Protein AF-A0A8S1L6K5-F1 (afdb_monomer)

Organism: NCBI:txid65129

Solvent-accessible surface area (backbone atoms only — not comparable to full-atom values): 29715 Å² total; per-residue (Å²): 142,82,94,73,71,66,70,60,59,52,54,55,54,52,49,50,55,52,51,52,51,52,48,55,52,49,37,71,75,62,35,86,46,75,68,46,37,55,42,51,52,41,51,52,52,45,49,57,72,77,36,96,66,94,44,72,71,54,55,53,51,51,51,53,53,51,55,56,53,67,73,50,56,72,69,55,43,51,52,49,41,55,51,45,53,51,55,53,52,56,57,58,55,56,64,54,58,66,66,66,69,71,74,79,83,80,83,85,84,85,89,90,86,85,88,84,82,88,80,81,87,72,93,71,90,74,80,81,76,79,78,77,81,76,79,74,83,74,79,82,77,75,76,78,83,77,80,85,77,79,84,75,95,84,56,68,66,61,54,49,54,53,48,52,51,52,49,50,51,50,49,53,51,52,49,52,50,51,52,50,51,50,51,48,51,52,49,53,52,50,54,48,51,51,51,52,53,51,50,52,53,52,51,49,53,52,49,50,51,51,51,52,52,54,51,50,51,54,51,53,53,48,53,52,50,53,49,52,52,51,50,51,52,52,49,51,53,51,51,51,49,51,50,52,54,48,50,54,50,52,50,53,49,52,52,52,48,52,52,51,51,52,52,50,52,51,50,52,52,52,50,49,50,52,50,51,53,51,49,52,50,49,52,52,51,50,52,51,47,52,51,51,53,51,49,52,49,51,52,52,50,52,50,48,51,52,52,49,52,52,50,50,52,50,52,47,52,52,49,50,50,52,49,50,49,51,50,50,49,49,48,48,53,49,44,54,46,46,51,51,45,44,57,47,38,62,59,34,51,76,58,44,78,72,66,73,90,87,85,83,83,80,78,81,73,71,71,75,71,61,64,68,59,57,60,59,55,52,57,54,55,53,57,54,52,53,54,51,54,52,52,51,52,54,50,55,51,50,55,51,52,51,50,52,50,52,53,52,52,50,50,52,51,53,54,50,52,50,51,51,52,52,51,50,50,51,51,50,52,53,51,51,53,53,51,51,51,52,53,50,52,50,52,50,51,52,52,50,49,50,52,51,50,49,53,51,49,52,50,50,50,51,49,50,52,51,51,53,53,50,60,58,66,78,61,77,64,72,51,77,63,54,49,60,72,40,40,65,58,53,51,48,51,65,68,67,58,87,71,94,70,91,80,80,90,75,92,85,77,93,125

Secondary structure (DSSP, 8-state):
----SHHHHHHHHHHHHHHHHHHHHHHHHH-SSHHHHHHHHHHHHHHHHH-SS--HHHHHHHHHHHHHHHTS-HHHHHHHHHHHHHHHHHHHHHHHHSSSSSSSSS---S------------------------------------------S--HHHHHHHHHHHHHHHHHHHHHHHHHHHHHHHHHHHHHHHHHHHHHHHHHHHHHHHHHHHHHHHHHHHHHHHHHHHHHHHHHHHHHHHHHHHHHHHHHHHHHHHHHHHHHHHHHHHHHHHHHHHHHHHHHHHHHHHHHHHHHHHHHHHHHHHHHHHHHHHHHHHHHHHHHHHHHHHHHHHHHHHHHHHHHHHHHHHHHSSS------SSSSSSTTSHHHHHHHHHHHHHHHHHHHHHHHHHHHHHHHHHHHHHHHHHHHHHHHHHHHHHHHHHHHHHHHHHHHHHHHHHHHHHHHHHHHHHHHHHHHHHHHHHHHHHHHTT----HHHHHHTHHHHHHHHHH--S------------

pLDDT: mean 76.97, std 18.74, range [32.38, 96.38]

Sequence (511 aa):
MYPRQSKKQDKLKQSHNISDFILNKLIQEFGQKPIDKELITCYVNDYSSKYSSFNESGVRALKVEIQEALKKSQIEKEAIIKTLRGQSNTLQLQNKEDNQKSENNSKQNTKAITSGQEQLNSKTKHNHPEIPRLDSLTSDNKQKSVYQLDDDEQDEWAAIIKYDTVLYQKEQEDKKKREQQLRQKLKDDLDKQLKEKEQIKKQEALKEAQFLQQNEQRKQEFEQFEKQKKEQIKLKQLEEKKLRDEQVQQEKNKRRESLKQSKLQDNEMLQQLKNEISRESQELNKKRQQQKDKFLQILKENEQLRSKAQEEIKLQKEFDSKLQQQQLQKLIEDDERREQQKKERDNKIKQFMSNYSHQVLTKQKENEQNEGKYMLEQLKKQEEYDKQQQQYKKLKEKEKMELVKQQLQLQIQQKQQKRLSEEEEQKLLLLQQQLELMNYSQKEKEKQLYIKNNYKQNQEDIKKQIEESRNKSAHEKMSKMELLQNKSLLKNIAQEQVVKTKFRKVNVSMK

Structure (mmCIF, N/CA/C/O backbone):
data_AF-A0A8S1L6K5-F1
#
_entry.id   AF-A0A8S1L6K5-F1
#
loop_
_atom_site.group_PDB
_atom_site.id
_atom_site.type_symbol
_atom_site.label_atom_id
_atom_site.label_alt_id
_atom_site.label_comp_id
_atom_site.label_asym_id
_atom_site.label_entity_id
_atom_site.label_seq_id
_atom_site.pdbx_PDB_ins_code
_atom_site.Cartn_x
_atom_site.Cartn_y
_atom_site.Cartn_z
_atom_site.occupancy
_atom_site.B_iso_or_equiv
_atom_site.auth_seq_id
_atom_site.auth_comp_id
_atom_site.auth_asym_id
_atom_site.auth_atom_id
_atom_site.pdbx_PDB_model_num
ATOM 1 N N . MET A 1 1 ? 46.316 -16.596 -9.283 1.00 45.03 1 MET A N 1
ATOM 2 C CA . MET A 1 1 ? 46.282 -16.255 -7.845 1.00 45.03 1 MET A CA 1
ATOM 3 C C . MET A 1 1 ? 46.408 -14.748 -7.669 1.00 45.03 1 MET A C 1
ATOM 5 O O . MET A 1 1 ? 47.487 -14.238 -7.899 1.00 45.03 1 MET A O 1
ATOM 9 N N . TYR A 1 2 ? 45.337 -14.055 -7.268 1.00 36.69 2 TYR A N 1
ATOM 10 C CA . TYR A 1 2 ? 45.401 -12.737 -6.611 1.00 36.69 2 TYR A CA 1
ATOM 11 C C . TYR A 1 2 ? 44.128 -12.535 -5.764 1.00 36.69 2 TYR A C 1
ATOM 13 O O . TYR A 1 2 ? 43.100 -12.121 -6.295 1.00 36.69 2 TYR A O 1
ATOM 21 N N . PRO A 1 3 ? 44.156 -12.816 -4.447 1.00 50.06 3 PRO A N 1
ATOM 22 C CA . PRO A 1 3 ? 43.048 -12.536 -3.545 1.00 50.06 3 PRO A CA 1
ATOM 23 C C . PRO A 1 3 ? 43.285 -11.170 -2.887 1.00 50.06 3 PRO A C 1
ATOM 25 O O . PRO A 1 3 ? 43.857 -11.079 -1.802 1.00 50.06 3 PRO A O 1
ATOM 28 N N . ARG A 1 4 ? 42.914 -10.069 -3.554 1.00 47.41 4 ARG A N 1
ATOM 29 C CA . ARG A 1 4 ? 43.012 -8.717 -2.952 1.00 47.41 4 ARG A CA 1
ATOM 30 C C . ARG A 1 4 ? 41.702 -7.928 -2.892 1.00 47.41 4 ARG A C 1
ATOM 32 O O . ARG A 1 4 ? 41.674 -6.907 -2.213 1.00 47.41 4 ARG A O 1
ATOM 39 N N . GLN A 1 5 ? 40.613 -8.395 -3.509 1.00 48.38 5 GLN A N 1
ATOM 40 C CA . GLN A 1 5 ? 39.344 -7.649 -3.528 1.00 48.38 5 GLN A CA 1
ATOM 41 C C . GLN A 1 5 ? 38.341 -8.042 -2.423 1.00 48.38 5 GLN A C 1
ATOM 43 O O . GLN A 1 5 ? 37.517 -7.211 -2.052 1.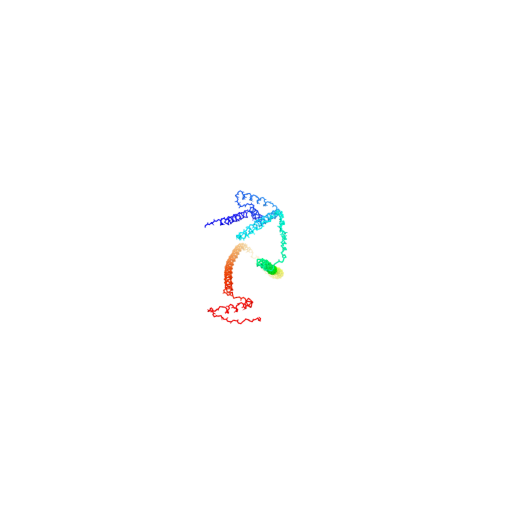00 48.38 5 GLN A O 1
ATOM 48 N N . SER A 1 6 ? 38.452 -9.226 -1.805 1.00 48.12 6 SER A N 1
ATOM 49 C CA . SER A 1 6 ? 37.533 -9.653 -0.730 1.00 48.12 6 SER A CA 1
ATOM 50 C C . SER A 1 6 ? 37.706 -8.870 0.582 1.00 48.12 6 SER A C 1
ATOM 52 O O . SER A 1 6 ? 36.728 -8.523 1.234 1.00 48.12 6 SER A O 1
ATOM 54 N N . LYS A 1 7 ? 38.937 -8.463 0.927 1.00 52.16 7 LYS A N 1
ATOM 55 C CA . LYS A 1 7 ? 39.233 -7.791 2.210 1.00 52.16 7 LYS A CA 1
ATOM 56 C C . LYS A 1 7 ? 38.597 -6.401 2.383 1.00 52.16 7 LYS A C 1
ATOM 58 O O . LYS A 1 7 ? 38.547 -5.908 3.506 1.00 52.16 7 LYS A O 1
ATOM 63 N N . LYS A 1 8 ? 38.154 -5.731 1.308 1.00 55.53 8 LYS A N 1
ATOM 64 C CA . LYS A 1 8 ? 37.507 -4.404 1.403 1.00 55.53 8 LYS A CA 1
ATOM 65 C C . LYS A 1 8 ? 36.013 -4.501 1.718 1.00 55.53 8 LYS A C 1
ATOM 67 O O . LYS A 1 8 ? 35.511 -3.678 2.477 1.00 55.53 8 LYS A O 1
ATOM 72 N N . GLN A 1 9 ? 35.322 -5.511 1.186 1.00 55.03 9 GLN A N 1
ATOM 73 C CA . GLN A 1 9 ? 33.897 -5.714 1.467 1.00 55.03 9 GLN A CA 1
ATOM 74 C C . GLN A 1 9 ? 33.665 -6.201 2.902 1.00 55.03 9 GLN A C 1
ATOM 76 O O . GLN A 1 9 ? 32.708 -5.770 3.542 1.00 55.03 9 GLN A O 1
ATOM 81 N N . ASP A 1 10 ? 34.578 -7.010 3.446 1.00 58.59 10 ASP A N 1
ATOM 82 C CA . ASP A 1 10 ? 34.467 -7.501 4.824 1.00 58.59 10 ASP A CA 1
ATOM 83 C C . ASP A 1 10 ? 34.668 -6.390 5.869 1.00 58.59 10 ASP A C 1
ATOM 85 O O . ASP A 1 10 ? 33.980 -6.375 6.887 1.00 58.59 10 ASP A O 1
ATOM 89 N N . LYS A 1 11 ? 35.527 -5.397 5.596 1.00 61.41 11 LYS A N 1
ATOM 90 C CA . LYS A 1 11 ? 35.727 -4.237 6.488 1.00 61.41 11 LYS A CA 1
ATOM 91 C C . LYS A 1 11 ? 34.505 -3.316 6.563 1.00 61.41 11 LYS A C 1
ATOM 93 O O . LYS A 1 11 ? 34.186 -2.819 7.639 1.00 61.41 11 LYS A O 1
ATOM 98 N N . LEU A 1 12 ? 33.799 -3.114 5.447 1.00 61.22 12 LEU A N 1
ATOM 99 C CA . LEU A 1 12 ? 32.560 -2.324 5.410 1.00 61.22 12 LEU A CA 1
ATOM 100 C C . LEU A 1 12 ? 31.427 -3.017 6.180 1.00 61.22 12 LEU A C 1
ATOM 102 O O . LEU A 1 12 ? 30.711 -2.368 6.938 1.00 61.22 12 LEU A O 1
ATOM 106 N N . LYS A 1 13 ? 31.311 -4.346 6.049 1.00 68.06 13 LYS A N 1
ATOM 107 C CA . LYS A 1 13 ? 30.335 -5.147 6.807 1.00 68.06 13 LYS A CA 1
ATOM 108 C C . LYS A 1 13 ? 30.631 -5.155 8.308 1.00 68.06 13 LYS A C 1
ATOM 110 O O . LYS A 1 13 ? 29.715 -5.030 9.111 1.00 68.06 13 LYS A O 1
ATOM 115 N N . GLN A 1 14 ? 31.905 -5.253 8.692 1.00 67.56 14 GLN A N 1
ATOM 116 C CA . GLN A 1 14 ? 32.317 -5.167 10.097 1.00 67.56 14 GLN A CA 1
ATOM 117 C C . GLN A 1 14 ? 32.033 -3.784 10.701 1.00 67.56 14 GLN A C 1
ATOM 119 O O . GLN A 1 14 ? 31.563 -3.716 11.832 1.00 67.56 14 GLN A O 1
ATOM 124 N N . SER A 1 15 ? 32.247 -2.699 9.947 1.00 68.00 15 SER A N 1
ATOM 125 C CA . SER A 1 15 ? 31.930 -1.335 10.397 1.00 68.00 15 SER A CA 1
ATOM 126 C C . SER A 1 15 ? 30.429 -1.138 10.655 1.00 68.00 15 SER A C 1
ATOM 128 O O . SER A 1 15 ? 30.051 -0.634 11.714 1.00 68.00 15 SER A O 1
ATOM 130 N N . HIS A 1 16 ? 29.565 -1.631 9.756 1.00 74.50 16 HIS A N 1
ATOM 131 C CA . HIS A 1 16 ? 28.112 -1.575 9.955 1.00 74.50 16 HIS A CA 1
ATOM 132 C C . HIS A 1 16 ? 27.655 -2.361 11.188 1.00 74.50 16 HIS A C 1
ATOM 134 O O . HIS A 1 16 ? 26.915 -1.826 12.006 1.00 74.50 16 HIS A O 1
ATOM 140 N N . ASN A 1 17 ? 28.168 -3.579 11.383 1.00 80.06 17 ASN A N 1
ATOM 141 C CA . ASN A 1 17 ? 27.815 -4.395 12.549 1.00 80.06 17 ASN A CA 1
ATOM 142 C C . ASN A 1 17 ? 28.212 -3.728 13.880 1.00 80.06 17 ASN A C 1
ATOM 144 O O . ASN A 1 17 ? 27.498 -3.852 14.874 1.00 80.06 17 ASN A O 1
ATOM 148 N N . ILE A 1 18 ? 29.345 -3.017 13.914 1.00 80.19 18 ILE A N 1
ATOM 149 C CA . ILE A 1 18 ? 29.799 -2.281 15.104 1.00 80.19 18 ILE A CA 1
ATOM 150 C C . ILE A 1 18 ? 28.930 -1.038 15.337 1.00 80.19 18 ILE A C 1
ATOM 152 O O . ILE A 1 18 ? 28.560 -0.764 16.479 1.00 80.19 18 ILE A O 1
ATOM 156 N N . SER A 1 19 ? 28.565 -0.319 14.272 1.00 82.88 19 SER A N 1
ATOM 157 C CA . SER A 1 19 ? 27.645 0.823 14.339 1.00 82.88 19 SER A CA 1
ATOM 158 C C . SER A 1 19 ? 26.282 0.416 14.903 1.00 82.88 19 SER A C 1
ATOM 160 O O . SER A 1 19 ? 25.815 1.027 15.864 1.00 82.88 19 SER A O 1
ATOM 162 N N . ASP A 1 20 ? 25.701 -0.675 14.397 1.00 85.31 20 ASP A N 1
ATOM 163 C CA . ASP A 1 20 ? 24.409 -1.195 14.853 1.00 85.31 20 ASP A CA 1
ATOM 164 C C . ASP A 1 20 ? 24.468 -1.681 16.307 1.00 85.31 20 ASP A C 1
ATOM 166 O O . ASP A 1 20 ? 23.535 -1.471 17.086 1.00 85.31 20 ASP A O 1
ATOM 170 N N . PHE A 1 21 ? 25.579 -2.299 16.716 1.00 87.19 21 PHE A N 1
ATOM 171 C CA . PHE A 1 21 ? 25.784 -2.708 18.105 1.00 87.19 21 PHE A CA 1
ATOM 172 C C . PHE A 1 21 ? 25.840 -1.504 19.058 1.00 87.19 21 PHE A C 1
ATOM 174 O O . PHE A 1 21 ? 25.195 -1.510 20.109 1.00 87.19 21 PHE A O 1
ATOM 181 N N . ILE A 1 22 ? 26.573 -0.449 18.685 1.00 84.31 22 ILE A N 1
ATOM 182 C CA . ILE A 1 22 ? 26.680 0.787 19.473 1.00 84.31 22 ILE A CA 1
ATOM 183 C C . ILE A 1 22 ? 25.332 1.514 19.519 1.00 84.31 22 ILE A C 1
ATOM 185 O O . ILE A 1 22 ? 24.915 1.956 20.591 1.00 84.31 22 ILE A O 1
ATOM 189 N N . LEU A 1 23 ? 24.621 1.582 18.391 1.00 88.62 23 LEU A N 1
ATOM 190 C CA . LEU A 1 23 ? 23.296 2.186 18.291 1.00 88.62 23 LEU A CA 1
ATOM 191 C C . LEU A 1 23 ? 22.299 1.501 19.231 1.00 88.62 23 LEU A C 1
ATOM 193 O O . LEU A 1 23 ? 21.662 2.166 20.046 1.00 88.62 23 LEU A O 1
ATOM 197 N N . ASN A 1 24 ? 22.208 0.172 19.169 1.00 88.75 24 ASN A N 1
ATOM 198 C CA . ASN A 1 24 ? 21.292 -0.596 20.008 1.00 88.75 24 ASN A CA 1
ATOM 199 C C . ASN A 1 24 ? 21.616 -0.443 21.499 1.00 88.75 24 ASN A C 1
ATOM 201 O O . ASN A 1 24 ? 20.706 -0.269 22.310 1.00 88.75 24 ASN A O 1
ATOM 205 N N . LYS A 1 25 ? 22.904 -0.428 21.863 1.00 88.56 25 LYS A N 1
ATOM 206 C CA . LYS A 1 25 ? 23.334 -0.249 23.254 1.00 88.56 25 LYS A CA 1
ATOM 207 C C . LYS A 1 25 ? 23.012 1.152 23.789 1.00 88.56 25 LYS A C 1
ATOM 209 O O . LYS A 1 25 ? 22.535 1.279 24.913 1.00 88.56 25 LYS A O 1
ATOM 214 N N . LEU A 1 26 ? 23.198 2.200 22.983 1.00 86.38 26 LEU A N 1
ATOM 215 C CA . LEU A 1 26 ? 22.863 3.579 23.364 1.00 86.38 26 LEU A CA 1
ATOM 216 C C . LEU A 1 26 ? 21.348 3.826 23.410 1.00 86.38 26 LEU A C 1
ATOM 218 O O . LEU A 1 26 ? 20.873 4.521 24.305 1.00 86.38 26 LEU A O 1
ATOM 222 N N . ILE A 1 27 ? 20.571 3.224 22.504 1.00 89.00 27 ILE A N 1
ATOM 223 C CA . ILE A 1 27 ? 19.101 3.262 22.554 1.00 89.00 27 ILE A CA 1
ATOM 224 C C . ILE A 1 27 ? 18.582 2.542 23.804 1.00 89.00 27 ILE A C 1
ATOM 226 O O . ILE A 1 27 ? 17.629 3.012 24.421 1.00 89.00 27 ILE A O 1
ATOM 230 N N . GLN A 1 28 ? 19.203 1.433 24.206 1.00 88.31 28 GLN A N 1
ATOM 231 C CA . GLN A 1 28 ? 18.820 0.716 25.420 1.00 88.31 28 GLN A CA 1
ATOM 232 C C . GLN A 1 28 ? 19.146 1.513 26.695 1.00 88.31 28 GLN A C 1
ATOM 234 O O . GLN A 1 28 ? 18.348 1.509 27.629 1.00 88.31 28 GLN A O 1
ATOM 239 N N . GLU A 1 29 ? 20.283 2.218 26.732 1.00 83.81 29 GLU A N 1
ATOM 240 C CA . GLU A 1 29 ? 20.685 3.031 27.890 1.00 83.81 29 GLU A CA 1
ATOM 241 C C . GLU A 1 29 ? 19.921 4.366 27.995 1.00 83.81 29 GLU A C 1
ATOM 243 O O . GLU A 1 29 ? 19.624 4.807 29.105 1.00 83.81 29 GLU A O 1
ATOM 248 N N . PHE A 1 30 ? 19.579 5.008 26.870 1.00 82.75 30 PHE A N 1
ATOM 249 C CA . PHE A 1 30 ? 19.074 6.391 26.861 1.00 82.75 30 PHE A CA 1
ATOM 250 C C . PHE A 1 30 ? 17.759 6.618 26.089 1.00 82.75 30 PHE A C 1
ATOM 252 O O . PHE A 1 30 ? 17.169 7.694 26.171 1.00 82.75 30 PHE A O 1
ATOM 259 N N . GLY A 1 31 ? 17.259 5.631 25.344 1.00 76.62 31 GLY A N 1
ATOM 260 C CA . GLY A 1 31 ? 16.122 5.761 24.424 1.00 76.62 31 GLY A CA 1
ATOM 261 C C . GLY A 1 31 ? 14.744 5.571 25.065 1.00 76.62 31 GLY A C 1
ATOM 262 O O . GLY A 1 31 ? 13.943 4.778 24.566 1.00 76.62 31 GLY A O 1
ATOM 263 N N . GLN A 1 32 ? 14.444 6.285 26.154 1.00 79.25 32 GLN A N 1
ATOM 264 C CA . GLN A 1 32 ? 13.146 6.175 26.841 1.00 79.25 32 GLN A CA 1
ATOM 265 C C . GLN A 1 32 ? 11.991 6.815 26.050 1.00 79.25 32 GLN A C 1
ATOM 267 O O . GLN A 1 32 ? 10.873 6.301 26.074 1.00 79.25 32 GLN A O 1
ATOM 272 N N . LYS A 1 33 ? 12.246 7.907 25.313 1.00 81.81 33 LYS A N 1
ATOM 273 C CA . LYS A 1 33 ? 11.248 8.600 24.476 1.00 81.81 33 LYS A CA 1
ATOM 274 C C . LYS A 1 33 ? 11.552 8.415 22.983 1.00 81.81 33 LYS A C 1
ATOM 276 O O . LYS A 1 33 ? 12.718 8.287 22.612 1.00 81.81 33 LYS A O 1
ATOM 281 N N . PRO A 1 34 ? 10.541 8.437 22.093 1.00 80.00 34 PRO A N 1
ATOM 282 C CA . PRO A 1 34 ? 10.748 8.242 20.652 1.00 80.00 34 PRO A CA 1
ATOM 283 C C . PRO A 1 34 ? 11.681 9.293 20.031 1.00 80.00 34 PRO A C 1
ATOM 285 O O . PRO A 1 34 ? 12.530 8.951 19.214 1.00 80.00 34 PRO A O 1
ATOM 288 N N . ILE A 1 35 ? 11.599 10.545 20.488 1.00 80.19 35 ILE A N 1
ATOM 289 C CA . ILE A 1 35 ? 12.466 11.645 20.030 1.00 80.19 35 ILE A CA 1
ATOM 290 C C . ILE A 1 35 ? 13.923 11.419 20.453 1.00 80.19 35 ILE A C 1
ATOM 292 O O . ILE A 1 35 ? 14.843 11.717 19.696 1.00 80.19 35 ILE A O 1
ATOM 296 N N . ASP A 1 36 ? 14.142 10.823 21.626 1.00 84.31 36 ASP A N 1
ATOM 297 C CA . ASP A 1 36 ? 15.481 10.497 22.114 1.00 84.31 36 ASP A CA 1
ATOM 298 C C . ASP A 1 36 ? 16.110 9.376 21.266 1.00 84.31 36 ASP A C 1
ATOM 300 O O . ASP A 1 36 ? 17.293 9.441 20.939 1.00 84.31 36 ASP A O 1
ATOM 304 N N . LYS A 1 37 ? 15.315 8.396 20.807 1.00 86.19 37 LYS A N 1
ATOM 305 C CA . LYS A 1 37 ? 15.779 7.346 19.878 1.00 86.19 37 LYS A CA 1
ATOM 306 C C . LYS A 1 37 ? 16.206 7.919 18.525 1.00 86.19 37 LYS A C 1
ATOM 308 O O . LYS A 1 37 ? 17.245 7.525 17.992 1.00 86.19 37 LYS A O 1
ATOM 313 N N . GLU A 1 38 ? 15.436 8.856 17.975 1.00 86.00 38 GLU A N 1
ATOM 314 C CA . GLU A 1 38 ? 15.784 9.519 16.711 1.00 86.00 38 GLU A CA 1
ATOM 315 C C . GLU A 1 38 ? 17.028 10.403 16.835 1.00 86.00 38 GLU A C 1
ATOM 317 O O . GLU A 1 38 ? 17.867 10.414 15.931 1.00 86.00 38 GLU A O 1
ATOM 322 N N . LEU A 1 39 ? 17.176 11.105 17.960 1.00 86.94 39 LEU A N 1
ATOM 323 C CA . LEU A 1 39 ? 18.354 11.912 18.263 1.00 86.94 39 LEU A CA 1
ATOM 324 C C . LEU A 1 39 ? 19.615 11.040 18.331 1.00 86.94 39 LEU A C 1
ATOM 326 O O . LEU A 1 39 ? 20.593 11.324 17.642 1.00 86.94 39 LEU A O 1
ATOM 330 N N . ILE A 1 40 ? 19.564 9.941 19.092 1.00 87.06 40 ILE A N 1
ATOM 331 C CA . ILE A 1 40 ? 20.668 8.976 19.224 1.00 87.06 40 ILE A CA 1
ATOM 332 C C . ILE A 1 40 ? 21.049 8.403 17.854 1.00 87.06 40 ILE A C 1
ATOM 334 O O . ILE A 1 40 ? 22.228 8.356 17.509 1.00 87.06 40 ILE A O 1
ATOM 338 N N . THR A 1 41 ? 20.059 8.037 17.036 1.00 89.38 41 THR A N 1
ATOM 339 C CA . THR A 1 41 ? 20.292 7.507 15.684 1.00 89.38 41 THR A CA 1
ATOM 340 C C . THR A 1 41 ? 21.009 8.519 14.788 1.00 89.38 41 THR A C 1
ATOM 342 O O . THR A 1 41 ? 21.939 8.157 14.069 1.00 89.38 41 THR A O 1
ATOM 345 N N . CYS A 1 42 ? 20.632 9.800 14.854 1.00 87.88 42 CYS A N 1
ATOM 346 C CA . CYS A 1 42 ? 21.300 10.856 14.091 1.00 87.88 42 CYS A CA 1
ATOM 347 C C . CYS A 1 42 ? 22.761 11.051 14.524 1.00 87.88 42 CYS A C 1
ATOM 349 O O . CYS A 1 42 ? 23.625 11.171 13.661 1.00 87.88 42 CYS A O 1
ATOM 351 N N . TYR A 1 43 ? 23.049 11.030 15.828 1.00 87.50 43 TYR A N 1
ATOM 352 C CA . TYR A 1 43 ? 24.414 11.173 16.346 1.00 87.50 43 TYR A CA 1
ATOM 353 C C . TYR A 1 43 ? 25.316 9.986 15.987 1.00 87.50 43 TYR A C 1
ATOM 355 O O . TYR A 1 43 ? 26.458 10.190 15.581 1.00 87.50 43 TYR A O 1
ATOM 363 N N . VAL A 1 44 ? 24.820 8.746 16.081 1.00 87.50 44 VAL A N 1
ATOM 364 C CA . VAL A 1 44 ? 25.610 7.558 15.704 1.00 87.50 44 VAL A CA 1
ATOM 365 C C . VAL A 1 44 ? 25.898 7.538 14.199 1.00 87.50 44 VAL A C 1
ATOM 367 O O . VAL A 1 44 ? 27.019 7.221 13.798 1.00 87.50 44 VAL A O 1
ATOM 370 N N . ASN A 1 45 ? 24.928 7.925 13.366 1.00 86.38 45 ASN A N 1
ATOM 371 C CA . ASN A 1 45 ? 25.112 7.998 11.914 1.00 86.38 45 ASN A CA 1
ATOM 372 C C . ASN A 1 45 ? 26.073 9.121 11.504 1.00 86.38 45 ASN A C 1
ATOM 374 O O . ASN A 1 45 ? 26.943 8.902 10.662 1.00 86.38 45 ASN A O 1
ATOM 378 N N . ASP A 1 46 ? 25.960 10.298 12.124 1.00 85.94 46 ASP A N 1
ATOM 379 C CA . ASP A 1 46 ? 26.885 11.408 11.898 1.00 85.94 46 ASP A CA 1
ATOM 380 C C . ASP A 1 46 ? 28.315 11.017 12.308 1.00 85.94 46 ASP A C 1
ATOM 382 O O . ASP A 1 46 ? 29.252 11.174 11.523 1.00 85.94 46 ASP A O 1
ATOM 386 N N . TYR A 1 47 ? 28.479 10.375 13.468 1.00 85.31 47 TYR A N 1
ATOM 387 C CA . TYR A 1 47 ? 29.773 9.864 13.923 1.00 85.31 47 TYR A CA 1
ATOM 388 C C . TYR A 1 47 ? 30.351 8.805 12.971 1.00 85.31 47 TYR A C 1
ATOM 390 O O . TYR A 1 47 ? 31.523 8.880 12.604 1.00 85.31 47 TYR A O 1
ATOM 398 N N . SER A 1 48 ? 29.527 7.856 12.510 1.00 84.69 48 SER A N 1
ATOM 399 C CA . SER A 1 48 ? 29.933 6.843 11.526 1.00 84.69 48 SER A CA 1
ATOM 400 C C . SER A 1 48 ? 30.311 7.443 10.169 1.00 84.69 48 SER A C 1
ATOM 402 O O . SER A 1 48 ? 31.071 6.827 9.425 1.00 84.69 48 SER A O 1
ATOM 404 N N . SER A 1 49 ? 29.760 8.608 9.820 1.00 81.81 49 SER A N 1
ATOM 405 C CA . SER A 1 49 ? 30.089 9.311 8.577 1.00 81.81 49 SER A CA 1
ATOM 406 C C . SER A 1 49 ? 31.386 10.119 8.686 1.00 81.81 49 SER A C 1
ATOM 408 O O . SER A 1 49 ? 32.133 10.213 7.713 1.00 81.81 49 SER A O 1
ATOM 410 N N . LYS A 1 50 ? 31.683 10.662 9.876 1.00 80.38 50 LYS A N 1
ATOM 411 C CA . LYS A 1 50 ? 32.880 11.469 10.158 1.00 80.38 50 LYS A CA 1
ATOM 412 C C . LYS A 1 50 ? 34.118 10.620 10.442 1.00 80.38 50 LYS A C 1
ATOM 414 O O . LYS A 1 50 ? 35.226 11.022 10.091 1.00 80.38 50 LYS A O 1
ATOM 419 N N . TYR A 1 51 ? 33.946 9.449 11.053 1.00 78.81 51 TYR A N 1
ATOM 420 C CA . TYR A 1 51 ? 35.047 8.585 11.473 1.00 78.81 51 TYR A CA 1
ATOM 421 C C . TYR A 1 51 ? 34.940 7.196 10.835 1.00 78.81 51 TYR A C 1
ATOM 423 O O . TYR A 1 51 ? 33.920 6.524 10.923 1.00 78.81 51 TYR A O 1
ATOM 431 N N . SER A 1 52 ? 36.035 6.738 10.220 1.00 71.00 52 SER A N 1
ATOM 432 C CA . SER A 1 52 ? 36.108 5.445 9.512 1.00 71.00 52 SER A CA 1
ATOM 433 C C . SER A 1 52 ? 36.037 4.221 10.448 1.00 71.00 52 SER A C 1
ATOM 435 O O . SER A 1 52 ? 35.738 3.111 10.007 1.00 71.00 52 SER A O 1
ATOM 437 N N . SER A 1 53 ? 36.292 4.405 11.750 1.00 76.06 53 SER A N 1
ATOM 438 C CA . SER A 1 53 ? 36.217 3.355 12.772 1.00 76.06 53 SER A CA 1
ATOM 439 C C . SER A 1 53 ? 35.798 3.907 14.136 1.00 76.06 53 SER A C 1
ATOM 441 O O . SER A 1 53 ? 36.195 5.007 14.521 1.00 76.06 53 SER A O 1
ATOM 443 N N . PHE A 1 54 ? 35.049 3.111 14.902 1.00 77.50 54 PHE A N 1
ATOM 444 C CA . PHE A 1 54 ? 34.675 3.437 16.277 1.00 77.50 54 PHE A CA 1
ATOM 445 C C . PHE A 1 54 ? 35.827 3.121 17.238 1.00 77.50 54 PHE A C 1
ATOM 447 O O . PHE A 1 54 ? 36.123 1.958 17.504 1.00 77.50 54 PHE A O 1
ATOM 454 N N . ASN A 1 55 ? 36.463 4.160 17.777 1.00 84.12 55 ASN A N 1
ATOM 455 C CA . ASN A 1 55 ? 37.448 4.027 18.851 1.00 84.12 55 ASN A CA 1
ATOM 456 C C . ASN A 1 55 ? 36.749 4.137 20.212 1.00 84.12 55 ASN A C 1
ATOM 458 O O . ASN A 1 55 ? 35.807 4.912 20.361 1.00 84.12 55 ASN A O 1
ATOM 462 N N . GLU A 1 56 ? 37.235 3.431 21.235 1.00 79.81 56 GLU A N 1
ATOM 463 C CA . GLU A 1 56 ? 36.602 3.413 22.565 1.00 79.81 56 GLU A CA 1
ATOM 464 C C . GLU A 1 56 ? 36.494 4.815 23.195 1.00 79.81 56 GLU A C 1
ATOM 466 O O . GLU A 1 56 ? 35.443 5.190 23.713 1.00 79.81 56 GLU A O 1
ATOM 471 N N . SER A 1 57 ? 37.551 5.628 23.077 1.00 83.38 57 SER A N 1
ATOM 472 C CA . SER A 1 57 ? 37.546 7.044 23.484 1.00 83.38 57 SER A CA 1
ATOM 473 C C . SER A 1 57 ? 36.469 7.854 22.744 1.00 83.38 57 SER A C 1
ATOM 475 O O . SER A 1 57 ? 35.747 8.648 23.343 1.00 83.38 57 SER A O 1
ATOM 477 N N . GLY A 1 58 ? 36.290 7.571 21.452 1.00 81.94 58 GLY A N 1
ATOM 478 C CA . GLY A 1 58 ? 35.281 8.195 20.604 1.00 81.94 58 GLY A CA 1
ATOM 479 C C . GLY A 1 58 ? 33.848 7.850 21.002 1.00 81.94 58 GLY A C 1
ATOM 480 O O . GLY A 1 58 ? 32.993 8.728 21.063 1.00 81.94 58 GLY A O 1
ATOM 481 N N . VAL A 1 59 ? 33.597 6.590 21.362 1.00 83.31 59 VAL A N 1
ATOM 482 C CA . VAL A 1 59 ? 32.291 6.138 21.868 1.00 83.31 59 VAL A CA 1
ATOM 483 C C . VAL A 1 59 ? 31.977 6.763 23.231 1.00 83.31 59 VAL A C 1
ATOM 485 O O . VAL A 1 59 ? 30.827 7.114 23.489 1.00 83.31 59 VAL A O 1
ATOM 488 N N . ARG A 1 60 ? 32.980 6.964 24.101 1.00 85.00 60 ARG A N 1
ATOM 489 C CA . ARG A 1 60 ? 32.785 7.693 25.369 1.00 85.00 60 ARG A CA 1
ATOM 490 C C . ARG A 1 60 ? 32.453 9.167 25.134 1.00 85.00 60 ARG A C 1
ATOM 492 O O . ARG A 1 60 ? 31.539 9.669 25.779 1.00 85.00 60 ARG A O 1
ATOM 499 N N . ALA A 1 61 ? 33.136 9.834 24.204 1.00 85.06 61 ALA A N 1
ATOM 500 C CA . ALA A 1 61 ? 32.819 11.214 23.830 1.00 85.06 61 ALA A CA 1
ATOM 501 C C . ALA A 1 61 ? 31.395 11.331 23.256 1.00 85.06 61 ALA A C 1
ATOM 503 O O . ALA A 1 61 ? 30.619 12.168 23.709 1.00 85.06 61 ALA A O 1
ATOM 504 N N . LEU A 1 62 ? 31.015 10.413 22.360 1.00 86.50 62 LEU A N 1
ATOM 505 C CA . LEU A 1 62 ? 29.667 10.329 21.791 1.00 86.50 62 LEU A CA 1
ATOM 506 C C . LEU A 1 62 ? 28.596 10.132 22.874 1.00 86.50 62 LEU A C 1
ATOM 508 O O . LEU A 1 62 ? 27.528 10.736 22.822 1.00 86.50 62 LEU A O 1
ATOM 512 N N . LYS A 1 63 ? 28.890 9.315 23.892 1.00 87.38 63 LYS A N 1
ATOM 513 C CA . LYS A 1 63 ? 28.000 9.103 25.039 1.00 87.38 63 LYS A CA 1
ATOM 514 C C . LYS A 1 63 ? 27.784 10.389 25.843 1.00 87.38 63 LYS A C 1
ATOM 516 O O . LYS A 1 63 ? 26.649 10.674 26.214 1.00 87.38 63 LYS A O 1
ATOM 521 N N . VAL A 1 64 ? 28.842 11.164 26.091 1.00 87.38 64 VAL A N 1
ATOM 522 C CA . VAL A 1 64 ? 28.756 12.455 26.799 1.00 87.38 64 VAL A CA 1
ATOM 523 C C . VAL A 1 64 ? 27.947 13.469 25.987 1.00 87.38 64 VAL A C 1
ATOM 525 O O . VAL A 1 64 ? 27.058 14.115 26.535 1.00 87.38 64 VAL A O 1
ATOM 528 N N . GLU A 1 65 ? 28.183 13.545 24.677 1.00 86.75 65 GLU A N 1
ATOM 529 C CA . GLU A 1 65 ? 27.485 14.469 23.778 1.00 86.75 65 GLU A CA 1
ATOM 530 C C . GLU A 1 65 ? 25.984 14.150 23.667 1.00 86.75 65 GLU A C 1
ATOM 532 O O . GLU A 1 65 ? 25.139 15.041 23.776 1.00 86.75 65 GLU A O 1
ATOM 537 N N . ILE A 1 66 ? 25.630 12.865 23.561 1.00 88.06 66 ILE A N 1
ATOM 538 C CA . ILE A 1 66 ? 24.235 12.404 23.611 1.00 88.06 66 ILE A CA 1
ATOM 539 C C . ILE A 1 66 ? 23.611 12.737 24.970 1.00 88.06 66 ILE A C 1
ATOM 541 O O . ILE A 1 66 ? 22.480 13.215 25.029 1.00 88.06 66 ILE A O 1
ATOM 545 N N . GLN A 1 67 ? 24.333 12.530 26.072 1.00 87.50 67 GLN A N 1
ATOM 546 C CA . GLN A 1 67 ? 23.821 12.806 27.413 1.00 87.50 67 GLN A CA 1
ATOM 547 C C . GLN A 1 67 ? 23.570 14.304 27.652 1.00 87.50 67 GLN A C 1
ATOM 549 O O . GLN A 1 67 ? 22.589 14.656 28.311 1.00 87.50 67 GLN A O 1
ATOM 554 N N . GLU A 1 68 ? 24.402 15.195 27.109 1.00 88.06 68 GLU A N 1
ATOM 555 C CA . GLU A 1 68 ? 24.142 16.639 27.114 1.00 88.06 68 GLU A CA 1
ATOM 556 C C . GLU A 1 68 ? 22.969 17.016 26.205 1.00 88.06 68 GLU A C 1
ATOM 558 O O . GLU A 1 68 ? 22.095 17.782 26.616 1.00 88.06 68 GLU A O 1
ATOM 563 N N . ALA A 1 69 ? 22.893 16.449 24.998 1.00 84.88 69 ALA A N 1
ATOM 564 C CA . ALA A 1 69 ? 21.806 16.716 24.059 1.00 84.88 69 ALA A CA 1
ATOM 565 C C . ALA A 1 69 ? 20.439 16.229 24.579 1.00 84.88 69 ALA A C 1
ATOM 567 O O . ALA A 1 69 ? 19.407 16.837 24.295 1.00 84.88 69 ALA A O 1
ATOM 568 N N . LEU A 1 70 ? 20.411 15.180 25.405 1.00 86.19 70 LEU A N 1
ATOM 569 C CA . LEU A 1 70 ? 19.186 14.667 26.024 1.00 86.19 70 LEU A CA 1
ATOM 570 C C . LEU A 1 70 ? 18.623 15.568 27.129 1.00 86.19 70 LEU A C 1
ATOM 572 O O . LEU A 1 70 ? 17.417 15.507 27.381 1.00 86.19 70 LEU A O 1
ATOM 576 N N . LYS A 1 71 ? 19.454 16.416 27.750 1.00 86.88 71 LYS A N 1
ATOM 577 C CA . LYS A 1 71 ? 19.030 17.394 28.771 1.00 86.88 71 LYS A CA 1
ATOM 578 C C . LYS A 1 71 ? 18.380 18.650 28.176 1.00 86.88 71 LYS A C 1
ATOM 580 O O . LYS A 1 71 ? 17.781 19.422 28.918 1.00 86.88 71 LYS A O 1
ATOM 585 N N . LYS A 1 72 ? 18.497 18.855 26.861 1.00 87.69 72 LYS A N 1
ATOM 586 C CA . LYS A 1 72 ? 17.967 20.022 26.139 1.00 87.69 72 LYS A CA 1
ATOM 587 C C . LYS A 1 72 ? 16.448 19.969 25.952 1.00 87.69 72 LYS A C 1
ATOM 589 O O . LYS A 1 72 ? 15.827 18.908 26.063 1.00 87.69 72 LYS A O 1
ATOM 594 N N . SER A 1 73 ? 15.848 21.121 25.650 1.00 85.69 73 SER A N 1
ATOM 595 C CA . SER A 1 73 ? 14.409 21.234 25.368 1.00 85.69 73 SER A CA 1
ATOM 596 C C . SER A 1 73 ? 14.022 20.438 24.115 1.00 85.69 73 SER A C 1
ATOM 598 O O . SER A 1 73 ? 14.830 20.242 23.210 1.00 85.69 73 SER A O 1
ATOM 600 N N . GLN A 1 74 ? 12.769 19.988 24.019 1.00 83.00 74 GLN A N 1
ATOM 601 C CA . GLN A 1 74 ? 12.291 19.189 22.883 1.00 83.00 74 GLN A CA 1
ATOM 602 C C . GLN A 1 74 ? 12.425 19.925 21.537 1.00 83.00 74 GLN A C 1
ATOM 604 O O . GLN A 1 74 ? 12.810 19.317 20.543 1.00 83.00 74 GLN A O 1
ATOM 609 N N . ILE A 1 75 ? 12.222 21.246 21.535 1.00 80.25 75 ILE A N 1
ATOM 610 C CA . ILE A 1 75 ? 12.400 22.108 20.354 1.00 80.25 75 ILE A CA 1
ATOM 611 C C . ILE A 1 75 ? 13.874 22.133 19.913 1.00 80.25 75 ILE A C 1
ATOM 613 O O . ILE A 1 75 ? 14.185 22.088 18.724 1.00 80.25 75 ILE A O 1
ATOM 617 N N . GLU A 1 76 ? 14.802 22.149 20.871 1.00 82.69 76 GLU A N 1
ATOM 618 C CA . GLU A 1 76 ? 16.240 22.124 20.593 1.00 82.69 76 GLU A CA 1
ATOM 619 C C . GLU A 1 76 ? 16.684 20.750 20.074 1.00 82.69 76 GLU A C 1
ATOM 621 O O . GLU A 1 76 ? 17.498 20.678 19.155 1.00 82.69 76 GLU A O 1
ATOM 626 N N . LYS A 1 77 ? 16.108 19.658 20.596 1.00 86.19 77 LYS A N 1
ATOM 627 C CA . LYS A 1 77 ? 16.354 18.295 20.094 1.00 86.19 77 LYS A CA 1
ATOM 628 C C . LYS A 1 77 ? 15.939 18.153 18.630 1.00 86.19 77 LYS A C 1
ATOM 630 O O . LYS A 1 77 ? 16.702 17.620 17.829 1.00 86.19 77 LYS A O 1
ATOM 635 N N . GLU A 1 78 ? 14.773 18.676 18.256 1.00 84.62 78 GLU A N 1
ATOM 636 C CA . GLU A 1 78 ? 14.293 18.660 16.869 1.00 84.62 78 GLU A CA 1
ATOM 637 C C . GLU A 1 78 ? 15.172 19.511 15.935 1.00 84.62 78 GLU A C 1
ATOM 639 O O . GLU A 1 78 ? 15.487 19.087 14.817 1.00 84.62 78 GLU A O 1
ATOM 644 N N . ALA A 1 79 ? 15.646 20.674 16.397 1.00 84.31 79 ALA A N 1
ATOM 645 C CA . ALA A 1 79 ? 16.582 21.511 15.644 1.00 84.31 79 ALA A CA 1
ATOM 646 C C . ALA A 1 79 ? 17.936 20.812 15.409 1.00 84.31 79 ALA A C 1
ATOM 648 O O . ALA A 1 79 ? 18.491 20.868 14.305 1.00 84.31 79 ALA A O 1
ATOM 649 N N . ILE A 1 80 ? 18.445 20.098 16.417 1.00 85.19 80 ILE A N 1
ATOM 650 C CA . ILE A 1 80 ? 19.674 19.299 16.314 1.00 85.19 80 ILE A CA 1
ATOM 651 C C . ILE A 1 80 ? 19.485 18.145 15.319 1.00 85.19 80 ILE A C 1
ATOM 653 O O . ILE A 1 80 ? 20.304 17.989 14.412 1.00 85.19 80 ILE A O 1
ATOM 657 N N . ILE A 1 81 ? 18.377 17.395 15.404 1.00 86.81 81 ILE A N 1
ATOM 658 C CA . ILE A 1 81 ? 18.044 16.312 14.457 1.00 86.81 81 ILE A CA 1
ATOM 659 C C . ILE A 1 81 ? 18.019 16.833 13.016 1.00 86.81 81 ILE A C 1
ATOM 661 O O . ILE A 1 81 ? 18.594 16.217 12.114 1.00 86.81 81 ILE A O 1
ATOM 665 N N . LYS A 1 82 ? 17.389 17.991 12.788 1.00 86.69 82 LYS A N 1
ATOM 666 C CA . LYS A 1 82 ? 17.306 18.609 11.459 1.00 86.69 82 LYS A CA 1
ATOM 667 C C . LYS A 1 82 ? 18.686 18.997 10.916 1.00 86.69 82 LYS A C 1
ATOM 669 O O . LYS A 1 82 ? 18.949 18.805 9.730 1.00 86.69 82 LYS A O 1
ATOM 674 N N . THR A 1 83 ? 19.573 19.482 11.781 1.00 85.94 83 THR A N 1
ATOM 675 C CA . THR A 1 83 ? 20.941 19.881 11.416 1.00 85.94 83 THR A CA 1
ATOM 676 C C . THR A 1 83 ? 21.813 18.667 11.077 1.00 85.94 83 THR A C 1
ATOM 678 O O . THR A 1 83 ? 22.455 18.649 10.027 1.00 85.94 83 THR A O 1
ATOM 681 N N . LEU A 1 84 ? 21.775 17.615 11.903 1.00 83.88 84 LEU A N 1
ATOM 682 C CA . LEU A 1 84 ? 22.552 16.383 11.699 1.00 83.88 84 LEU A CA 1
ATOM 683 C C . LEU A 1 84 ? 22.106 15.607 10.447 1.00 83.88 84 LEU A C 1
ATOM 685 O O . LEU A 1 84 ? 22.943 15.124 9.679 1.00 83.88 84 LEU A O 1
ATOM 689 N N . ARG A 1 85 ? 20.793 15.551 10.169 1.00 83.00 85 ARG A N 1
ATOM 690 C CA . ARG A 1 85 ? 20.274 14.982 8.909 1.00 83.00 85 ARG A CA 1
ATOM 691 C C . ARG A 1 85 ? 20.698 15.798 7.689 1.00 83.00 85 ARG A C 1
ATOM 693 O O . ARG A 1 85 ? 20.980 15.219 6.642 1.00 83.00 85 ARG A O 1
ATOM 700 N N . GLY A 1 86 ? 20.758 17.124 7.823 1.00 76.00 86 GLY A N 1
ATOM 701 C CA . GLY A 1 86 ? 21.261 18.015 6.781 1.00 76.00 86 GLY A CA 1
ATOM 702 C C . GLY A 1 86 ? 22.707 17.692 6.405 1.00 76.00 86 GLY A C 1
ATOM 703 O O . GLY A 1 86 ? 22.981 17.458 5.234 1.00 76.00 86 GLY A O 1
ATOM 704 N N . GLN A 1 87 ? 23.599 17.589 7.396 1.00 72.00 87 GLN A N 1
ATOM 705 C CA . GLN A 1 87 ? 25.028 17.307 7.189 1.00 72.00 87 GLN A CA 1
ATOM 706 C C . GLN A 1 87 ? 25.291 15.917 6.583 1.00 72.00 87 GLN A C 1
ATOM 708 O O . GLN A 1 87 ? 26.127 15.781 5.687 1.00 72.00 87 GLN A O 1
ATOM 713 N N . SER A 1 88 ? 24.530 14.900 7.005 1.00 61.75 88 SER A N 1
ATOM 714 C CA . SER A 1 88 ? 24.649 13.531 6.475 1.00 61.75 88 SER A CA 1
ATOM 715 C C . SER A 1 88 ? 24.285 13.436 4.984 1.00 61.75 88 SER A C 1
ATOM 717 O O . SER A 1 88 ? 24.905 12.679 4.236 1.00 61.75 88 SER A O 1
ATOM 719 N N . ASN A 1 89 ? 23.316 14.235 4.521 1.00 61.28 89 ASN A N 1
ATOM 720 C CA . ASN A 1 89 ? 22.906 14.257 3.113 1.00 61.28 89 ASN A CA 1
ATOM 721 C C . ASN A 1 89 ? 23.920 14.983 2.212 1.00 61.28 89 ASN A C 1
ATOM 723 O O . ASN A 1 89 ? 24.119 14.570 1.068 1.00 61.28 89 ASN A O 1
ATOM 727 N N . THR A 1 90 ? 24.605 16.018 2.710 1.00 60.84 90 THR A N 1
ATOM 728 C CA . THR A 1 90 ? 25.622 16.753 1.936 1.00 60.84 90 THR A CA 1
ATOM 729 C C . THR A 1 90 ? 26.877 15.910 1.678 1.00 60.84 90 THR A C 1
ATOM 731 O O . THR A 1 90 ? 27.424 15.946 0.577 1.00 60.84 90 THR A O 1
ATOM 734 N N . LEU A 1 91 ? 27.294 15.080 2.643 1.00 56.03 91 LEU A N 1
ATOM 735 C CA . LEU A 1 91 ? 28.457 14.187 2.504 1.00 56.03 91 LEU A CA 1
ATOM 736 C C . LEU A 1 91 ? 28.190 12.970 1.593 1.00 56.03 91 LEU A C 1
ATOM 738 O O . LEU A 1 91 ? 29.114 12.449 0.963 1.00 56.03 91 LEU A O 1
ATOM 742 N N . GLN A 1 92 ? 26.934 12.523 1.455 1.00 54.12 92 GLN A N 1
ATOM 743 C CA . GLN A 1 92 ? 26.566 11.474 0.490 1.00 54.12 92 GLN A CA 1
ATOM 744 C C . GLN A 1 92 ? 26.511 11.973 -0.964 1.00 54.12 92 GLN A C 1
ATOM 746 O O . GLN A 1 92 ? 26.708 11.178 -1.886 1.00 54.12 92 GLN A O 1
ATOM 751 N N . LEU A 1 93 ? 26.276 13.271 -1.182 1.00 52.31 93 LEU A N 1
ATOM 752 C CA . LEU A 1 93 ? 26.293 13.882 -2.515 1.00 52.31 93 LEU A CA 1
ATOM 753 C C . LEU A 1 93 ? 27.725 14.070 -3.043 1.00 52.31 93 LEU A C 1
ATOM 755 O O . LEU A 1 93 ? 27.973 13.757 -4.204 1.00 52.31 93 LEU A O 1
ATOM 759 N N . GLN A 1 94 ? 28.690 14.437 -2.192 1.00 51.88 94 GLN A N 1
ATOM 760 C CA . GLN A 1 94 ? 30.100 14.556 -2.604 1.00 51.88 94 GLN A CA 1
ATOM 761 C C . GLN A 1 94 ? 30.758 13.200 -2.923 1.00 51.88 94 GLN A C 1
ATOM 763 O O . GLN A 1 94 ? 31.478 13.079 -3.910 1.00 51.88 94 GLN A O 1
ATOM 768 N N . ASN A 1 95 ? 30.429 12.131 -2.190 1.00 48.72 95 ASN A N 1
ATOM 769 C CA . ASN A 1 95 ? 30.972 10.790 -2.466 1.00 48.72 95 ASN A CA 1
ATOM 770 C C . ASN A 1 95 ? 30.406 10.120 -3.741 1.00 48.72 95 ASN A C 1
ATOM 772 O O . ASN A 1 95 ? 30.931 9.096 -4.191 1.00 48.72 95 ASN A O 1
ATOM 776 N N . LYS A 1 96 ? 29.339 10.672 -4.339 1.00 47.47 96 LYS A N 1
ATOM 777 C CA . LYS A 1 96 ? 28.803 10.217 -5.635 1.00 47.47 96 LYS A CA 1
ATOM 778 C C . LYS A 1 96 ? 29.443 10.918 -6.835 1.00 47.47 96 LYS A C 1
ATOM 780 O O . LYS A 1 96 ? 29.484 10.314 -7.905 1.00 47.47 96 LYS A O 1
ATOM 785 N N . GLU A 1 97 ? 29.980 12.124 -6.668 1.00 45.97 97 GLU A N 1
ATOM 786 C CA . GLU A 1 97 ? 30.656 12.845 -7.755 1.00 45.97 97 GLU A CA 1
ATOM 787 C C . GLU A 1 97 ? 32.087 12.338 -8.005 1.00 45.97 97 GLU A C 1
ATOM 789 O O . GLU A 1 97 ? 32.523 12.290 -9.158 1.00 45.97 97 GLU A O 1
ATOM 794 N N . ASP A 1 98 ? 32.778 11.830 -6.978 1.00 44.72 98 ASP A N 1
ATOM 795 C CA . ASP A 1 98 ? 34.140 11.289 -7.134 1.00 44.72 98 ASP A CA 1
ATOM 796 C C . ASP A 1 98 ? 34.188 9.855 -7.699 1.00 44.72 98 ASP A C 1
ATOM 798 O O . ASP A 1 98 ? 35.176 9.466 -8.323 1.00 44.72 98 ASP A O 1
ATOM 802 N N . ASN A 1 99 ? 33.100 9.080 -7.601 1.00 41.94 99 ASN A N 1
ATOM 803 C CA . ASN A 1 99 ? 33.019 7.742 -8.208 1.00 41.94 99 ASN A CA 1
ATOM 804 C C . ASN A 1 99 ? 32.531 7.739 -9.670 1.00 41.94 99 ASN A C 1
ATOM 806 O O . ASN A 1 99 ? 32.656 6.719 -10.342 1.00 41.94 99 ASN A O 1
ATOM 810 N N . GLN A 1 100 ? 32.029 8.860 -10.204 1.00 44.50 100 GLN A N 1
ATOM 811 C CA . GLN A 1 100 ? 31.633 8.965 -11.620 1.00 44.50 100 GLN A CA 1
ATOM 812 C C . GLN A 1 100 ? 32.730 9.522 -12.542 1.00 44.50 100 GLN A C 1
ATOM 814 O O . GLN A 1 100 ? 32.600 9.445 -13.764 1.00 44.50 100 GLN A O 1
ATOM 819 N N . LYS A 1 101 ? 33.854 10.009 -11.997 1.00 42.84 101 LYS A N 1
ATOM 820 C CA . LYS A 1 101 ? 35.020 10.443 -12.793 1.00 42.84 101 LYS A CA 1
ATOM 821 C C . LYS A 1 101 ? 36.071 9.348 -13.032 1.00 42.84 101 LYS A C 1
ATOM 823 O O . LYS A 1 101 ? 37.002 9.572 -13.800 1.00 42.84 101 LYS A O 1
ATOM 828 N N . SER A 1 102 ? 35.911 8.151 -12.454 1.00 42.72 102 SER A N 1
ATOM 829 C CA . SER A 1 102 ? 36.894 7.055 -12.561 1.00 42.72 102 SER A CA 1
ATOM 830 C C . SER A 1 102 ? 36.567 5.964 -13.599 1.00 42.72 102 SER A C 1
ATOM 832 O O . SER A 1 102 ? 37.413 5.101 -13.827 1.00 42.72 102 SER A O 1
ATOM 834 N N . GLU A 1 103 ? 35.402 5.976 -14.261 1.00 41.38 103 GLU A N 1
ATOM 835 C CA . GLU A 1 103 ? 35.034 4.923 -15.238 1.00 41.38 103 GLU A CA 1
ATOM 836 C C . GLU A 1 103 ? 35.085 5.353 -16.717 1.00 41.38 103 GLU A C 1
ATOM 838 O O . GLU A 1 103 ? 34.974 4.506 -17.601 1.00 41.38 103 GLU A O 1
ATOM 843 N N . ASN A 1 104 ? 35.364 6.627 -17.023 1.00 41.19 104 ASN A N 1
ATOM 844 C CA . ASN A 1 104 ? 35.421 7.115 -18.413 1.00 41.19 104 ASN A CA 1
ATOM 845 C C . ASN A 1 104 ? 36.829 7.212 -19.034 1.00 41.19 104 ASN A C 1
ATOM 847 O O . ASN A 1 104 ? 36.944 7.610 -20.188 1.00 41.19 104 ASN A O 1
ATOM 851 N N . ASN A 1 105 ? 37.890 6.774 -18.343 1.00 40.50 105 ASN A N 1
ATOM 852 C CA . ASN A 1 105 ? 39.273 6.818 -18.858 1.00 40.50 105 ASN A CA 1
ATOM 853 C C . ASN A 1 105 ? 39.894 5.438 -19.160 1.00 40.50 105 ASN A C 1
ATOM 855 O O . ASN A 1 105 ? 41.109 5.275 -19.103 1.00 40.50 105 ASN A O 1
ATOM 859 N N . SER A 1 106 ? 39.092 4.426 -19.517 1.00 40.91 106 SER A N 1
ATOM 860 C CA . SER A 1 106 ? 39.612 3.085 -19.862 1.00 40.91 106 SER A CA 1
ATOM 861 C C . SER A 1 106 ? 39.171 2.562 -21.236 1.00 40.91 106 SER A C 1
ATOM 863 O O . SER A 1 106 ? 38.969 1.366 -21.423 1.00 40.91 106 SER A O 1
ATOM 865 N N . LYS A 1 107 ? 39.029 3.448 -22.233 1.00 42.53 107 LYS A N 1
ATOM 866 C CA . LYS A 1 107 ? 38.898 3.060 -23.654 1.00 42.53 107 LYS A CA 1
ATOM 867 C C . LYS A 1 107 ? 39.619 4.032 -24.596 1.00 42.53 107 LYS A C 1
ATOM 869 O O . LYS A 1 107 ? 39.040 4.542 -25.545 1.00 42.53 107 LYS A O 1
ATOM 874 N N . GLN A 1 108 ? 40.905 4.259 -24.353 1.00 43.62 108 GLN A N 1
ATOM 875 C CA . GLN A 1 108 ? 41.839 4.735 -25.376 1.00 43.62 108 GLN A CA 1
ATOM 876 C C . GLN A 1 108 ? 43.108 3.891 -25.297 1.00 43.62 108 GLN A C 1
ATOM 878 O O . GLN A 1 108 ? 44.080 4.262 -24.656 1.00 43.62 108 GLN A O 1
ATOM 883 N N . ASN A 1 109 ? 43.054 2.699 -25.888 1.00 41.09 109 ASN A N 1
ATOM 884 C CA . ASN A 1 109 ? 44.224 2.045 -26.465 1.00 41.09 109 ASN A CA 1
ATOM 885 C C . ASN A 1 109 ? 43.776 0.788 -27.204 1.00 41.09 109 ASN A C 1
ATOM 887 O O . ASN A 1 109 ? 43.516 -0.248 -26.602 1.00 41.09 109 ASN A O 1
ATOM 891 N N . THR A 1 110 ? 43.629 0.906 -28.519 1.00 40.06 110 THR A N 1
ATOM 892 C CA . THR A 1 110 ? 43.943 -0.133 -29.510 1.00 40.06 110 THR A CA 1
ATOM 893 C C . THR A 1 110 ? 43.725 0.468 -30.897 1.00 40.06 110 THR A C 1
ATOM 895 O O . THR A 1 110 ? 42.667 1.030 -31.164 1.00 40.06 110 THR A O 1
ATOM 898 N N . LYS A 1 111 ? 44.719 0.274 -31.773 1.00 38.69 111 LYS A N 1
ATOM 899 C CA . LYS A 1 111 ? 44.812 0.666 -33.195 1.00 38.69 111 LYS A CA 1
ATOM 900 C C . LYS A 1 111 ? 45.435 2.035 -33.491 1.00 38.69 111 LYS A C 1
ATOM 902 O O . LYS A 1 111 ? 44.744 2.988 -33.817 1.00 38.69 111 LYS A O 1
ATOM 907 N N . ALA A 1 112 ? 46.764 2.050 -33.531 1.00 36.22 112 ALA A N 1
ATOM 908 C CA . ALA A 1 112 ? 47.499 2.724 -34.601 1.00 36.22 112 ALA A CA 1
ATOM 909 C C . ALA A 1 112 ? 48.884 2.073 -34.745 1.00 36.22 112 ALA A C 1
ATOM 911 O O . ALA A 1 112 ? 49.822 2.428 -34.041 1.00 36.22 112 ALA A O 1
ATOM 912 N N . ILE A 1 113 ? 48.988 1.085 -35.638 1.00 36.81 113 ILE A N 1
ATOM 913 C CA . ILE A 1 113 ? 50.253 0.616 -36.210 1.00 36.81 113 ILE A CA 1
ATOM 914 C C . ILE A 1 113 ? 50.040 0.479 -37.724 1.00 36.81 113 ILE A C 1
ATOM 916 O O . ILE A 1 113 ? 49.040 -0.086 -38.164 1.00 36.81 113 ILE A O 1
ATOM 920 N N . THR A 1 114 ? 51.038 0.995 -38.448 1.00 32.53 114 THR A N 1
ATOM 921 C CA . THR A 1 114 ? 51.420 0.870 -39.869 1.00 32.53 114 THR A CA 1
ATOM 922 C C . THR A 1 114 ? 50.889 1.850 -40.933 1.00 32.53 114 THR A C 1
ATOM 924 O O . THR A 1 114 ? 49.778 1.716 -41.431 1.00 32.53 114 THR A O 1
ATOM 927 N N . SER A 1 115 ? 51.840 2.728 -41.326 1.00 36.56 115 SER A N 1
ATOM 928 C CA . SER A 1 115 ? 52.216 3.230 -42.673 1.00 36.56 115 SER A CA 1
ATOM 929 C C . SER A 1 115 ? 51.246 4.146 -43.430 1.00 36.56 115 SER A C 1
ATOM 931 O O . SER A 1 115 ? 50.102 3.781 -43.637 1.00 36.56 115 SER A O 1
ATOM 933 N N . GLY A 1 116 ? 51.633 5.308 -43.963 1.00 32.38 116 GLY A N 1
ATOM 934 C CA . GLY A 1 116 ? 52.935 5.959 -44.126 1.00 32.38 116 GLY A CA 1
ATOM 935 C C . GLY A 1 116 ? 52.778 7.184 -45.050 1.00 32.38 116 GLY A C 1
ATOM 936 O O . GLY A 1 116 ? 51.746 7.326 -45.697 1.00 32.38 116 GLY A O 1
ATOM 937 N N . GLN A 1 117 ? 53.830 8.008 -45.106 1.00 35.59 117 GLN A N 1
ATOM 938 C CA . GLN A 1 117 ? 54.067 9.172 -45.985 1.00 35.59 117 GLN A CA 1
ATOM 939 C C . GLN A 1 117 ? 53.519 10.542 -45.548 1.00 35.59 117 GLN A C 1
ATOM 941 O O . GLN A 1 117 ? 52.503 11.047 -46.011 1.00 35.59 117 GLN A O 1
ATOM 946 N N . GLU A 1 118 ? 54.287 11.153 -44.641 1.00 39.91 118 GLU A N 1
ATOM 947 C CA . GLU A 1 118 ? 55.065 12.377 -44.901 1.00 39.91 118 GLU A CA 1
ATOM 948 C C . GLU A 1 118 ? 54.548 13.334 -45.989 1.00 39.91 118 GLU A C 1
ATOM 950 O O . GLU A 1 118 ? 54.779 13.108 -47.171 1.00 39.91 118 GLU A O 1
ATOM 955 N N . GLN A 1 119 ? 54.031 14.496 -45.574 1.00 39.94 119 GLN A N 1
ATOM 956 C CA . GLN A 1 119 ? 54.372 15.768 -46.222 1.00 39.94 119 GLN A CA 1
ATOM 957 C C . GLN A 1 119 ? 54.562 16.860 -45.165 1.00 39.94 119 GLN A C 1
ATOM 959 O O . GLN A 1 119 ? 53.623 17.427 -44.606 1.00 39.94 119 GLN A O 1
ATOM 964 N N . LEU A 1 120 ? 55.838 17.124 -44.895 1.00 37.62 120 LEU A N 1
ATOM 965 C CA . LEU A 1 120 ? 56.345 18.327 -44.258 1.00 37.62 120 LEU A CA 1
ATOM 966 C C . LEU A 1 120 ? 56.016 19.534 -45.141 1.00 37.62 120 LEU A C 1
ATOM 968 O O . LEU A 1 120 ? 56.463 19.629 -46.281 1.00 37.62 120 LEU A O 1
ATOM 972 N N . ASN A 1 121 ? 55.274 20.487 -44.584 1.00 37.56 121 ASN A N 1
ATOM 973 C CA . ASN A 1 121 ? 55.101 21.814 -45.161 1.00 37.56 121 ASN A CA 1
ATOM 974 C C . ASN A 1 121 ? 56.320 22.675 -44.785 1.00 37.56 121 ASN A C 1
ATOM 976 O O . ASN A 1 121 ? 56.272 23.511 -43.881 1.00 37.56 121 ASN A O 1
ATOM 980 N N . SER A 1 122 ? 57.448 22.441 -45.455 1.00 39.78 122 SER A N 1
ATOM 981 C CA . SER A 1 122 ? 58.602 23.338 -45.434 1.00 39.78 122 SER A CA 1
ATOM 982 C C . SER A 1 122 ? 58.407 24.440 -46.474 1.00 39.78 122 SER A C 1
ATOM 984 O O . SER A 1 122 ? 58.484 24.208 -47.678 1.00 39.78 122 SER A O 1
ATOM 986 N N . LYS A 1 123 ? 58.184 25.666 -45.992 1.00 43.34 123 LYS A N 1
ATOM 987 C CA . LYS A 1 123 ? 58.361 26.902 -46.761 1.00 43.34 123 LYS A CA 1
ATOM 988 C C . LYS A 1 123 ? 59.851 27.086 -47.061 1.00 43.34 123 LYS A C 1
ATOM 990 O O . LYS A 1 123 ? 60.559 27.767 -46.324 1.00 43.34 123 LYS A O 1
ATOM 995 N N . THR A 1 124 ? 60.322 26.478 -48.139 1.00 37.56 124 THR A N 1
ATOM 996 C CA . THR A 1 124 ? 61.651 26.717 -48.705 1.00 37.56 124 THR A CA 1
ATOM 997 C C . THR A 1 124 ? 61.538 27.605 -49.934 1.00 37.56 124 THR A C 1
ATOM 999 O O . THR A 1 124 ? 60.926 27.254 -50.939 1.00 37.56 124 THR A O 1
ATOM 1002 N N . LYS A 1 125 ? 62.151 28.784 -49.807 1.00 43.84 125 LYS A N 1
ATOM 1003 C CA . LYS A 1 125 ? 62.557 29.674 -50.890 1.00 43.84 125 LYS A CA 1
ATOM 1004 C C . LYS A 1 125 ? 63.362 28.874 -51.928 1.00 43.84 125 LYS A C 1
ATOM 1006 O O . LYS A 1 125 ? 64.413 28.344 -51.591 1.00 43.84 125 LYS A O 1
ATOM 1011 N N . HIS A 1 126 ? 62.899 28.850 -53.171 1.00 37.56 126 HIS A N 1
ATOM 1012 C CA . HIS A 1 126 ? 63.715 28.606 -54.362 1.00 37.56 126 HIS A CA 1
ATOM 1013 C C . HIS A 1 126 ? 63.385 29.768 -55.307 1.00 37.56 126 HIS A C 1
ATOM 1015 O O . HIS A 1 126 ? 62.248 29.901 -55.741 1.00 37.56 126 HIS A O 1
ATOM 1021 N N . ASN A 1 127 ? 64.233 30.795 -55.412 1.00 38.12 127 ASN A N 1
ATOM 1022 C CA . ASN A 1 127 ? 65.423 30.809 -56.266 1.00 38.12 127 ASN A CA 1
ATOM 1023 C C . ASN A 1 127 ? 65.147 30.110 -57.596 1.00 38.12 127 ASN A C 1
ATOM 1025 O O . ASN A 1 127 ? 65.372 28.911 -57.735 1.00 38.12 127 ASN A O 1
ATOM 1029 N N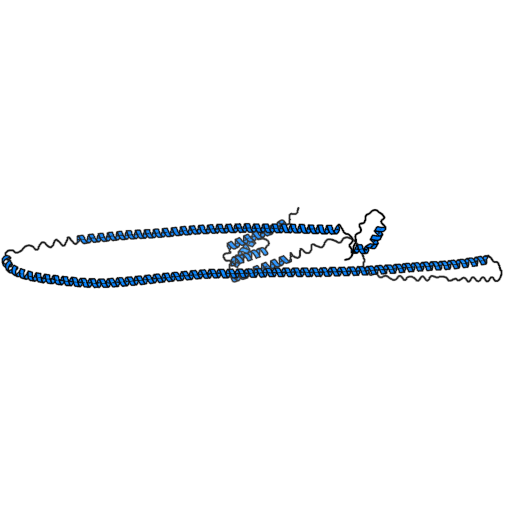 . HIS A 1 128 ? 64.645 30.905 -58.543 1.00 38.72 128 HIS A N 1
ATOM 1030 C CA . HIS A 1 128 ? 64.869 30.724 -59.970 1.00 38.72 128 HIS A CA 1
ATOM 1031 C C . HIS A 1 128 ? 66.347 30.381 -60.214 1.00 38.72 128 HIS A C 1
ATOM 1033 O O . HIS A 1 128 ? 67.202 31.215 -59.916 1.00 38.72 128 HIS A O 1
ATOM 1039 N N . PRO A 1 129 ? 66.685 29.224 -60.798 1.00 44.94 129 PRO A N 1
ATOM 1040 C CA . PRO A 1 129 ? 67.766 29.189 -61.751 1.00 44.94 129 PRO A CA 1
ATOM 1041 C C . PRO A 1 129 ? 67.165 29.638 -63.083 1.00 44.94 129 PRO A C 1
ATOM 1043 O O . PRO A 1 129 ? 66.301 28.974 -63.661 1.00 44.94 129 PRO A O 1
ATOM 1046 N N . GLU A 1 130 ? 67.570 30.821 -63.531 1.00 39.53 130 GLU A N 1
ATOM 1047 C CA . GLU A 1 130 ? 67.446 31.209 -64.928 1.00 39.53 130 GLU A CA 1
ATOM 1048 C C . GLU A 1 130 ? 67.969 30.052 -65.781 1.00 39.53 130 GLU A C 1
ATOM 1050 O O . GLU A 1 130 ? 69.120 29.638 -65.651 1.00 39.53 130 GLU A O 1
ATOM 1055 N N . ILE A 1 131 ? 67.101 29.486 -66.617 1.00 42.81 131 ILE A N 1
ATOM 1056 C CA . ILE A 1 131 ? 67.537 28.620 -67.704 1.00 42.81 131 ILE A CA 1
ATOM 1057 C C . ILE A 1 131 ? 68.340 29.541 -68.625 1.00 42.81 131 ILE A C 1
ATOM 1059 O O . ILE A 1 131 ? 67.752 30.481 -69.172 1.00 42.81 131 ILE A O 1
ATOM 1063 N N . PRO A 1 132 ? 69.656 29.326 -68.792 1.00 40.47 132 PRO A N 1
ATOM 1064 C CA . PRO A 1 132 ? 70.435 30.112 -69.724 1.00 40.47 132 PRO A CA 1
ATOM 1065 C C . PRO A 1 132 ? 69.838 29.862 -71.102 1.00 40.47 132 PRO A C 1
ATOM 1067 O O . PRO A 1 132 ? 69.760 28.717 -71.557 1.00 40.47 132 PRO A O 1
ATOM 1070 N N . ARG A 1 133 ? 69.383 30.934 -71.756 1.00 41.72 133 ARG A N 1
ATOM 1071 C CA . ARG A 1 133 ? 69.194 30.939 -73.202 1.00 41.72 133 ARG A CA 1
ATOM 1072 C C . ARG A 1 133 ? 70.527 30.521 -73.807 1.00 41.72 133 ARG A C 1
ATOM 1074 O O . ARG A 1 133 ? 71.467 31.306 -73.859 1.00 41.72 133 ARG A O 1
ATOM 1081 N N . LEU A 1 134 ? 70.616 29.256 -74.204 1.00 39.19 134 LEU A N 1
ATOM 1082 C CA . LEU A 1 134 ? 71.638 28.799 -75.121 1.00 39.19 134 LEU A CA 1
ATOM 1083 C C . LEU A 1 134 ? 71.272 29.428 -76.469 1.00 39.19 134 LEU A C 1
ATOM 1085 O O . LEU A 1 134 ? 70.521 28.852 -77.256 1.00 39.19 134 LEU A O 1
ATOM 1089 N N . ASP A 1 135 ? 71.753 30.650 -76.691 1.00 35.91 135 ASP A N 1
ATOM 1090 C CA . ASP A 1 135 ? 71.930 31.197 -78.029 1.00 35.91 135 ASP A CA 1
ATOM 1091 C C . ASP A 1 135 ? 72.932 30.276 -78.726 1.00 35.91 135 ASP A C 1
ATOM 1093 O O . ASP A 1 135 ? 74.153 30.392 -78.603 1.00 35.91 135 ASP A O 1
ATOM 1097 N N . SER A 1 136 ? 72.382 29.249 -79.370 1.00 37.66 136 SER A N 1
ATOM 1098 C CA . SER A 1 136 ? 73.123 28.345 -80.224 1.00 37.66 136 SER A CA 1
ATOM 1099 C C . SER A 1 136 ? 73.574 29.161 -81.428 1.00 37.66 136 SER A C 1
ATOM 1101 O O . SER A 1 136 ? 72.801 29.456 -82.336 1.00 37.66 136 SER A O 1
ATOM 1103 N N . LEU A 1 137 ? 74.839 29.567 -81.362 1.00 43.16 137 LEU A N 1
ATOM 1104 C CA . LEU A 1 137 ? 75.673 30.031 -82.457 1.00 43.16 137 LEU A CA 1
ATOM 1105 C C . LEU A 1 137 ? 75.658 28.988 -83.584 1.00 43.16 137 LEU A C 1
ATOM 1107 O O . LEU A 1 137 ? 76.580 28.186 -83.723 1.00 43.16 137 LEU A O 1
ATOM 1111 N N . THR A 1 138 ? 74.617 28.990 -84.410 1.00 38.16 138 THR A N 1
ATOM 1112 C CA . THR A 1 138 ? 74.680 28.378 -85.734 1.00 38.16 138 THR A CA 1
ATOM 1113 C C . THR A 1 138 ? 75.232 29.422 -86.686 1.00 38.16 138 THR A C 1
ATOM 1115 O O . THR A 1 138 ? 74.524 30.278 -87.208 1.00 38.16 138 THR A O 1
ATOM 1118 N N . SER A 1 139 ? 76.551 29.353 -86.823 1.00 39.88 139 SER A N 1
ATOM 1119 C CA . SER A 1 139 ? 77.344 29.863 -87.933 1.00 39.88 139 SER A CA 1
ATOM 1120 C C . SER A 1 139 ? 76.661 29.553 -89.272 1.00 39.88 139 SER A C 1
ATOM 1122 O O . SER A 1 139 ? 76.836 28.471 -89.829 1.00 39.88 139 SER A O 1
ATOM 1124 N N . ASP A 1 140 ? 75.896 30.505 -89.810 1.00 43.41 140 ASP A N 1
ATOM 1125 C CA . ASP A 1 140 ? 75.511 30.525 -91.224 1.00 43.41 140 ASP A CA 1
ATOM 1126 C C . ASP A 1 140 ? 76.706 31.029 -92.048 1.00 43.41 140 ASP A C 1
ATOM 1128 O O . ASP A 1 140 ? 76.669 32.063 -92.716 1.00 43.41 140 ASP A O 1
ATOM 1132 N N . ASN A 1 141 ? 77.802 30.268 -92.015 1.00 40.84 141 ASN A N 1
ATOM 1133 C CA . ASN A 1 141 ? 78.845 30.354 -93.027 1.00 40.84 141 ASN A CA 1
ATOM 1134 C C . ASN A 1 141 ? 78.308 29.676 -94.297 1.00 40.84 141 ASN A C 1
ATOM 1136 O O . ASN A 1 141 ? 78.666 28.549 -94.637 1.00 40.84 141 ASN A O 1
ATOM 1140 N N . LYS A 1 142 ? 77.413 30.366 -95.014 1.00 43.75 142 LYS A N 1
ATOM 1141 C CA . LYS A 1 142 ? 77.135 30.051 -96.418 1.00 43.75 142 LYS A CA 1
ATOM 1142 C C . LYS A 1 142 ? 78.397 30.373 -97.213 1.00 43.75 142 LYS A C 1
ATOM 1144 O O . LYS A 1 142 ? 78.577 31.493 -97.689 1.00 43.75 142 LYS A O 1
ATOM 1149 N N . GLN A 1 143 ? 79.277 29.383 -97.342 1.00 38.66 143 GLN A N 1
ATOM 1150 C CA . GLN A 1 143 ? 80.308 29.386 -98.368 1.00 38.66 143 GLN A CA 1
ATOM 1151 C C . GLN A 1 143 ? 79.611 29.551 -99.721 1.00 38.66 143 GLN A C 1
ATOM 1153 O O . GLN A 1 143 ? 78.859 28.689 -100.171 1.00 38.66 143 GLN A O 1
ATOM 1158 N N . LYS A 1 144 ? 79.824 30.709 -100.345 1.00 37.69 144 LYS A N 1
ATOM 1159 C CA . LYS A 1 144 ? 79.508 30.937 -101.749 1.00 37.69 144 LYS A CA 1
ATOM 1160 C C . LYS A 1 144 ? 80.464 30.069 -102.568 1.00 37.69 144 LYS A C 1
ATOM 1162 O O . LYS A 1 144 ? 81.589 30.481 -102.825 1.00 37.69 144 LYS A O 1
ATOM 1167 N N . SER A 1 145 ? 80.041 28.872 -102.960 1.00 47.28 145 SER A N 1
ATOM 1168 C CA . SER A 1 145 ? 80.680 28.147 -104.056 1.00 47.28 145 SER A CA 1
ATOM 1169 C C . SER A 1 145 ? 80.257 28.817 -105.365 1.00 47.28 145 SER A C 1
ATOM 1171 O O . SER A 1 145 ? 79.213 28.496 -105.929 1.00 47.28 145 SER A O 1
ATOM 1173 N N . VAL A 1 146 ? 81.032 29.803 -105.812 1.00 41.44 146 VAL A N 1
ATOM 1174 C CA . VAL A 1 146 ? 80.952 30.327 -107.180 1.00 41.44 146 VAL A CA 1
ATOM 1175 C C . VAL A 1 146 ? 82.142 29.743 -107.931 1.00 41.44 146 VAL A C 1
ATOM 1177 O O . VAL A 1 146 ? 83.200 30.356 -108.002 1.00 41.44 146 VAL A O 1
ATOM 1180 N N . TYR A 1 147 ? 81.976 28.522 -108.435 1.00 46.28 147 TYR A N 1
ATOM 1181 C CA . TYR A 1 147 ? 82.695 28.082 -109.625 1.00 46.28 147 TYR A CA 1
ATOM 1182 C C . TYR A 1 147 ? 81.780 28.415 -110.803 1.00 46.28 147 TYR A C 1
ATOM 1184 O O . TYR A 1 147 ? 80.795 27.719 -111.042 1.00 46.28 147 TYR A O 1
ATOM 1192 N N . GLN A 1 148 ? 82.059 29.529 -111.479 1.00 42.94 148 GLN A N 1
ATOM 1193 C CA . GLN A 1 148 ? 81.669 29.692 -112.876 1.00 42.94 148 GLN A CA 1
ATOM 1194 C C . GLN A 1 148 ? 82.697 28.905 -113.687 1.00 42.94 148 GLN A C 1
ATOM 1196 O O . GLN A 1 148 ? 83.837 29.339 -113.831 1.00 42.94 148 GLN A O 1
ATOM 1201 N N . LEU A 1 149 ? 82.312 27.706 -114.114 1.00 42.50 149 LEU A N 1
ATOM 1202 C CA . LEU A 1 149 ? 82.919 27.044 -115.260 1.00 42.50 149 LEU A CA 1
ATOM 1203 C C . LEU A 1 149 ? 81.916 27.238 -116.392 1.00 42.50 149 LEU A C 1
ATOM 1205 O O . LEU A 1 149 ? 80.893 26.553 -116.441 1.00 42.50 149 LEU A O 1
ATOM 1209 N N . ASP A 1 150 ? 82.173 28.265 -117.194 1.00 42.16 150 ASP A N 1
ATOM 1210 C CA . ASP A 1 150 ? 81.604 28.374 -118.527 1.00 42.16 150 ASP A CA 1
ATOM 1211 C C . ASP A 1 150 ? 82.317 27.343 -119.413 1.00 42.16 150 ASP A C 1
ATOM 1213 O O . ASP A 1 150 ? 83.540 27.224 -119.354 1.00 42.16 150 ASP A O 1
ATOM 1217 N N . ASP A 1 151 ? 81.502 26.606 -120.165 1.00 46.78 151 ASP A N 1
ATOM 1218 C CA . ASP A 1 151 ? 81.816 25.747 -121.307 1.00 46.78 151 ASP A CA 1
ATOM 1219 C C . ASP A 1 151 ? 82.974 24.746 -121.159 1.00 46.78 151 ASP A C 1
ATOM 1221 O O . ASP A 1 151 ? 84.130 25.051 -121.419 1.00 46.78 151 ASP A O 1
ATOM 1225 N N . 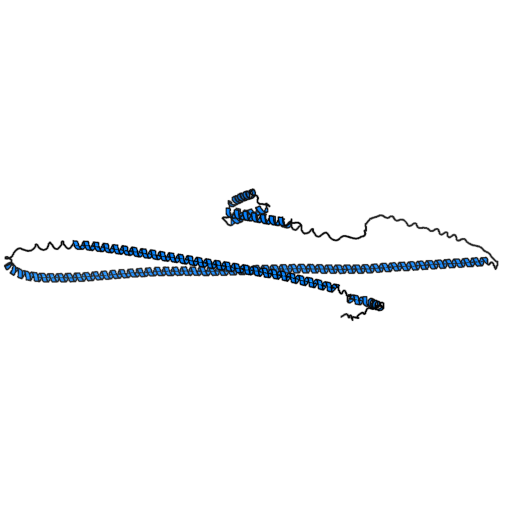ASP A 1 152 ? 82.614 23.500 -120.831 1.00 43.97 152 ASP A N 1
ATOM 1226 C CA . ASP A 1 152 ? 82.971 22.350 -121.671 1.00 43.97 152 ASP A CA 1
ATOM 1227 C C . ASP A 1 152 ? 82.046 21.163 -121.342 1.00 43.97 152 ASP A C 1
ATOM 1229 O O . ASP A 1 152 ? 81.897 20.717 -120.199 1.00 43.97 152 ASP A O 1
ATOM 1233 N N . GLU A 1 153 ? 81.344 20.680 -122.364 1.00 54.31 153 GLU A N 1
ATOM 1234 C CA . GLU A 1 153 ? 80.490 19.502 -122.298 1.00 54.31 153 GLU A CA 1
ATOM 1235 C C . GLU A 1 153 ? 81.357 18.252 -122.031 1.00 54.31 153 GLU A C 1
ATOM 1237 O O . GLU A 1 153 ? 82.264 17.962 -122.804 1.00 54.31 153 GLU A O 1
ATOM 1242 N N . GLN A 1 154 ? 81.014 17.491 -120.975 1.00 57.94 154 GLN A N 1
ATOM 1243 C CA . GLN A 1 154 ? 81.578 16.190 -120.528 1.00 57.94 154 GLN A CA 1
ATOM 1244 C C . GLN A 1 154 ? 82.605 16.182 -119.370 1.00 57.94 154 GLN A C 1
ATOM 1246 O O . GLN A 1 154 ? 83.590 15.450 -119.430 1.00 57.94 154 GLN A O 1
ATOM 1251 N N . ASP A 1 155 ? 82.334 16.862 -118.245 1.00 64.56 155 ASP A N 1
ATOM 1252 C CA . ASP A 1 155 ? 83.009 16.540 -116.970 1.00 64.56 155 ASP A CA 1
ATOM 1253 C C . ASP A 1 155 ? 82.124 15.658 -116.061 1.00 64.56 155 ASP A C 1
ATOM 1255 O O . ASP A 1 155 ? 81.191 16.118 -115.391 1.00 64.56 155 ASP A O 1
ATOM 1259 N N . GLU A 1 156 ? 82.400 14.351 -116.060 1.00 64.56 156 GLU A N 1
ATOM 1260 C CA . GLU A 1 156 ? 81.669 13.333 -115.289 1.00 64.56 156 GLU A CA 1
ATOM 1261 C C . GLU A 1 156 ? 81.739 13.581 -113.770 1.00 64.56 156 GLU A C 1
ATOM 1263 O O . GLU A 1 156 ? 80.802 13.254 -113.035 1.00 64.56 156 GLU A O 1
ATOM 1268 N N . TRP A 1 157 ? 82.791 14.248 -113.283 1.00 65.81 157 TRP A N 1
ATOM 1269 C CA . TRP A 1 157 ? 82.941 14.585 -111.865 1.00 65.81 157 TRP A CA 1
ATOM 1270 C C . TRP A 1 157 ? 81.960 15.667 -111.408 1.00 65.81 157 TRP A C 1
ATOM 1272 O O . TRP A 1 157 ? 81.419 15.589 -110.301 1.00 65.81 157 TRP A O 1
ATOM 1282 N N . ALA A 1 158 ? 81.643 16.637 -112.270 1.00 70.44 158 ALA A N 1
ATOM 1283 C CA . ALA A 1 158 ? 80.631 17.649 -111.980 1.00 70.44 158 ALA A CA 1
ATOM 1284 C C . ALA A 1 158 ? 79.218 17.039 -111.903 1.00 70.44 158 ALA A C 1
ATOM 1286 O O . ALA A 1 158 ? 78.387 17.487 -111.105 1.00 70.44 158 ALA A O 1
ATOM 1287 N N . ALA A 1 159 ? 78.943 15.991 -112.689 1.00 72.31 159 ALA A N 1
ATOM 1288 C CA . ALA A 1 159 ? 77.694 15.235 -112.611 1.00 72.31 159 ALA A CA 1
ATOM 1289 C C . ALA A 1 159 ? 77.581 14.440 -111.298 1.00 72.31 159 ALA A C 1
ATOM 1291 O O . ALA A 1 159 ? 76.513 14.447 -110.683 1.00 72.31 159 ALA A O 1
ATOM 1292 N N . ILE A 1 160 ? 78.677 13.834 -110.823 1.00 74.00 160 ILE A N 1
ATOM 1293 C CA . ILE A 1 160 ? 78.729 13.134 -109.528 1.00 74.00 160 ILE A CA 1
ATOM 1294 C C . ILE A 1 160 ? 78.490 14.115 -108.372 1.00 74.00 160 ILE A C 1
ATOM 1296 O O . ILE A 1 160 ? 77.642 13.859 -107.523 1.00 74.00 160 ILE A O 1
ATOM 1300 N N . ILE A 1 161 ? 79.132 15.288 -108.374 1.00 77.56 161 ILE A N 1
ATOM 1301 C CA . ILE A 1 161 ? 78.923 16.305 -107.328 1.00 77.56 161 ILE A CA 1
ATOM 1302 C C . ILE A 1 161 ? 77.477 16.835 -107.339 1.00 77.56 161 ILE A C 1
ATOM 1304 O O . ILE A 1 161 ? 76.866 17.025 -106.283 1.00 77.56 161 ILE A O 1
ATOM 1308 N N . LYS A 1 162 ? 76.879 17.052 -108.520 1.00 78.19 162 LYS A N 1
ATOM 1309 C CA . LYS A 1 162 ? 75.451 17.405 -108.639 1.00 78.19 162 LYS A CA 1
ATOM 1310 C C . LYS A 1 162 ? 74.542 16.285 -108.121 1.00 78.19 162 LYS A C 1
ATOM 1312 O O . LYS A 1 162 ? 73.555 16.570 -107.449 1.00 78.19 162 LYS A O 1
ATOM 1317 N N . TYR A 1 163 ? 74.874 15.024 -108.386 1.00 81.38 163 TYR A N 1
ATOM 1318 C CA . TYR A 1 163 ? 74.124 13.881 -107.867 1.00 81.38 163 TYR A CA 1
ATOM 1319 C C . TYR A 1 163 ? 74.223 13.780 -106.338 1.00 81.38 163 TYR A C 1
ATOM 1321 O O . TYR A 1 163 ? 73.191 13.688 -105.675 1.00 81.38 163 TYR A O 1
ATOM 1329 N N . ASP A 1 164 ? 75.423 13.900 -105.768 1.00 81.88 164 ASP A N 1
ATOM 1330 C CA . ASP A 1 164 ? 75.655 13.842 -104.320 1.00 81.88 164 ASP A CA 1
ATOM 1331 C C . ASP A 1 164 ? 74.991 15.008 -103.582 1.00 81.88 164 ASP A C 1
ATOM 1333 O O . ASP A 1 164 ? 74.401 14.822 -102.517 1.00 81.88 164 ASP A O 1
ATOM 1337 N N . THR A 1 165 ? 75.009 16.215 -104.156 1.00 81.50 165 THR A N 1
ATOM 1338 C CA . THR A 1 165 ? 74.304 17.373 -103.581 1.00 81.50 165 THR A CA 1
ATOM 1339 C C . THR A 1 165 ? 72.787 17.197 -103.613 1.00 81.50 165 THR A C 1
ATOM 1341 O O . THR A 1 165 ? 72.123 17.516 -102.625 1.00 81.50 165 THR A O 1
ATOM 1344 N N . VAL A 1 166 ? 72.225 16.637 -104.690 1.00 82.94 166 VAL A N 1
ATOM 1345 C CA . VAL A 1 166 ? 70.799 16.272 -104.759 1.00 82.94 166 VAL A CA 1
ATOM 1346 C C . VAL A 1 166 ? 70.463 15.169 -103.750 1.00 82.94 166 VAL A C 1
ATOM 1348 O O . VAL A 1 166 ? 69.427 15.235 -103.087 1.00 82.94 166 VAL A O 1
ATOM 1351 N N . LEU A 1 167 ? 71.338 14.178 -103.581 1.00 85.00 167 LEU A N 1
ATOM 1352 C CA . LEU A 1 167 ? 71.143 13.076 -102.641 1.00 85.00 167 LEU A CA 1
ATOM 1353 C C . LEU A 1 167 ? 71.212 13.560 -101.186 1.00 85.00 167 LEU A C 1
ATOM 1355 O O . LEU A 1 167 ? 70.357 13.192 -100.383 1.00 85.00 167 LEU A O 1
ATOM 1359 N N . TYR A 1 168 ? 72.135 14.470 -100.871 1.00 84.38 168 TYR A N 1
ATOM 1360 C CA . TYR A 1 168 ? 72.225 15.140 -99.573 1.00 84.38 168 TYR A CA 1
ATOM 1361 C C . TYR A 1 168 ? 71.005 16.025 -99.283 1.00 84.38 168 TYR A C 1
ATOM 1363 O O . TYR A 1 168 ? 70.465 15.996 -98.177 1.00 84.38 168 TYR A O 1
ATOM 1371 N N . GLN A 1 169 ? 70.524 16.791 -100.270 1.00 84.62 169 GLN A N 1
ATOM 1372 C CA . GLN A 1 169 ? 69.287 17.569 -100.127 1.00 84.62 169 GLN A CA 1
ATOM 1373 C C . GLN A 1 169 ? 68.089 16.653 -99.854 1.00 84.62 169 GLN A C 1
ATOM 1375 O O . GLN A 1 169 ? 67.306 16.924 -98.943 1.00 84.62 169 GLN A O 1
ATOM 1380 N N . LYS A 1 170 ? 67.992 15.527 -100.567 1.00 86.50 170 LYS A N 1
ATOM 1381 C CA . LYS A 1 170 ? 66.961 14.510 -100.338 1.00 86.50 170 LYS A CA 1
ATOM 1382 C C . LYS A 1 170 ? 67.074 13.876 -98.947 1.00 86.50 170 LYS A C 1
ATOM 1384 O O . LYS A 1 170 ? 66.063 13.720 -98.266 1.00 86.50 170 LYS A O 1
ATOM 1389 N N . GLU A 1 171 ? 68.283 13.569 -98.482 1.00 86.12 171 GLU A N 1
ATOM 1390 C CA . GLU A 1 171 ? 68.516 13.041 -97.134 1.00 86.12 171 GLU A CA 1
ATOM 1391 C C . GLU A 1 171 ? 68.137 14.059 -96.044 1.00 86.12 171 GLU A C 1
ATOM 1393 O O . GLU A 1 171 ? 67.520 13.689 -95.041 1.00 86.12 171 GLU A O 1
ATOM 1398 N N . GLN A 1 172 ? 68.431 15.347 -96.249 1.00 85.06 172 GLN A N 1
ATOM 1399 C CA . GLN A 1 172 ? 68.022 16.429 -95.348 1.00 85.06 172 GLN A CA 1
ATOM 1400 C C . GLN A 1 172 ? 66.501 16.605 -95.309 1.00 85.06 172 GLN A C 1
ATOM 1402 O O . GLN A 1 172 ? 65.921 16.762 -94.230 1.00 85.06 172 GLN A O 1
ATOM 1407 N N . GLU A 1 173 ? 65.825 16.529 -96.457 1.00 86.94 173 GLU A N 1
ATOM 1408 C CA . GLU A 1 173 ? 64.363 16.537 -96.512 1.00 86.94 173 GLU A CA 1
ATOM 1409 C C . GLU A 1 173 ? 63.758 15.329 -95.791 1.00 86.94 173 GLU A C 1
ATOM 1411 O O . GLU A 1 173 ? 62.817 15.485 -95.009 1.00 86.94 173 GLU A O 1
ATOM 1416 N N . ASP A 1 174 ? 64.313 14.133 -95.984 1.00 83.50 174 ASP A N 1
ATOM 1417 C CA . ASP A 1 174 ? 63.838 12.917 -95.325 1.00 83.50 174 ASP A CA 1
ATOM 1418 C C . ASP A 1 174 ? 64.149 12.911 -93.820 1.00 83.50 174 ASP A C 1
ATOM 1420 O O . ASP A 1 174 ? 63.354 12.411 -93.017 1.00 83.50 174 ASP A O 1
ATOM 1424 N N . LYS A 1 175 ? 65.257 13.523 -93.389 1.00 84.81 175 LYS A N 1
ATOM 1425 C CA . LYS A 1 175 ? 65.542 13.781 -91.972 1.00 84.81 175 LYS A CA 1
ATOM 1426 C C . LYS A 1 175 ? 64.520 14.749 -91.377 1.00 84.81 175 LYS A C 1
ATOM 1428 O O . LYS A 1 175 ? 63.943 14.447 -90.334 1.00 84.81 175 LYS A O 1
ATOM 1433 N N . LYS A 1 176 ? 64.211 15.850 -92.068 1.00 87.31 176 LYS A N 1
ATOM 1434 C CA . LYS A 1 176 ? 63.186 16.817 -91.646 1.00 87.31 176 LYS A CA 1
ATOM 1435 C C . LYS A 1 176 ? 61.797 16.179 -91.567 1.00 87.31 176 LYS A C 1
ATOM 1437 O O . LYS A 1 176 ? 61.079 16.415 -90.597 1.00 87.31 176 LYS A O 1
ATOM 1442 N N . LYS A 1 177 ? 61.427 15.321 -92.527 1.00 86.50 177 LYS A N 1
ATOM 1443 C CA . LYS A 1 177 ? 60.178 14.538 -92.484 1.00 86.50 177 LYS A CA 1
ATOM 1444 C C . LYS A 1 177 ? 60.148 13.585 -91.287 1.00 86.50 177 LYS A C 1
ATOM 1446 O O . LYS A 1 177 ? 59.141 13.542 -90.584 1.00 86.50 177 LYS A O 1
ATOM 1451 N N . ARG A 1 178 ? 61.240 12.863 -91.005 1.00 86.38 178 ARG A N 1
ATOM 1452 C CA . ARG A 1 178 ? 61.342 11.988 -89.819 1.00 86.38 178 ARG A CA 1
ATOM 1453 C C . ARG A 1 178 ? 61.234 12.771 -88.510 1.00 86.38 178 ARG A C 1
ATOM 1455 O O . ARG A 1 178 ? 60.514 12.344 -87.611 1.00 86.38 178 ARG A O 1
ATOM 1462 N N . GLU A 1 179 ? 61.883 13.928 -88.406 1.00 87.25 179 GLU A N 1
ATOM 1463 C CA . GLU A 1 179 ? 61.767 14.806 -87.236 1.00 87.25 179 GLU A CA 1
ATOM 1464 C C . GLU A 1 179 ? 60.341 15.345 -87.059 1.00 87.25 179 GLU A C 1
ATOM 1466 O O . GLU A 1 179 ? 59.829 15.368 -85.941 1.00 87.25 179 GLU A O 1
ATOM 1471 N N . GLN A 1 180 ? 59.665 15.728 -88.147 1.00 88.88 180 GLN A N 1
ATOM 1472 C CA . GLN A 1 180 ? 58.259 16.139 -88.108 1.00 88.88 180 GLN A CA 1
ATOM 1473 C C . GLN A 1 180 ? 57.343 14.996 -87.654 1.00 88.88 180 GLN A C 1
ATOM 1475 O O . GLN A 1 180 ? 56.504 15.208 -86.781 1.00 88.88 180 GLN A O 1
ATOM 1480 N N . GLN A 1 181 ? 57.541 13.779 -88.170 1.00 88.75 181 GLN A N 1
ATOM 1481 C CA . GLN A 1 181 ? 56.792 12.593 -87.742 1.00 88.75 181 GLN A CA 1
ATOM 1482 C C . GLN A 1 181 ? 57.034 12.260 -86.265 1.00 88.75 181 GLN A C 1
ATOM 1484 O O . GLN A 1 181 ? 56.090 11.927 -85.551 1.00 88.75 181 GLN A O 1
ATOM 1489 N N . LEU A 1 182 ? 58.275 12.372 -85.782 1.00 88.06 182 LEU A N 1
ATOM 1490 C CA . LEU A 1 182 ? 58.602 12.150 -84.373 1.00 88.06 182 LEU A CA 1
ATOM 1491 C C . LEU A 1 182 ? 57.936 13.199 -83.475 1.00 88.06 182 LEU A C 1
ATOM 1493 O O . LEU A 1 182 ? 57.342 12.846 -82.460 1.00 88.06 182 LEU A O 1
ATOM 1497 N N . ARG A 1 183 ? 57.980 14.479 -83.869 1.00 90.12 183 ARG A N 1
ATOM 1498 C CA . ARG A 1 183 ? 57.289 15.564 -83.154 1.00 90.12 183 ARG A CA 1
ATOM 1499 C C . ARG A 1 183 ? 55.778 15.358 -83.132 1.00 90.12 183 ARG A C 1
ATOM 1501 O O . ARG A 1 183 ? 55.158 15.611 -82.105 1.00 90.12 183 ARG A O 1
ATOM 1508 N N . GLN A 1 184 ? 55.194 14.891 -84.234 1.00 91.56 184 GLN A N 1
ATOM 1509 C CA . GLN A 1 184 ? 53.765 14.601 -84.308 1.00 91.56 184 GLN A CA 1
ATOM 1510 C C . GLN A 1 184 ? 53.382 13.439 -83.385 1.00 91.56 184 GLN A C 1
ATOM 1512 O O . GLN A 1 184 ? 52.472 13.601 -82.582 1.00 91.56 184 GLN A O 1
ATOM 1517 N N . LYS A 1 185 ? 54.135 12.330 -83.396 1.00 90.50 185 LYS A N 1
ATOM 1518 C CA . LYS A 1 185 ? 53.928 11.213 -82.457 1.00 90.50 185 LYS A CA 1
ATOM 1519 C C . LYS A 1 185 ? 54.062 11.646 -80.997 1.00 90.50 185 LYS A C 1
ATOM 1521 O O . LYS A 1 185 ? 53.225 11.289 -80.181 1.00 90.50 185 LYS A O 1
ATOM 1526 N N . LEU A 1 186 ? 55.077 12.454 -80.678 1.00 90.00 186 LEU A N 1
ATOM 1527 C CA . LEU A 1 186 ? 55.271 12.975 -79.325 1.00 90.00 186 LEU A CA 1
ATOM 1528 C C . LEU A 1 186 ? 54.101 13.868 -78.892 1.00 90.00 186 LEU A C 1
ATOM 1530 O O . LEU A 1 186 ? 53.657 13.785 -77.751 1.00 90.00 186 LEU A O 1
ATOM 1534 N N . LYS A 1 187 ? 53.583 14.705 -79.799 1.00 93.56 187 LYS A N 1
ATOM 1535 C CA . LYS A 1 187 ? 52.391 15.518 -79.542 1.00 93.56 187 LYS A CA 1
ATOM 1536 C C . LYS A 1 187 ? 51.161 14.640 -79.301 1.00 93.56 187 LYS A C 1
ATOM 1538 O O . LYS A 1 187 ? 50.459 14.867 -78.324 1.00 93.56 187 LYS A O 1
ATOM 1543 N N . ASP A 1 188 ? 50.936 13.633 -80.141 1.00 92.56 188 ASP A N 1
ATOM 1544 C CA . ASP A 1 188 ? 49.797 12.720 -80.015 1.00 92.56 188 ASP A CA 1
ATOM 1545 C C . ASP A 1 188 ? 49.854 11.917 -78.699 1.00 92.56 188 ASP A C 1
ATOM 1547 O O . ASP A 1 188 ? 48.831 11.755 -78.030 1.00 92.56 188 ASP A O 1
ATOM 1551 N N . ASP A 1 189 ? 51.043 11.474 -78.277 1.00 91.94 189 ASP A N 1
ATOM 1552 C CA . ASP A 1 189 ? 51.252 10.790 -76.995 1.00 91.94 189 ASP A CA 1
ATOM 1553 C C . ASP A 1 189 ? 51.028 11.724 -75.795 1.00 91.94 189 ASP A C 1
ATOM 1555 O O . ASP A 1 189 ? 50.379 11.330 -74.822 1.00 91.94 189 ASP A O 1
ATOM 1559 N N . LEU A 1 190 ? 51.503 12.974 -75.857 1.00 90.50 190 LEU A N 1
ATOM 1560 C CA . LEU A 1 190 ? 51.248 13.977 -74.816 1.00 90.50 190 LEU A CA 1
ATOM 1561 C C . LEU A 1 190 ? 49.756 14.334 -74.727 1.00 90.50 190 LEU A C 1
ATOM 1563 O O . LEU A 1 190 ? 49.201 14.387 -73.628 1.00 90.50 190 LEU A O 1
ATOM 1567 N N . ASP A 1 191 ? 49.080 14.508 -75.864 1.00 92.50 191 ASP A N 1
ATOM 1568 C CA . ASP A 1 191 ? 47.636 14.758 -75.919 1.00 92.50 191 ASP A CA 1
ATOM 1569 C C . ASP A 1 191 ? 46.843 13.558 -75.372 1.00 92.50 191 ASP A C 1
ATOM 1571 O O . ASP A 1 191 ? 45.833 13.731 -74.680 1.00 92.50 191 ASP A O 1
ATOM 1575 N N . LYS A 1 192 ? 47.311 12.328 -75.621 1.00 93.81 192 LYS A N 1
ATOM 1576 C CA . LYS A 1 192 ? 46.737 11.110 -75.036 1.00 93.81 192 LYS A CA 1
ATOM 1577 C C . LYS A 1 192 ? 46.912 11.077 -73.516 1.00 93.81 192 LYS A C 1
ATOM 1579 O O . LYS A 1 192 ? 45.934 10.818 -72.816 1.00 93.81 192 LYS A O 1
ATOM 1584 N N . GLN A 1 193 ? 48.099 11.401 -73.001 1.00 90.81 193 GLN A N 1
ATOM 1585 C CA . GLN A 1 193 ? 48.355 11.479 -71.556 1.00 90.81 193 GLN A CA 1
ATOM 1586 C C . GLN A 1 193 ? 47.502 12.556 -70.873 1.00 90.81 193 GLN A C 1
ATOM 1588 O O . GLN A 1 193 ? 46.974 12.329 -69.783 1.00 90.81 193 GLN A O 1
ATOM 1593 N N . LEU A 1 194 ? 47.312 13.715 -71.513 1.00 92.62 194 LEU A N 1
ATOM 1594 C CA . LEU A 1 194 ? 46.431 14.766 -70.999 1.00 92.62 194 LEU A CA 1
ATOM 1595 C C . LEU A 1 194 ? 44.975 14.296 -70.924 1.00 92.62 194 LEU A C 1
ATOM 1597 O O . LEU A 1 194 ? 44.330 14.487 -69.891 1.00 92.62 194 LEU A O 1
ATOM 1601 N N . LYS A 1 195 ? 44.473 13.629 -71.973 1.00 93.00 195 LYS A N 1
ATOM 1602 C CA . LYS A 1 195 ? 43.115 13.059 -71.987 1.00 93.00 195 LYS A CA 1
ATOM 1603 C C . LYS A 1 195 ? 42.931 11.984 -70.919 1.00 93.00 195 LYS A C 1
ATOM 1605 O O . LYS A 1 195 ? 41.910 11.986 -70.236 1.00 93.00 195 LYS A O 1
ATOM 1610 N N . GLU A 1 196 ? 43.902 11.092 -70.748 1.00 91.25 196 GLU A N 1
ATOM 1611 C CA . GLU A 1 196 ? 43.861 10.046 -69.721 1.00 91.25 196 GLU A CA 1
ATOM 1612 C C . GLU A 1 196 ? 43.860 10.650 -68.310 1.00 91.25 196 GLU A C 1
ATOM 1614 O O . GLU A 1 196 ? 43.012 10.304 -67.487 1.00 91.25 196 GLU A O 1
ATOM 1619 N N . LYS A 1 197 ? 44.718 11.644 -68.053 1.00 93.44 197 LYS A N 1
ATOM 1620 C CA . LYS A 1 197 ? 44.740 12.377 -66.780 1.00 93.44 197 LYS A CA 1
ATOM 1621 C C . LYS A 1 197 ? 43.415 13.090 -66.502 1.00 93.44 197 LYS A C 1
ATOM 1623 O O . LYS A 1 197 ? 42.937 13.084 -65.368 1.00 93.44 197 LYS A O 1
ATOM 1628 N N . GLU A 1 198 ? 42.800 13.695 -67.517 1.00 93.38 198 GLU A N 1
ATOM 1629 C CA . GLU A 1 198 ? 41.494 14.343 -67.377 1.00 93.38 198 GLU A CA 1
ATOM 1630 C C . GLU A 1 198 ? 40.378 13.325 -67.093 1.00 93.38 198 GLU A C 1
ATOM 1632 O O . GLU A 1 198 ? 39.510 13.577 -66.254 1.00 93.38 198 GLU A O 1
ATOM 1637 N N . GLN A 1 199 ? 40.409 12.156 -67.740 1.00 93.44 199 GLN A N 1
ATOM 1638 C CA . GLN A 1 199 ? 39.467 11.068 -67.473 1.00 93.44 199 GLN A CA 1
ATOM 1639 C C . GLN A 1 199 ? 39.608 10.526 -66.050 1.00 93.44 199 GLN A C 1
ATOM 1641 O O . GLN A 1 199 ? 38.594 10.373 -65.369 1.00 93.44 199 GLN A O 1
ATOM 1646 N N . ILE A 1 200 ? 40.835 10.297 -65.576 1.00 92.44 200 ILE A N 1
ATOM 1647 C CA . ILE A 1 200 ? 41.098 9.864 -64.197 1.00 92.44 200 ILE A CA 1
ATOM 1648 C C . ILE A 1 200 ? 40.559 10.903 -63.213 1.00 92.44 200 ILE A C 1
ATOM 1650 O O . ILE A 1 200 ? 39.775 10.554 -62.335 1.00 92.44 200 ILE A O 1
ATOM 1654 N N . LYS A 1 201 ? 40.858 12.191 -63.426 1.00 94.00 201 LYS A N 1
ATOM 1655 C CA . LYS A 1 201 ? 40.347 13.277 -62.578 1.00 94.00 201 LYS A CA 1
ATOM 1656 C C . LYS A 1 201 ? 38.813 13.319 -62.540 1.00 94.00 201 LYS A C 1
ATOM 1658 O O . LYS A 1 201 ? 38.228 13.533 -61.482 1.00 94.00 201 LYS A O 1
ATOM 1663 N N . LYS A 1 202 ? 38.141 13.097 -63.677 1.00 93.69 202 LYS A N 1
ATOM 1664 C CA . LYS A 1 202 ? 36.668 13.012 -63.738 1.00 93.69 202 LYS A CA 1
ATOM 1665 C C . LYS A 1 202 ? 36.133 11.797 -62.977 1.00 93.69 202 LYS A C 1
ATOM 1667 O O . LYS A 1 202 ? 35.131 11.916 -62.278 1.00 93.69 202 LYS A O 1
ATOM 1672 N N . GLN A 1 203 ? 36.790 10.643 -63.087 1.00 92.88 203 GLN A N 1
ATOM 1673 C CA . GLN A 1 203 ? 36.403 9.441 -62.345 1.00 92.88 203 GLN A CA 1
ATOM 1674 C C . GLN A 1 203 ? 36.613 9.600 -60.836 1.00 92.88 203 GLN A C 1
ATOM 1676 O O . GLN A 1 203 ? 35.758 9.177 -60.062 1.00 92.88 203 GLN A O 1
ATOM 1681 N N . GLU A 1 204 ? 37.713 10.218 -60.410 1.00 91.69 204 GLU A N 1
ATOM 1682 C CA . GLU A 1 204 ? 37.981 10.532 -59.004 1.00 91.69 204 GLU A CA 1
ATOM 1683 C C . GLU A 1 204 ? 36.935 11.494 -58.441 1.00 91.69 204 GLU A C 1
ATOM 1685 O O . GLU A 1 204 ? 36.349 11.193 -57.406 1.00 91.69 204 GLU A O 1
ATOM 1690 N N . ALA A 1 205 ? 36.605 12.569 -59.166 1.00 94.25 205 ALA A N 1
ATOM 1691 C CA . ALA A 1 205 ? 35.560 13.507 -58.758 1.00 94.25 205 ALA A CA 1
ATOM 1692 C C . ALA A 1 205 ? 34.183 12.828 -58.614 1.00 94.25 205 ALA A C 1
ATOM 1694 O O . ALA A 1 205 ? 33.441 13.112 -57.675 1.00 94.25 205 ALA A O 1
ATOM 1695 N N . LEU A 1 206 ? 33.841 11.893 -59.511 1.00 93.88 206 LEU A N 1
ATOM 1696 C CA . LEU A 1 206 ? 32.607 11.107 -59.401 1.00 93.88 206 LEU A CA 1
ATOM 1697 C C . LEU A 1 206 ? 32.623 10.167 -58.189 1.00 93.88 206 LEU A C 1
ATOM 1699 O O . LEU A 1 206 ? 31.619 10.068 -57.484 1.00 93.88 206 LEU A O 1
ATOM 1703 N N . LYS A 1 207 ? 33.747 9.489 -57.926 1.00 92.25 207 LYS A N 1
ATOM 1704 C CA . LYS A 1 207 ? 33.905 8.620 -56.748 1.00 92.25 207 LYS A CA 1
ATOM 1705 C C . LYS A 1 207 ? 33.830 9.419 -55.449 1.00 92.25 207 LYS A C 1
ATOM 1707 O O . LYS A 1 207 ? 33.178 8.978 -54.507 1.00 92.25 207 LYS A O 1
ATOM 1712 N N . GLU A 1 208 ? 34.451 10.593 -55.406 1.00 92.31 208 GLU A N 1
ATOM 1713 C CA . GLU A 1 208 ? 34.391 11.501 -54.261 1.00 92.31 208 GLU A CA 1
ATOM 1714 C C . GLU A 1 208 ? 32.955 11.982 -54.018 1.00 92.31 208 GLU A C 1
ATOM 1716 O O . GLU A 1 208 ? 32.460 11.883 -52.897 1.00 92.31 208 GLU A O 1
ATOM 1721 N N . ALA A 1 209 ? 32.235 12.391 -55.067 1.00 94.00 209 ALA A N 1
ATOM 1722 C CA . ALA A 1 209 ? 30.828 12.774 -54.958 1.00 94.00 209 ALA A CA 1
ATOM 1723 C C . ALA A 1 209 ? 29.945 11.624 -54.435 1.00 94.00 209 ALA A C 1
ATOM 1725 O O . ALA A 1 209 ? 29.117 11.834 -53.547 1.00 94.00 209 ALA A O 1
ATOM 1726 N N . GLN A 1 210 ? 30.149 10.396 -54.926 1.00 93.38 210 GLN A N 1
ATOM 1727 C CA . GLN A 1 210 ? 29.438 9.211 -54.429 1.00 93.38 210 GLN A CA 1
ATOM 1728 C C . GLN A 1 210 ? 29.763 8.916 -52.961 1.00 93.38 210 GLN A C 1
ATOM 1730 O O . GLN A 1 210 ? 28.865 8.601 -52.178 1.00 93.38 210 GLN A O 1
ATOM 1735 N N . PHE A 1 211 ? 31.032 9.037 -52.569 1.00 93.62 211 PHE A N 1
ATOM 1736 C CA . PHE A 1 211 ? 31.457 8.847 -51.187 1.00 93.62 211 PHE A CA 1
ATOM 1737 C C . PHE A 1 211 ? 30.812 9.877 -50.253 1.00 93.62 211 PHE A C 1
ATOM 1739 O O . PHE A 1 211 ? 30.296 9.509 -49.195 1.00 93.62 211 PHE A O 1
ATOM 1746 N N . LEU A 1 212 ? 30.789 11.151 -50.656 1.00 93.94 212 LEU A N 1
ATOM 1747 C CA . LEU A 1 212 ? 30.139 12.223 -49.902 1.00 93.94 212 LEU A CA 1
ATOM 1748 C C . LEU A 1 212 ? 28.637 11.964 -49.746 1.00 93.94 212 LEU A C 1
ATOM 1750 O O . LEU A 1 212 ? 28.129 12.041 -48.629 1.00 93.94 212 LEU A O 1
ATOM 1754 N N . GLN A 1 213 ? 27.954 11.559 -50.820 1.00 94.81 213 GLN A N 1
ATOM 1755 C CA . GLN A 1 213 ? 26.529 11.227 -50.783 1.00 94.81 213 GLN A CA 1
ATOM 1756 C C . GLN A 1 213 ? 26.230 10.051 -49.838 1.00 94.81 213 GLN A C 1
ATOM 1758 O O . GLN A 1 213 ? 25.314 10.128 -49.021 1.00 94.81 213 GLN A O 1
ATOM 1763 N N . GLN A 1 214 ? 27.014 8.970 -49.897 1.00 93.25 214 GLN A N 1
ATOM 1764 C CA . GLN A 1 214 ? 26.856 7.834 -48.979 1.00 93.25 214 GLN A CA 1
ATOM 1765 C C . GLN A 1 214 ? 27.144 8.222 -47.525 1.00 93.25 214 GLN A C 1
ATOM 1767 O O . GLN A 1 214 ? 26.524 7.703 -46.594 1.00 93.25 214 GLN A O 1
ATOM 1772 N N . ASN A 1 215 ? 28.105 9.117 -47.299 1.00 93.12 215 ASN A N 1
ATOM 1773 C CA . ASN A 1 215 ? 28.404 9.608 -45.962 1.00 93.12 215 ASN A CA 1
ATOM 1774 C C . ASN A 1 215 ? 27.264 10.476 -45.411 1.00 93.12 215 ASN A C 1
ATOM 1776 O O . ASN A 1 215 ? 26.900 10.342 -44.244 1.00 93.12 215 ASN A O 1
ATOM 1780 N N . GLU A 1 216 ? 26.661 11.312 -46.254 1.00 94.44 216 GLU A N 1
ATOM 1781 C CA . GLU A 1 216 ? 25.490 12.107 -45.896 1.00 94.44 216 GLU A CA 1
ATOM 1782 C C . GLU A 1 216 ? 24.280 11.221 -45.571 1.00 94.44 216 GLU A C 1
ATOM 1784 O O . GLU A 1 216 ? 23.644 11.421 -44.537 1.00 94.44 216 GLU A O 1
ATOM 1789 N N . GLN A 1 217 ? 24.018 10.182 -46.370 1.00 94.06 217 GLN A N 1
ATOM 1790 C CA . GLN A 1 217 ? 22.964 9.201 -46.088 1.00 94.06 217 GLN A CA 1
ATOM 1791 C C . GLN A 1 217 ? 23.176 8.504 -44.740 1.00 94.06 217 GLN A C 1
ATOM 1793 O O . GLN A 1 217 ? 22.272 8.492 -43.908 1.00 94.06 217 GLN A O 1
ATOM 1798 N N . ARG A 1 218 ? 24.392 8.011 -44.463 1.00 91.12 218 ARG A N 1
ATOM 1799 C CA . ARG A 1 218 ? 24.718 7.403 -43.159 1.00 91.12 218 ARG A CA 1
ATOM 1800 C C . ARG A 1 218 ? 24.522 8.373 -41.997 1.00 91.12 218 ARG A C 1
ATOM 1802 O O . ARG A 1 218 ? 24.068 7.971 -40.927 1.00 91.12 218 ARG A O 1
ATOM 1809 N N . LYS A 1 219 ? 24.850 9.653 -42.192 1.00 93.88 219 LYS A N 1
ATOM 1810 C CA . LYS A 1 219 ? 24.619 10.691 -41.182 1.00 93.88 219 LYS A CA 1
ATOM 1811 C C . LYS A 1 219 ? 23.122 10.892 -40.926 1.00 93.88 219 LYS A C 1
ATOM 1813 O O . LYS A 1 219 ? 22.715 10.928 -39.768 1.00 93.88 219 LYS A O 1
ATOM 1818 N N . GLN A 1 220 ? 22.306 10.961 -41.978 1.00 95.25 220 GLN A N 1
ATOM 1819 C CA . GLN A 1 220 ? 20.850 11.086 -41.856 1.00 95.25 220 GLN A CA 1
ATOM 1820 C C . GLN A 1 220 ? 20.225 9.870 -41.156 1.00 95.25 220 GLN A C 1
ATOM 1822 O O . GLN A 1 220 ? 19.402 10.037 -40.257 1.00 95.25 220 GLN A O 1
ATOM 1827 N N . GLU A 1 221 ? 20.644 8.651 -41.502 1.00 93.50 221 GLU A N 1
ATOM 1828 C CA . GLU A 1 221 ? 20.197 7.420 -40.833 1.00 93.50 221 GLU A CA 1
ATOM 1829 C C . GLU A 1 221 ? 20.552 7.423 -39.341 1.00 93.50 221 GLU A C 1
ATOM 1831 O O . GLU A 1 221 ? 19.723 7.078 -38.494 1.00 93.50 221 GLU A O 1
ATOM 1836 N N . PHE A 1 222 ? 21.762 7.870 -38.996 1.00 94.00 222 PHE A N 1
ATOM 1837 C CA . PHE A 1 222 ? 22.194 7.987 -37.607 1.00 94.00 222 PHE A CA 1
ATOM 1838 C C . PHE A 1 222 ? 21.361 9.014 -36.824 1.00 94.00 222 PHE A C 1
ATOM 1840 O O . PHE A 1 222 ? 20.940 8.743 -35.698 1.00 94.00 222 PHE A O 1
ATOM 1847 N N . GLU A 1 223 ? 21.069 10.174 -37.419 1.00 94.62 223 GLU A N 1
ATOM 1848 C CA . GLU A 1 223 ? 20.202 11.192 -36.814 1.00 94.62 223 GLU A CA 1
ATOM 1849 C C . GLU A 1 223 ? 18.770 10.675 -36.600 1.00 94.62 223 GLU A C 1
ATOM 1851 O O . GLU A 1 223 ? 18.180 10.906 -35.539 1.00 94.62 223 GLU A O 1
ATOM 1856 N N . GLN A 1 224 ? 18.221 9.923 -37.561 1.00 94.12 224 GLN A N 1
ATOM 1857 C CA . GLN A 1 224 ? 16.913 9.277 -37.422 1.00 94.12 224 GLN A CA 1
ATOM 1858 C C . GLN A 1 224 ? 16.909 8.236 -36.298 1.00 94.12 224 GLN A C 1
ATOM 1860 O O . GLN A 1 224 ? 15.983 8.221 -35.484 1.00 94.12 224 GLN A O 1
ATOM 1865 N N . PHE A 1 225 ? 17.951 7.410 -36.203 1.00 93.44 225 PHE A N 1
ATOM 1866 C CA . PHE A 1 225 ? 18.083 6.415 -35.141 1.00 93.44 225 PHE A CA 1
ATOM 1867 C C . PHE A 1 225 ? 18.172 7.065 -33.752 1.00 93.44 225 PHE A C 1
ATOM 1869 O O . PHE A 1 225 ? 17.472 6.660 -32.821 1.00 93.44 225 PHE A O 1
ATOM 1876 N N . GLU A 1 226 ? 18.970 8.124 -33.605 1.00 92.19 226 GLU A N 1
ATOM 1877 C CA . GLU A 1 226 ? 19.049 8.900 -32.362 1.00 92.19 226 GLU A CA 1
ATOM 1878 C C . GLU A 1 226 ? 17.702 9.541 -32.001 1.00 92.19 226 GLU A C 1
ATOM 1880 O O . GLU A 1 226 ? 17.307 9.553 -30.829 1.00 92.19 226 GLU A O 1
ATOM 1885 N N . LYS A 1 227 ? 16.951 10.032 -32.993 1.00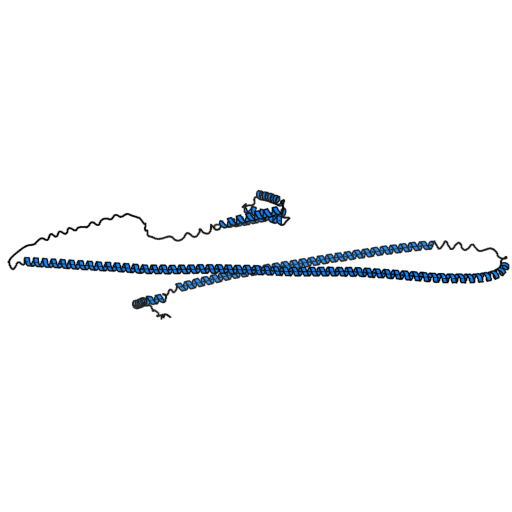 95.75 227 LYS A N 1
ATOM 1886 C CA . LYS A 1 227 ? 15.606 10.578 -32.779 1.00 95.75 227 LYS A CA 1
ATOM 1887 C C . LYS A 1 227 ? 14.629 9.503 -32.290 1.00 95.75 227 LYS A C 1
ATOM 1889 O O . LYS A 1 227 ? 13.978 9.713 -31.267 1.00 95.75 227 LYS A O 1
ATOM 1894 N N . GLN A 1 228 ? 14.594 8.338 -32.937 1.00 94.00 228 GLN A N 1
ATOM 1895 C CA . GLN A 1 228 ? 13.762 7.203 -32.518 1.00 94.00 228 GLN A CA 1
ATOM 1896 C C . GLN A 1 228 ? 14.118 6.727 -31.107 1.00 94.00 228 GLN A C 1
ATOM 1898 O O . GLN A 1 228 ? 13.237 6.490 -30.282 1.00 94.00 228 GLN A O 1
ATOM 1903 N N . LYS A 1 229 ? 15.410 6.646 -30.781 1.00 94.88 229 LYS A N 1
ATOM 1904 C CA . LYS A 1 229 ? 15.878 6.278 -29.440 1.00 94.88 229 LYS A CA 1
ATOM 1905 C C . LYS A 1 229 ? 15.408 7.277 -28.381 1.00 94.88 229 LYS A C 1
ATOM 1907 O O . LYS A 1 229 ? 14.945 6.870 -27.316 1.00 94.88 229 LYS A O 1
ATOM 1912 N N . LYS A 1 230 ? 15.474 8.581 -28.668 1.00 93.12 230 LYS A N 1
ATOM 1913 C CA . LYS A 1 230 ? 14.946 9.629 -27.777 1.00 93.12 230 LYS A CA 1
ATOM 1914 C C . LYS A 1 230 ? 13.432 9.514 -27.599 1.00 93.12 230 LYS A C 1
ATOM 1916 O O . LYS A 1 230 ? 12.951 9.664 -26.479 1.00 93.12 230 LYS A O 1
ATOM 1921 N N . GLU A 1 231 ? 12.687 9.229 -28.663 1.00 94.81 231 GLU A N 1
ATOM 1922 C CA . GLU A 1 231 ? 11.236 9.010 -28.599 1.00 94.81 231 GLU A CA 1
ATOM 1923 C C . GLU A 1 231 ? 10.880 7.772 -27.766 1.00 94.81 231 GLU A C 1
ATOM 1925 O O . GLU A 1 231 ? 10.022 7.860 -26.891 1.00 94.81 231 GLU A O 1
ATOM 1930 N N . GLN A 1 232 ? 11.601 6.6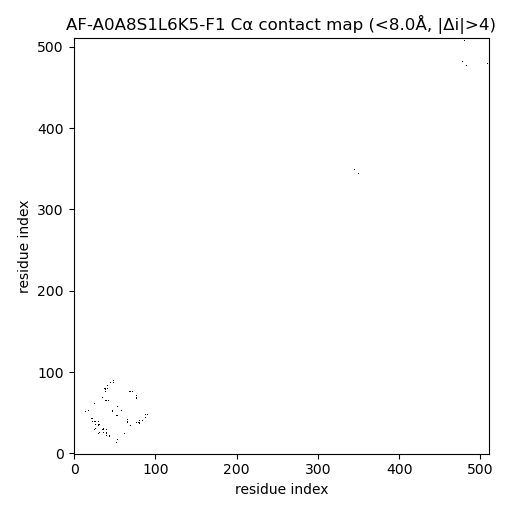59 -27.930 1.00 91.75 232 GLN A N 1
ATOM 1931 C CA . GLN A 1 232 ? 11.420 5.460 -27.105 1.00 91.75 232 GLN A CA 1
ATOM 1932 C C . GLN A 1 232 ? 11.707 5.722 -25.623 1.00 91.75 232 GLN A C 1
ATOM 1934 O O . GLN A 1 232 ? 10.970 5.250 -24.760 1.00 91.75 232 GLN A O 1
ATOM 1939 N N . ILE A 1 233 ? 12.759 6.483 -25.306 1.00 92.25 233 ILE A N 1
ATOM 1940 C CA . ILE A 1 233 ? 13.063 6.867 -23.919 1.00 92.25 233 ILE A CA 1
ATOM 1941 C C . ILE A 1 233 ? 11.931 7.724 -23.344 1.00 92.25 233 ILE A C 1
ATOM 1943 O O . ILE A 1 233 ? 11.486 7.463 -22.228 1.00 92.25 233 ILE A O 1
ATOM 1947 N N . LYS A 1 234 ? 11.424 8.706 -24.101 1.00 94.38 234 LYS A N 1
ATOM 1948 C CA . LYS A 1 234 ? 10.281 9.533 -23.679 1.00 94.38 234 LYS A CA 1
ATOM 1949 C C . LYS A 1 234 ? 9.024 8.697 -23.449 1.00 94.38 234 LYS A C 1
ATOM 1951 O O . LYS A 1 234 ? 8.329 8.915 -22.462 1.00 94.38 234 LYS A O 1
ATOM 1956 N N . LEU A 1 235 ? 8.749 7.735 -24.326 1.00 94.50 235 LEU A N 1
ATOM 1957 C CA . LEU A 1 235 ? 7.594 6.850 -24.207 1.00 94.50 235 LEU A CA 1
ATOM 1958 C C . LEU A 1 235 ? 7.701 5.973 -22.953 1.00 94.50 235 LEU A C 1
ATOM 1960 O O . LEU A 1 235 ? 6.760 5.932 -22.169 1.00 94.50 235 LEU A O 1
ATOM 1964 N N . LYS A 1 236 ? 8.881 5.399 -22.681 1.00 94.06 236 LYS A N 1
ATOM 1965 C CA . LYS A 1 236 ? 9.149 4.661 -21.433 1.00 94.06 236 LYS A CA 1
ATOM 1966 C C . LYS A 1 236 ? 8.970 5.526 -20.186 1.00 94.06 236 LYS A C 1
ATOM 1968 O O . LYS A 1 236 ? 8.361 5.084 -19.219 1.00 94.06 236 LYS A O 1
ATOM 1973 N N . GLN A 1 237 ? 9.466 6.765 -20.205 1.00 90.12 237 GLN A N 1
ATOM 1974 C CA . GLN A 1 237 ? 9.278 7.705 -19.094 1.00 90.12 237 GLN A CA 1
ATOM 1975 C C . GLN A 1 237 ? 7.796 8.038 -18.869 1.00 90.12 237 GLN A C 1
ATOM 1977 O O . GLN A 1 237 ? 7.356 8.174 -17.728 1.00 90.12 237 GLN A O 1
ATOM 1982 N N . LEU A 1 238 ? 7.016 8.159 -19.945 1.00 94.44 238 LEU A N 1
ATOM 1983 C CA . LEU A 1 238 ? 5.585 8.439 -19.875 1.00 94.44 238 LEU A CA 1
ATOM 1984 C C . LEU A 1 238 ? 4.787 7.235 -19.351 1.00 94.44 238 LEU A C 1
ATOM 1986 O O . LEU A 1 238 ? 3.902 7.414 -18.515 1.00 94.44 238 LEU A O 1
ATOM 1990 N N . GLU A 1 239 ? 5.126 6.021 -19.782 1.00 94.06 239 GLU A N 1
ATOM 1991 C CA . GLU A 1 239 ? 4.555 4.778 -19.249 1.00 94.06 239 GLU A CA 1
ATOM 1992 C C . GLU A 1 239 ? 4.879 4.595 -17.764 1.00 94.06 239 GLU A C 1
ATOM 1994 O O . GLU A 1 239 ? 3.986 4.305 -16.969 1.00 94.06 239 GLU A O 1
ATOM 1999 N N . GLU A 1 240 ? 6.129 4.837 -17.361 1.00 93.69 240 GLU A N 1
ATOM 2000 C CA . GLU A 1 240 ? 6.533 4.771 -15.957 1.00 93.69 240 GLU A CA 1
ATOM 2001 C C . GLU A 1 240 ? 5.780 5.803 -15.109 1.00 93.69 240 GLU A C 1
ATOM 2003 O O . GLU A 1 240 ? 5.288 5.477 -14.027 1.00 93.69 240 GLU A O 1
ATOM 2008 N N . LYS A 1 241 ? 5.628 7.037 -15.609 1.00 96.38 241 LYS A N 1
ATOM 2009 C CA . LYS A 1 241 ? 4.821 8.066 -14.943 1.00 96.38 241 LYS A CA 1
ATOM 2010 C C . LYS A 1 241 ? 3.369 7.614 -14.786 1.00 96.38 241 LYS A C 1
ATOM 2012 O O . LYS A 1 241 ? 2.827 7.720 -13.691 1.00 96.38 241 LYS A O 1
ATOM 2017 N N . LYS A 1 242 ? 2.762 7.066 -15.842 1.00 93.12 242 LYS A N 1
ATOM 2018 C CA . LYS A 1 242 ? 1.384 6.559 -15.809 1.00 93.12 242 LYS A CA 1
ATOM 2019 C C . LYS A 1 242 ? 1.215 5.442 -14.774 1.00 93.12 242 LYS A C 1
ATOM 2021 O O . LYS A 1 242 ? 0.249 5.470 -14.020 1.00 93.12 242 LYS A O 1
ATOM 2026 N N . LEU A 1 243 ? 2.163 4.506 -14.698 1.00 93.38 243 LEU A N 1
ATOM 2027 C CA . LEU A 1 243 ? 2.153 3.432 -13.701 1.00 93.38 243 LEU A CA 1
ATOM 2028 C C . LEU A 1 243 ? 2.291 3.970 -12.273 1.00 93.38 243 LEU A C 1
ATOM 2030 O O . LEU A 1 243 ? 1.573 3.522 -11.382 1.00 93.38 243 LEU A O 1
ATOM 2034 N N . ARG A 1 244 ? 3.176 4.948 -12.043 1.00 88.12 244 ARG A N 1
ATOM 2035 C CA . ARG A 1 244 ? 3.300 5.607 -10.733 1.00 88.12 244 ARG A CA 1
ATOM 2036 C C . ARG A 1 244 ? 2.008 6.330 -10.347 1.00 88.12 244 ARG A C 1
ATOM 2038 O O . ARG A 1 244 ? 1.552 6.183 -9.216 1.00 88.12 244 ARG A O 1
ATOM 2045 N N . ASP A 1 245 ? 1.400 7.065 -11.275 1.00 92.19 245 ASP A N 1
ATOM 2046 C CA . ASP A 1 245 ? 0.138 7.774 -11.040 1.00 92.19 245 ASP A CA 1
ATOM 2047 C C . ASP A 1 245 ? -1.009 6.790 -10.735 1.00 92.19 245 ASP A C 1
ATOM 2049 O O . ASP A 1 245 ? -1.802 7.018 -9.818 1.00 92.19 245 ASP A O 1
ATOM 2053 N N . GLU A 1 246 ? -1.062 5.656 -11.440 1.00 95.31 246 GLU A N 1
ATOM 2054 C CA . GLU A 1 246 ? -2.022 4.580 -11.179 1.00 95.31 246 GLU A CA 1
ATOM 2055 C C . GLU A 1 246 ? -1.822 3.961 -9.788 1.00 95.31 246 GLU A C 1
ATOM 2057 O O . GLU A 1 246 ? -2.791 3.806 -9.043 1.00 95.31 246 GLU A O 1
ATOM 2062 N N . GLN A 1 247 ? -0.578 3.676 -9.393 1.00 91.25 247 GLN A N 1
ATOM 2063 C CA . GLN A 1 247 ? -0.254 3.161 -8.058 1.00 91.25 247 GLN A CA 1
ATOM 2064 C C . GLN A 1 247 ? -0.686 4.131 -6.953 1.00 91.25 247 GLN A C 1
ATOM 2066 O O . GLN A 1 247 ? -1.352 3.721 -6.001 1.00 91.25 247 GLN A O 1
ATOM 2071 N N . VAL A 1 248 ? -0.382 5.424 -7.103 1.00 94.44 248 VAL A N 1
ATOM 2072 C CA . VAL A 1 248 ? -0.796 6.462 -6.146 1.00 94.44 248 VAL A CA 1
ATOM 2073 C C . VAL A 1 248 ? -2.321 6.540 -6.052 1.00 94.44 248 VAL A C 1
ATOM 2075 O O . VAL A 1 248 ? -2.873 6.704 -4.961 1.00 94.44 248 VAL A O 1
ATOM 2078 N N . GLN A 1 249 ? -3.030 6.409 -7.174 1.00 94.56 249 GLN A N 1
ATOM 2079 C CA . GLN A 1 249 ? -4.489 6.432 -7.183 1.00 94.56 249 GLN A CA 1
ATOM 2080 C C . GLN A 1 249 ? -5.092 5.188 -6.516 1.00 94.56 249 GLN A C 1
ATOM 2082 O O . GLN A 1 249 ? -6.029 5.312 -5.723 1.00 94.56 249 GLN A O 1
ATOM 2087 N N . GLN A 1 250 ? -4.539 4.002 -6.779 1.00 92.94 250 GLN A N 1
ATOM 2088 C CA . GLN A 1 250 ? -4.940 2.763 -6.110 1.00 92.94 250 GLN A CA 1
ATOM 2089 C C . GLN A 1 250 ? -4.704 2.847 -4.595 1.00 92.94 250 GLN A C 1
ATOM 2091 O O . GLN A 1 250 ? -5.583 2.476 -3.818 1.00 92.94 250 GLN A O 1
ATOM 2096 N N . GLU A 1 251 ? -3.567 3.390 -4.156 1.00 92.75 251 GLU A N 1
ATOM 2097 C CA . GLU A 1 251 ? -3.263 3.584 -2.735 1.00 92.75 251 GLU A CA 1
ATOM 2098 C C . GLU A 1 251 ? -4.223 4.584 -2.074 1.00 92.75 251 GLU A C 1
ATOM 2100 O O . GLU A 1 251 ? -4.765 4.314 -0.999 1.00 92.75 251 GLU A O 1
ATOM 2105 N N . LYS A 1 252 ? -4.523 5.709 -2.739 1.00 94.12 252 LYS A N 1
ATOM 2106 C CA . LYS A 1 252 ? -5.537 6.669 -2.269 1.00 94.12 252 LYS A CA 1
ATOM 2107 C C . LYS A 1 252 ? -6.910 6.021 -2.117 1.00 94.12 252 LYS A C 1
ATOM 2109 O O . LYS A 1 252 ? -7.597 6.295 -1.132 1.00 94.12 252 LYS A O 1
ATOM 2114 N N . ASN A 1 253 ? -7.313 5.174 -3.062 1.00 92.62 253 ASN A N 1
ATOM 2115 C CA . ASN A 1 253 ? -8.588 4.464 -2.998 1.00 92.62 253 ASN A CA 1
ATOM 2116 C C . ASN A 1 253 ? -8.611 3.458 -1.843 1.00 92.62 253 ASN A C 1
ATOM 2118 O O . ASN A 1 253 ? -9.519 3.529 -1.018 1.00 92.62 253 ASN A O 1
ATOM 2122 N N . LYS A 1 254 ? -7.569 2.630 -1.694 1.00 93.56 254 LYS A N 1
ATOM 2123 C CA . LYS A 1 254 ? -7.426 1.707 -0.554 1.00 93.56 254 LYS A CA 1
ATOM 2124 C C . LYS A 1 254 ? -7.471 2.437 0.785 1.00 93.56 254 LYS A C 1
ATOM 2126 O O . LYS A 1 254 ? -8.165 2.012 1.703 1.00 93.56 254 LYS A O 1
ATOM 2131 N N . ARG A 1 255 ? -6.791 3.582 0.899 1.00 94.38 255 ARG A N 1
ATOM 2132 C CA . ARG A 1 255 ? -6.816 4.409 2.114 1.00 94.38 255 ARG A CA 1
ATOM 2133 C C . ARG A 1 255 ? -8.210 4.973 2.397 1.00 94.38 255 ARG A C 1
ATOM 2135 O O . ARG A 1 255 ? -8.624 5.016 3.551 1.00 94.38 255 ARG A O 1
ATOM 2142 N N . ARG A 1 256 ? -8.948 5.398 1.365 1.00 94.56 256 ARG A N 1
ATOM 2143 C CA . ARG A 1 256 ? -10.343 5.856 1.504 1.00 94.56 256 ARG A CA 1
ATOM 2144 C C . ARG A 1 256 ? -11.275 4.725 1.933 1.00 94.56 256 ARG A C 1
ATOM 2146 O O . ARG A 1 256 ? -12.149 4.967 2.758 1.00 94.56 256 ARG A O 1
ATOM 2153 N N . GLU A 1 257 ? -11.105 3.525 1.392 1.00 94.56 257 GLU A N 1
ATOM 2154 C CA . GLU A 1 257 ? -11.884 2.342 1.773 1.00 94.56 257 GLU A CA 1
ATOM 2155 C C . GLU A 1 257 ? -11.591 1.914 3.208 1.00 94.56 257 GLU A C 1
ATOM 2157 O O . GLU A 1 257 ? -12.525 1.764 3.989 1.00 94.56 257 GLU A O 1
ATOM 2162 N N . SER A 1 258 ? -10.316 1.834 3.591 1.00 92.31 258 SER A N 1
ATOM 2163 C CA . SER A 1 258 ? -9.904 1.563 4.972 1.00 92.31 258 SER A CA 1
ATOM 2164 C C . SER A 1 258 ? -10.478 2.596 5.947 1.00 92.31 258 SER A C 1
ATOM 2166 O O . SER A 1 258 ? -11.044 2.226 6.973 1.00 92.31 258 SER A O 1
ATOM 2168 N N . LEU A 1 259 ? -10.444 3.889 5.599 1.00 94.56 259 LEU A N 1
ATOM 2169 C CA . LEU A 1 259 ? -11.056 4.938 6.419 1.00 94.56 259 LEU A CA 1
ATOM 2170 C C . LEU A 1 259 ? -12.581 4.778 6.522 1.00 94.56 259 LEU A C 1
ATOM 2172 O O . LEU A 1 259 ? -13.150 5.019 7.582 1.00 94.56 259 LEU A O 1
ATOM 2176 N N . LYS A 1 260 ? -13.260 4.392 5.434 1.00 95.88 260 LYS A N 1
ATOM 2177 C CA . LYS A 1 260 ? -14.704 4.113 5.456 1.00 95.88 260 LYS A CA 1
ATOM 2178 C C . LYS A 1 260 ? -15.029 2.913 6.344 1.00 95.88 260 LYS A C 1
ATOM 2180 O O . LYS A 1 260 ? -15.972 3.005 7.119 1.00 95.88 260 LYS A O 1
ATOM 2185 N N . GLN A 1 261 ? -14.257 1.831 6.248 1.00 92.31 261 GLN A N 1
ATOM 2186 C CA . GLN A 1 261 ? -14.431 0.635 7.075 1.00 92.31 261 GLN A CA 1
ATOM 2187 C C . GLN A 1 261 ? -14.197 0.940 8.556 1.00 92.31 261 GLN A C 1
ATOM 2189 O O . GLN A 1 261 ? -15.041 0.598 9.373 1.00 92.31 261 GLN A O 1
ATOM 2194 N N . SER A 1 262 ? -13.125 1.665 8.890 1.00 92.19 262 SER A N 1
ATOM 2195 C CA . SER A 1 262 ? -12.858 2.117 10.262 1.00 92.19 262 SER A CA 1
ATOM 2196 C C . SER A 1 262 ? -13.999 2.981 10.801 1.00 92.19 262 SER A C 1
ATOM 2198 O O . SER A 1 262 ? -14.506 2.702 11.876 1.00 92.19 262 SER A O 1
ATOM 2200 N N . LYS A 1 263 ? -14.497 3.955 10.027 1.00 95.00 263 LYS A N 1
ATOM 2201 C CA . LYS A 1 263 ? -15.664 4.757 10.438 1.00 95.00 263 LYS A CA 1
ATOM 2202 C C . LYS A 1 263 ? -16.927 3.922 10.638 1.00 95.00 263 LYS A C 1
ATOM 2204 O O . LYS A 1 263 ? -17.754 4.264 11.475 1.00 95.00 263 LYS A O 1
ATOM 2209 N N . LEU A 1 264 ? -17.118 2.879 9.833 1.00 94.75 264 LEU A N 1
ATOM 2210 C CA . LEU A 1 264 ? -18.271 1.992 9.951 1.00 94.75 264 LEU A CA 1
ATOM 2211 C C . LEU A 1 264 ? -18.178 1.161 11.236 1.00 94.75 264 LEU A C 1
ATOM 2213 O O . LEU A 1 264 ? -19.149 1.121 11.981 1.00 94.75 264 LEU A O 1
ATOM 2217 N N . GLN A 1 265 ? -16.997 0.621 11.547 1.00 92.50 265 GLN A N 1
ATOM 2218 C CA . GLN A 1 265 ? -16.718 -0.062 12.815 1.00 92.50 265 GLN A CA 1
ATOM 2219 C C . GLN A 1 265 ? -16.889 0.872 14.023 1.00 92.50 265 GLN A C 1
ATOM 2221 O O . GLN A 1 265 ? -17.520 0.495 15.008 1.00 92.50 265 GLN A O 1
ATOM 2226 N N . ASP A 1 266 ? -16.395 2.110 13.936 1.00 90.94 266 ASP A N 1
ATOM 2227 C CA . ASP A 1 266 ? -16.568 3.116 14.989 1.00 90.94 266 ASP A CA 1
ATOM 2228 C C . ASP A 1 266 ? -18.054 3.439 15.206 1.00 90.94 266 ASP A C 1
ATOM 2230 O O . ASP A 1 266 ? -18.523 3.515 16.341 1.00 90.94 266 ASP A O 1
ATOM 2234 N N . ASN A 1 267 ? -18.825 3.588 14.125 1.00 93.81 267 ASN A N 1
ATOM 2235 C CA . ASN A 1 267 ? -20.266 3.819 14.204 1.00 93.81 267 ASN A CA 1
ATOM 2236 C C . ASN A 1 267 ? -21.014 2.620 14.802 1.00 93.81 267 ASN A C 1
ATOM 2238 O O . ASN A 1 267 ? -21.914 2.823 15.616 1.00 93.81 267 ASN A O 1
ATOM 2242 N N . GLU A 1 268 ? -20.648 1.389 14.437 1.00 94.19 268 GLU A N 1
ATOM 2243 C CA . GLU A 1 268 ? -21.213 0.171 15.030 1.00 94.19 268 GLU A CA 1
ATOM 2244 C C . GLU A 1 268 ? -20.919 0.100 16.533 1.00 94.19 268 GLU A C 1
ATOM 2246 O O . GLU A 1 268 ? -21.827 -0.158 17.324 1.00 94.19 268 GLU A O 1
ATOM 2251 N N . MET A 1 269 ? -19.690 0.417 16.948 1.00 92.12 269 MET A N 1
ATOM 2252 C CA . MET A 1 269 ? -19.306 0.482 18.359 1.00 92.12 269 MET A CA 1
ATOM 2253 C C . MET A 1 269 ? -20.089 1.566 19.109 1.00 92.12 269 MET A C 1
ATOM 2255 O O . MET A 1 269 ? -20.625 1.311 20.188 1.00 92.12 269 MET A O 1
ATOM 2259 N N . LEU A 1 270 ? -20.217 2.767 18.536 1.00 92.69 270 LEU A N 1
ATOM 2260 C CA . LEU A 1 270 ? -21.018 3.847 19.119 1.00 92.69 270 LEU A CA 1
ATOM 2261 C C . LEU A 1 270 ? -22.494 3.457 19.238 1.00 92.69 270 LEU A C 1
ATOM 2263 O O . LEU A 1 270 ? -23.148 3.800 20.224 1.00 92.69 270 LEU A O 1
ATOM 2267 N N . GLN A 1 271 ? -23.029 2.729 18.258 1.00 95.25 271 GLN A N 1
ATOM 2268 C CA . GLN A 1 271 ? -24.399 2.238 18.294 1.00 95.25 271 GLN A CA 1
ATOM 2269 C C . GLN A 1 271 ? -24.586 1.167 19.373 1.00 95.25 271 GLN A C 1
ATOM 2271 O O . GLN A 1 271 ? -25.575 1.220 20.104 1.00 95.25 271 GLN A O 1
ATOM 2276 N N . GLN A 1 272 ? -23.632 0.246 19.533 1.00 92.88 272 GLN A N 1
ATOM 2277 C CA . GLN A 1 272 ? -23.624 -0.718 20.636 1.00 92.88 272 GLN A CA 1
ATOM 2278 C C . GLN A 1 272 ? -23.576 -0.006 21.990 1.00 92.88 272 GLN A C 1
ATOM 2280 O O . GLN A 1 272 ? -24.418 -0.277 22.840 1.00 92.88 272 GLN A O 1
ATOM 2285 N N . LEU A 1 273 ? -22.687 0.976 22.158 1.00 92.06 273 LEU A N 1
ATOM 2286 C CA . LEU A 1 273 ? -22.575 1.758 23.390 1.00 92.06 273 LEU A CA 1
ATOM 2287 C C . LEU A 1 273 ? -23.870 2.526 23.697 1.00 92.06 273 LEU A C 1
ATOM 2289 O O . LEU A 1 273 ? -24.336 2.551 24.833 1.00 92.06 273 LEU A O 1
ATOM 2293 N N . LYS A 1 274 ? -24.501 3.120 22.678 1.00 94.25 274 LYS A N 1
ATOM 2294 C CA . LYS A 1 274 ? -25.798 3.794 22.821 1.00 94.25 274 LYS A CA 1
ATOM 2295 C C . LYS A 1 274 ? -26.902 2.818 23.233 1.00 94.25 274 LYS A C 1
ATOM 2297 O O . LYS A 1 274 ? -27.743 3.170 24.061 1.00 94.25 274 LYS A O 1
ATOM 2302 N N . ASN A 1 275 ? -26.901 1.608 22.678 1.00 94.88 275 ASN A N 1
ATOM 2303 C CA . ASN A 1 275 ? -27.841 0.556 23.057 1.00 94.88 275 ASN A CA 1
ATOM 2304 C C . ASN A 1 275 ? -27.598 0.083 24.499 1.00 94.88 275 ASN A C 1
ATOM 2306 O O . ASN A 1 275 ? -28.567 -0.079 25.239 1.00 94.88 275 ASN A O 1
ATOM 2310 N N . GLU A 1 276 ? -26.338 -0.068 24.916 1.00 93.06 276 GLU A N 1
ATOM 2311 C CA . GLU A 1 276 ? -25.939 -0.406 26.290 1.00 93.06 276 GLU A CA 1
ATOM 2312 C C . GLU A 1 276 ? -26.446 0.657 27.277 1.00 93.06 276 GLU A C 1
ATOM 2314 O O . GLU A 1 276 ? -27.174 0.335 28.212 1.00 93.06 276 GLU A O 1
ATOM 2319 N N . ILE A 1 277 ? -26.182 1.941 27.000 1.00 92.94 277 ILE A N 1
ATOM 2320 C CA . ILE A 1 277 ? -26.654 3.076 27.812 1.00 92.94 277 ILE A CA 1
ATOM 2321 C C . ILE A 1 277 ? -28.187 3.115 27.869 1.00 92.94 277 ILE A C 1
ATOM 2323 O O . ILE A 1 277 ? -28.777 3.331 28.929 1.00 92.94 277 ILE A O 1
ATOM 2327 N N . SER A 1 278 ? -28.864 2.898 26.737 1.00 95.44 278 SER A N 1
ATOM 2328 C CA . SER A 1 278 ? -30.328 2.849 26.697 1.00 95.44 278 SER A CA 1
ATOM 2329 C C . SER A 1 278 ? -30.875 1.691 27.533 1.00 95.44 278 SER A C 1
ATOM 2331 O O . SER A 1 278 ? -31.892 1.853 28.209 1.00 95.44 278 SER A O 1
ATOM 2333 N N . ARG A 1 279 ? -30.220 0.528 27.503 1.00 94.88 279 ARG A N 1
ATOM 2334 C CA . ARG A 1 279 ? -30.608 -0.649 28.283 1.00 94.88 279 ARG A CA 1
ATOM 2335 C C . ARG A 1 279 ? -30.383 -0.420 29.774 1.00 94.88 279 ARG A C 1
ATOM 2337 O O . ARG A 1 279 ? -31.293 -0.665 30.560 1.00 94.88 279 ARG A O 1
ATOM 2344 N N . GLU A 1 280 ? -29.232 0.123 30.153 1.00 93.62 280 GLU A N 1
ATOM 2345 C CA . GLU A 1 280 ? -28.930 0.499 31.534 1.00 93.62 280 GLU A CA 1
ATOM 2346 C C . GLU A 1 280 ? -29.943 1.528 32.064 1.00 93.62 280 GLU A C 1
ATOM 2348 O O . GLU A 1 280 ? -30.487 1.372 33.159 1.00 93.62 280 GLU A O 1
ATOM 2353 N N . SER A 1 281 ? -30.292 2.533 31.253 1.00 94.69 281 SER A N 1
ATOM 2354 C CA . SER A 1 281 ? -31.326 3.519 31.584 1.00 94.69 281 SER A CA 1
ATOM 2355 C C . SER A 1 281 ? -32.701 2.875 31.797 1.00 94.69 281 SER A C 1
ATOM 2357 O O . SER A 1 281 ? -33.396 3.188 32.769 1.00 94.69 281 SER A O 1
ATOM 2359 N N . GLN A 1 282 ? -33.098 1.934 30.934 1.00 94.50 282 GLN A N 1
ATOM 2360 C CA . GLN A 1 282 ? -34.343 1.179 31.095 1.00 94.50 282 GLN A CA 1
ATOM 2361 C C . GLN A 1 282 ? -34.336 0.317 32.361 1.00 94.50 282 GLN A C 1
ATOM 2363 O O . GLN A 1 282 ? -35.330 0.296 33.089 1.00 94.50 282 GLN A O 1
ATOM 2368 N N . GLU A 1 283 ? -33.231 -0.363 32.664 1.00 94.69 283 GLU A N 1
ATOM 2369 C CA . GLU A 1 283 ? -33.094 -1.170 33.878 1.00 94.69 283 GLU A CA 1
ATOM 2370 C C . GLU A 1 283 ? -33.147 -0.310 35.145 1.00 94.69 283 GLU A C 1
ATOM 2372 O O . GLU A 1 283 ? -33.813 -0.677 36.117 1.00 94.69 283 GLU A O 1
ATOM 2377 N N . LEU A 1 284 ? -32.516 0.865 35.129 1.00 94.31 284 LEU A N 1
ATOM 2378 C CA . LEU A 1 284 ? -32.567 1.822 36.229 1.00 94.31 284 LEU A CA 1
ATOM 2379 C C . LEU A 1 284 ? -33.987 2.367 36.427 1.00 94.31 284 LEU A C 1
ATOM 2381 O O . LEU A 1 284 ? -34.482 2.400 37.556 1.00 94.31 284 LEU A O 1
ATOM 2385 N N . ASN A 1 285 ? -34.686 2.709 35.343 1.00 93.75 285 ASN A N 1
ATOM 2386 C CA . ASN A 1 285 ? -36.091 3.114 35.400 1.00 93.75 285 ASN A CA 1
ATOM 2387 C C . ASN A 1 285 ? -36.993 1.989 35.919 1.00 93.75 285 ASN A C 1
ATOM 2389 O O . ASN A 1 285 ? -37.853 2.239 36.762 1.00 93.75 285 ASN A O 1
ATOM 2393 N N . LYS A 1 286 ? -36.763 0.741 35.497 1.00 94.75 286 LYS A N 1
ATOM 2394 C CA . LYS A 1 286 ? -37.495 -0.429 35.999 1.00 94.75 286 LYS A CA 1
ATOM 2395 C C . LYS A 1 286 ? -37.256 -0.639 37.494 1.00 94.75 286 LYS A C 1
ATOM 2397 O O . LYS A 1 286 ? -38.215 -0.858 38.228 1.00 94.75 286 LYS A O 1
ATOM 2402 N N . LYS A 1 287 ? -36.014 -0.505 37.975 1.00 94.81 287 LYS A N 1
ATOM 2403 C CA . LYS A 1 287 ? -35.693 -0.545 39.415 1.00 94.81 287 LYS A CA 1
ATOM 2404 C C . LYS A 1 287 ? -36.397 0.577 40.177 1.00 94.81 287 LYS A C 1
ATOM 2406 O O . LYS A 1 287 ? -36.968 0.326 41.235 1.00 94.81 287 LYS A O 1
ATOM 2411 N N . ARG A 1 288 ? -36.410 1.796 39.631 1.00 94.50 288 ARG A N 1
ATOM 2412 C CA . ARG A 1 288 ? -37.112 2.942 40.225 1.00 94.50 288 ARG A CA 1
ATOM 2413 C C . ARG A 1 288 ? -38.621 2.707 40.298 1.00 94.50 288 ARG A C 1
ATOM 2415 O O . ARG A 1 288 ? -39.231 3.024 41.314 1.00 94.50 288 ARG A O 1
ATOM 2422 N N . GLN A 1 289 ? -39.210 2.123 39.256 1.00 93.81 289 GLN A N 1
ATOM 2423 C CA . GLN A 1 289 ? -40.625 1.760 39.235 1.00 93.81 289 GLN A CA 1
ATOM 2424 C C . GLN A 1 289 ? -40.932 0.680 40.277 1.00 93.81 289 GLN A C 1
ATOM 2426 O O . GLN A 1 289 ? -41.807 0.876 41.107 1.00 93.81 289 GLN A O 1
ATOM 2431 N N . GLN A 1 290 ? -40.130 -0.386 40.341 1.00 93.75 290 GLN A N 1
ATOM 2432 C CA . GLN A 1 290 ? -40.272 -1.430 41.361 1.00 93.75 290 GLN A CA 1
ATOM 2433 C C . GLN A 1 290 ? -40.146 -0.885 42.791 1.00 93.75 290 GLN A C 1
ATOM 2435 O O . GLN A 1 290 ? -40.844 -1.346 43.689 1.00 93.75 290 GLN A O 1
ATOM 2440 N N . GLN A 1 291 ? -39.261 0.088 43.028 1.00 92.38 291 GLN A N 1
ATOM 2441 C CA . GLN A 1 291 ? -39.158 0.762 44.325 1.00 92.38 291 GLN A CA 1
ATOM 2442 C C . GLN A 1 291 ? -40.418 1.572 44.648 1.00 92.38 291 GLN A C 1
ATOM 2444 O O . GLN A 1 291 ? -40.900 1.498 45.777 1.00 92.38 291 GLN A O 1
ATOM 2449 N N . LYS A 1 292 ? -40.972 2.303 43.671 1.00 94.25 292 LYS A N 1
ATOM 2450 C CA . LYS A 1 292 ? -42.250 3.014 43.833 1.00 94.25 292 LYS A CA 1
ATOM 2451 C C . LYS A 1 292 ? -43.396 2.051 44.133 1.00 94.25 292 LYS A C 1
ATOM 2453 O O . LYS A 1 292 ? -44.154 2.305 45.062 1.00 94.25 292 LYS A O 1
ATOM 2458 N N . ASP A 1 293 ? -43.487 0.945 43.401 1.00 93.50 293 ASP A N 1
ATOM 2459 C CA . ASP A 1 293 ? -44.543 -0.053 43.580 1.00 93.50 293 ASP A CA 1
ATOM 2460 C C . ASP A 1 293 ? -44.445 -0.711 44.966 1.00 93.50 293 ASP A C 1
ATOM 2462 O O . ASP A 1 293 ? -45.446 -0.823 45.671 1.00 93.50 293 ASP A O 1
ATOM 2466 N N . LYS A 1 294 ? -43.228 -1.053 45.417 1.00 93.12 294 LYS A N 1
ATOM 2467 C CA . LYS A 1 294 ? -42.986 -1.542 46.786 1.00 93.12 294 LYS A CA 1
ATOM 2468 C C . LYS A 1 294 ? -43.379 -0.517 47.845 1.00 93.12 294 LYS A C 1
ATOM 2470 O O . LYS A 1 294 ? -43.981 -0.875 48.850 1.00 93.12 294 LYS A O 1
ATOM 2475 N N . PHE A 1 295 ? -43.046 0.754 47.635 1.00 91.56 295 PHE A N 1
ATOM 2476 C CA . PHE A 1 295 ? -43.409 1.817 48.567 1.00 91.56 295 PHE A CA 1
ATOM 2477 C C . PHE A 1 295 ? -44.931 2.008 48.651 1.00 91.56 295 PHE A C 1
ATOM 2479 O O . PHE A 1 295 ? -45.477 2.104 49.748 1.00 91.56 295 PHE A O 1
ATOM 2486 N N . LEU A 1 296 ? -45.627 1.985 47.511 1.00 94.25 296 LEU A N 1
ATOM 2487 C CA . LEU A 1 296 ? -47.091 2.001 47.458 1.00 94.25 296 LEU A CA 1
ATOM 2488 C C . LEU A 1 296 ? -47.702 0.784 48.159 1.00 94.25 296 LEU A C 1
ATOM 2490 O O . LEU A 1 296 ? -48.685 0.929 48.883 1.00 94.25 296 LEU A O 1
ATOM 2494 N N . GLN A 1 297 ? -47.111 -0.399 47.989 1.00 93.94 297 GLN A N 1
ATOM 2495 C CA . GLN A 1 297 ? -47.552 -1.610 48.675 1.00 93.94 297 GLN A CA 1
ATOM 2496 C C . GLN A 1 297 ? -47.427 -1.473 50.198 1.00 93.94 297 GLN A C 1
ATOM 2498 O O . GLN A 1 297 ? -48.386 -1.770 50.904 1.00 93.94 297 GLN A O 1
ATOM 2503 N N . ILE A 1 298 ? -46.301 -0.951 50.695 1.00 92.12 298 ILE A N 1
ATOM 2504 C CA . ILE A 1 298 ? -46.087 -0.691 52.128 1.00 92.12 298 ILE A CA 1
ATOM 2505 C C . ILE A 1 298 ? -47.077 0.355 52.657 1.00 92.12 298 ILE A C 1
ATOM 2507 O O . ILE A 1 298 ? -47.606 0.203 53.756 1.00 92.12 298 ILE A O 1
ATOM 2511 N N . LEU A 1 299 ? -47.356 1.418 51.896 1.00 91.44 299 LEU A N 1
ATOM 2512 C CA . LEU A 1 299 ? -48.365 2.412 52.278 1.00 91.44 299 LEU A CA 1
ATOM 2513 C C . LEU A 1 299 ? -49.755 1.783 52.404 1.00 91.44 299 LEU A C 1
ATOM 2515 O O . LEU A 1 299 ? -50.433 2.016 53.401 1.00 91.44 299 LEU A O 1
ATOM 2519 N N . LYS A 1 300 ? -50.144 0.950 51.435 1.00 94.25 300 LYS A N 1
ATOM 2520 C CA . LYS A 1 300 ? -51.426 0.239 51.449 1.00 94.25 300 LYS A CA 1
ATOM 2521 C C . LYS A 1 300 ? -51.516 -0.754 52.610 1.00 94.25 300 LYS A C 1
ATOM 2523 O O . LYS A 1 300 ? -52.556 -0.847 53.251 1.00 94.25 300 LYS A O 1
ATOM 2528 N N . GLU A 1 301 ? -50.436 -1.473 52.904 1.00 91.19 301 GLU A N 1
ATOM 2529 C CA . GLU A 1 301 ? -50.364 -2.386 54.049 1.00 91.19 301 GLU A CA 1
ATOM 2530 C C . GLU A 1 301 ? -50.483 -1.623 55.376 1.00 91.19 301 GLU A C 1
ATOM 2532 O O . GLU A 1 301 ? -51.283 -1.994 56.231 1.00 91.19 301 GLU A O 1
ATOM 2537 N N . ASN A 1 302 ? -49.780 -0.497 55.524 1.00 90.69 302 ASN A N 1
ATOM 2538 C CA . ASN A 1 302 ? -49.901 0.370 56.698 1.00 90.69 302 ASN A CA 1
ATOM 2539 C C . ASN A 1 302 ? -51.312 0.950 56.862 1.00 90.69 302 ASN A C 1
ATOM 2541 O O . ASN A 1 302 ? -51.812 1.047 57.982 1.00 90.69 302 ASN A O 1
ATOM 2545 N N . GLU A 1 303 ? -51.965 1.341 55.769 1.00 91.94 303 GLU A N 1
ATOM 2546 C CA . GLU A 1 303 ? -53.352 1.807 55.789 1.00 91.94 303 GLU A CA 1
ATOM 2547 C C . GLU A 1 303 ? -54.310 0.689 56.225 1.00 91.94 303 GLU A C 1
ATOM 2549 O O . GLU A 1 303 ? -55.147 0.901 57.102 1.00 91.94 303 GLU A O 1
ATOM 2554 N N . GLN A 1 304 ? -54.132 -0.529 55.704 1.00 92.12 304 GLN A N 1
ATOM 2555 C CA . GLN A 1 304 ? -54.900 -1.700 56.131 1.00 92.12 304 GLN A CA 1
ATOM 2556 C C . GLN A 1 304 ? -54.674 -2.035 57.606 1.00 92.12 304 GLN A C 1
ATOM 2558 O O . GLN A 1 304 ? -55.635 -2.335 58.309 1.00 92.12 304 GLN A O 1
ATOM 2563 N N . LEU A 1 305 ? -53.435 -1.957 58.098 1.00 90.75 305 LEU A N 1
ATOM 2564 C CA . LEU A 1 305 ? -53.125 -2.159 59.514 1.00 90.75 305 LEU A CA 1
ATOM 2565 C C . LEU A 1 305 ? -53.789 -1.097 60.391 1.00 90.75 305 LEU A C 1
ATOM 2567 O O . LEU A 1 305 ? -54.343 -1.434 61.433 1.00 90.75 305 LEU A O 1
ATOM 2571 N N . ARG A 1 306 ? -53.804 0.170 59.958 1.00 90.31 306 ARG A N 1
ATOM 2572 C CA . ARG A 1 306 ? -54.543 1.230 60.660 1.00 90.31 306 ARG A CA 1
ATOM 2573 C C . ARG A 1 306 ? -56.044 0.959 60.682 1.00 90.31 306 ARG A C 1
ATOM 2575 O O . ARG A 1 306 ? -56.659 1.130 61.729 1.00 90.31 306 ARG A O 1
ATOM 2582 N N . SER A 1 307 ? -56.616 0.521 59.561 1.00 91.94 307 SER A N 1
ATOM 2583 C CA . SER A 1 307 ? -58.035 0.161 59.474 1.00 91.94 307 SER A CA 1
ATOM 2584 C C . SER A 1 307 ? -58.368 -1.000 60.411 1.00 91.94 307 SER A C 1
ATOM 2586 O O . SER A 1 307 ? -59.291 -0.889 61.212 1.00 91.94 307 SER A O 1
ATOM 2588 N N . LYS A 1 308 ? -57.570 -2.076 60.382 1.00 92.50 308 LYS A N 1
ATOM 2589 C CA . LYS A 1 308 ? -57.737 -3.233 61.272 1.00 92.50 308 LYS A CA 1
ATOM 2590 C C . LYS A 1 308 ? -57.600 -2.850 62.740 1.00 92.50 308 LYS A C 1
ATOM 2592 O O . LYS A 1 308 ? -58.441 -3.235 63.536 1.00 92.50 308 LYS A O 1
ATOM 2597 N N . ALA A 1 309 ? -56.606 -2.038 63.095 1.00 91.12 309 ALA A N 1
ATOM 2598 C CA . ALA A 1 309 ? -56.447 -1.558 64.466 1.00 91.12 309 ALA A CA 1
ATOM 2599 C C . ALA A 1 309 ? -57.657 -0.723 64.924 1.00 91.12 309 ALA A C 1
ATOM 2601 O O . ALA A 1 309 ? -58.100 -0.842 66.062 1.00 91.12 309 ALA A O 1
ATOM 2602 N N . GLN A 1 310 ? -58.234 0.105 64.045 1.00 90.31 310 GLN A N 1
ATOM 2603 C CA . GLN A 1 310 ? -59.471 0.828 64.356 1.00 90.31 310 GLN A CA 1
ATOM 2604 C C . GLN A 1 310 ? -60.671 -0.110 64.532 1.00 90.31 310 GLN A C 1
ATOM 2606 O O . GLN A 1 310 ? -61.495 0.131 65.415 1.00 90.31 310 GLN A O 1
ATOM 2611 N N . GLU A 1 311 ? -60.786 -1.158 63.717 1.00 91.44 311 GLU A N 1
ATOM 2612 C CA . GLU A 1 311 ? -61.818 -2.191 63.862 1.00 91.44 311 GLU A CA 1
ATOM 2613 C C . GLU A 1 311 ? -61.652 -2.985 65.160 1.00 91.44 311 GLU A C 1
ATOM 2615 O O . GLU A 1 311 ? -62.629 -3.160 65.882 1.00 91.44 311 GLU A O 1
ATOM 2620 N N . GLU A 1 312 ? -60.431 -3.384 65.518 1.00 89.00 312 GLU A N 1
ATOM 2621 C CA . GLU A 1 312 ? -60.129 -4.052 66.788 1.00 89.00 312 GLU A CA 1
ATOM 2622 C C . GLU A 1 312 ? -60.473 -3.165 67.986 1.00 89.00 312 GLU A C 1
ATOM 2624 O O . GLU A 1 312 ? -61.120 -3.629 68.919 1.00 89.00 312 GLU A O 1
ATOM 2629 N N . ILE A 1 313 ? -60.146 -1.867 67.945 1.00 90.19 313 ILE A N 1
ATOM 2630 C CA . ILE A 1 313 ? -60.546 -0.919 68.997 1.00 90.19 313 ILE A CA 1
ATOM 2631 C C . ILE A 1 313 ? -62.074 -0.827 69.104 1.00 90.19 313 ILE A C 1
ATOM 2633 O O . ILE A 1 313 ? -62.606 -0.737 70.212 1.00 90.19 313 ILE A O 1
ATOM 2637 N N . LYS A 1 314 ? -62.802 -0.830 67.979 1.00 90.88 314 LYS A N 1
ATOM 2638 C CA . LYS A 1 314 ? -64.274 -0.833 67.993 1.00 90.88 314 LYS A CA 1
ATOM 2639 C C . LYS A 1 314 ? -64.816 -2.126 68.600 1.00 90.88 314 LYS A C 1
ATOM 2641 O O . LYS A 1 314 ? -65.643 -2.051 69.503 1.00 90.88 314 LYS A O 1
ATOM 2646 N N . LEU A 1 315 ? -64.306 -3.279 68.173 1.00 91.31 315 LEU A N 1
ATOM 2647 C CA . LEU A 1 315 ? -64.677 -4.589 68.712 1.00 91.31 315 LEU A CA 1
ATOM 2648 C C . LEU A 1 315 ? -64.379 -4.694 70.210 1.00 91.31 315 LEU A C 1
ATOM 2650 O O . LEU A 1 315 ? -65.207 -5.198 70.960 1.00 91.31 315 LEU A O 1
ATOM 2654 N N . GLN A 1 316 ? -63.238 -4.174 70.663 1.00 85.19 316 GLN A N 1
ATOM 2655 C CA . GLN A 1 316 ? -62.880 -4.147 72.077 1.00 85.19 316 GLN A CA 1
ATOM 2656 C C . GLN A 1 316 ? -63.845 -3.271 72.877 1.00 85.19 316 GLN A C 1
ATOM 2658 O O . GLN A 1 316 ? -64.334 -3.706 73.911 1.00 85.19 316 GLN A O 1
ATOM 2663 N N . LYS A 1 317 ? -64.207 -2.085 72.371 1.00 88.12 317 LYS A N 1
ATOM 2664 C CA . LYS A 1 317 ? -65.233 -1.237 73.000 1.00 88.12 317 LYS A CA 1
ATOM 2665 C C . LYS A 1 317 ? -66.596 -1.923 73.065 1.00 88.12 317 LYS A C 1
ATOM 2667 O O . LYS A 1 317 ? -67.291 -1.793 74.068 1.00 88.12 317 LYS A O 1
ATOM 2672 N N . GLU A 1 318 ? -66.989 -2.644 72.018 1.00 89.25 318 GLU A N 1
ATOM 2673 C CA . GLU A 1 318 ? -68.229 -3.427 72.018 1.00 89.25 318 GLU A CA 1
ATOM 2674 C C . GLU A 1 318 ? -68.174 -4.582 73.022 1.00 89.25 318 GLU A C 1
ATOM 2676 O O . GLU A 1 318 ? -69.154 -4.835 73.723 1.00 89.25 318 GLU A O 1
ATOM 2681 N N . PHE A 1 319 ? -67.036 -5.272 73.118 1.00 87.44 319 PHE A N 1
ATOM 2682 C CA . PHE A 1 319 ? -66.827 -6.348 74.080 1.00 87.44 319 PHE A CA 1
ATOM 2683 C C . PHE A 1 319 ? -66.828 -5.826 75.518 1.00 87.44 319 PHE A C 1
ATOM 2685 O O . PHE A 1 319 ? -67.541 -6.374 76.353 1.00 87.44 319 PHE A O 1
ATOM 2692 N N . ASP A 1 320 ? -66.120 -4.731 75.790 1.00 87.31 320 ASP A N 1
ATOM 2693 C CA . ASP A 1 320 ? -66.115 -4.053 77.086 1.00 87.31 320 ASP A CA 1
ATOM 2694 C C . ASP A 1 320 ? -67.519 -3.562 77.451 1.00 87.31 320 ASP A C 1
ATOM 2696 O O . ASP A 1 320 ? -67.953 -3.732 78.587 1.00 87.31 320 ASP A O 1
ATOM 2700 N N . SER A 1 321 ? -68.274 -3.021 76.490 1.00 87.12 321 SER A N 1
ATOM 2701 C CA . SER A 1 321 ? -69.664 -2.609 76.706 1.00 87.12 321 SER A CA 1
ATOM 2702 C C . SER A 1 321 ? -70.567 -3.799 77.042 1.00 87.12 321 SER A C 1
ATOM 2704 O O . SER A 1 321 ? -71.333 -3.733 78.003 1.00 87.12 321 SER A O 1
ATOM 2706 N N . LYS A 1 322 ? -70.442 -4.921 76.320 1.00 88.75 322 LYS A N 1
ATOM 2707 C CA . LYS A 1 322 ? -71.156 -6.168 76.643 1.00 88.75 322 LYS A CA 1
ATOM 2708 C C . LYS A 1 322 ? -70.752 -6.715 78.009 1.00 88.75 322 LYS A C 1
ATOM 2710 O O . LYS A 1 322 ? -71.612 -7.161 78.762 1.00 88.75 322 LYS A O 1
ATOM 2715 N N . LEU A 1 323 ? -69.467 -6.665 78.349 1.00 88.44 323 LEU A N 1
ATOM 2716 C CA . LEU A 1 323 ? -68.958 -7.108 79.641 1.00 88.44 323 LEU A CA 1
ATOM 2717 C C . LEU A 1 323 ? -69.500 -6.231 80.774 1.00 88.44 323 LEU A C 1
ATOM 2719 O O . LEU A 1 323 ? -69.947 -6.763 81.783 1.00 88.44 323 LEU A O 1
ATOM 2723 N N . GLN A 1 324 ? -69.528 -4.909 80.595 1.00 81.88 324 GLN A N 1
ATOM 2724 C CA . GLN A 1 324 ? -70.144 -3.974 81.537 1.00 81.88 324 GLN A CA 1
ATOM 2725 C C . GLN A 1 324 ? -71.643 -4.237 81.693 1.00 81.88 324 GLN A C 1
ATOM 2727 O O . GLN A 1 324 ? -72.137 -4.248 82.816 1.00 81.88 324 GLN A O 1
ATOM 2732 N N . GLN A 1 325 ? -72.365 -4.509 80.602 1.00 85.19 325 GLN A N 1
ATOM 2733 C CA . GLN A 1 325 ? -73.778 -4.897 80.664 1.00 85.19 325 GLN A CA 1
ATOM 2734 C C . GLN A 1 325 ? -73.975 -6.204 81.438 1.00 85.19 325 GLN A C 1
ATOM 2736 O O . GLN A 1 325 ? -74.852 -6.271 82.290 1.00 85.19 325 GLN A O 1
ATOM 2741 N N . GLN A 1 326 ? -73.138 -7.219 81.206 1.00 83.38 326 GLN A N 1
ATOM 2742 C CA . GLN A 1 326 ? -73.187 -8.479 81.955 1.00 83.38 326 GLN A CA 1
ATOM 2743 C C . GLN A 1 326 ? -72.814 -8.302 83.428 1.00 83.38 326 GLN A C 1
ATOM 2745 O O . GLN A 1 326 ? -73.405 -8.945 84.289 1.00 83.38 326 GLN A O 1
ATOM 2750 N N . GLN A 1 327 ? -71.839 -7.446 83.740 1.00 83.25 327 GLN A N 1
ATOM 2751 C CA . GLN A 1 327 ? -71.482 -7.105 85.117 1.00 83.25 327 GLN A CA 1
ATOM 2752 C C . GLN A 1 327 ? -72.619 -6.367 85.812 1.00 83.25 327 GLN A C 1
ATOM 2754 O O . GLN A 1 327 ? -72.925 -6.690 86.951 1.00 83.25 327 GLN A O 1
ATOM 2759 N N . LEU A 1 328 ? -73.265 -5.423 85.128 1.00 83.31 328 LEU A N 1
ATOM 2760 C CA . LEU A 1 328 ? -74.435 -4.721 85.639 1.00 83.31 328 LEU A CA 1
ATOM 2761 C C . LEU A 1 328 ? -75.596 -5.692 85.859 1.00 83.31 328 LEU A C 1
ATOM 2763 O O . LEU A 1 328 ? -76.211 -5.663 86.915 1.00 83.31 328 LEU A O 1
ATOM 2767 N N . GLN A 1 329 ? -75.849 -6.592 84.908 1.00 84.00 329 GLN A N 1
ATOM 2768 C CA . GLN A 1 329 ? -76.860 -7.635 85.043 1.00 84.00 329 GLN A CA 1
ATOM 2769 C C . GLN A 1 329 ? -76.553 -8.553 86.228 1.00 84.00 329 GLN A C 1
ATOM 2771 O O . GLN A 1 329 ? -77.426 -8.779 87.053 1.00 84.00 329 GLN A O 1
ATOM 2776 N N . LYS A 1 330 ? -75.303 -9.000 86.383 1.00 81.81 330 LYS A N 1
ATOM 2777 C CA . LYS A 1 330 ? -74.869 -9.743 87.571 1.00 81.81 330 LYS A CA 1
ATOM 2778 C C . LYS A 1 330 ? -74.992 -8.936 88.854 1.00 81.81 330 LYS A C 1
ATOM 2780 O O . LYS A 1 330 ? -75.253 -9.527 89.885 1.00 81.81 330 LYS A O 1
ATOM 2785 N N . LEU A 1 331 ? -74.771 -7.623 88.822 1.00 81.00 331 LEU A N 1
ATOM 2786 C CA . LEU A 1 331 ? -74.921 -6.760 89.991 1.00 81.00 331 LEU A CA 1
ATOM 2787 C C . LEU A 1 331 ? -76.394 -6.642 90.386 1.00 81.00 331 LEU A C 1
ATOM 2789 O O . LEU A 1 331 ? -76.691 -6.680 91.571 1.00 81.00 331 LEU A O 1
ATOM 2793 N N . ILE A 1 332 ? -77.291 -6.556 89.401 1.00 81.06 332 ILE A N 1
ATOM 2794 C CA . ILE A 1 332 ? -78.743 -6.605 89.592 1.00 81.06 332 ILE A CA 1
ATOM 2795 C C . ILE A 1 332 ? -79.146 -7.974 90.142 1.00 81.06 332 ILE A C 1
ATOM 2797 O O . ILE A 1 332 ? -79.820 -8.028 91.158 1.00 81.06 332 ILE A O 1
ATOM 2801 N N . GLU A 1 333 ? -78.674 -9.074 89.551 1.00 81.62 333 GLU A N 1
ATOM 2802 C CA . GLU A 1 333 ? -78.910 -10.434 90.057 1.00 81.62 333 GLU A CA 1
ATOM 2803 C C . GLU A 1 333 ? -78.333 -10.621 91.465 1.00 81.62 333 GLU A C 1
ATOM 2805 O O . GLU A 1 333 ? -78.947 -11.266 92.306 1.00 81.62 333 GLU A O 1
ATOM 2810 N N . ASP A 1 334 ? -77.166 -10.048 91.759 1.00 77.94 334 ASP A N 1
ATOM 2811 C CA . ASP A 1 334 ? -76.559 -10.060 93.085 1.00 77.94 334 ASP A CA 1
ATOM 2812 C C . ASP A 1 334 ? -77.295 -9.137 94.054 1.00 77.94 334 ASP A C 1
ATOM 2814 O O . ASP A 1 334 ? -77.270 -9.427 95.243 1.00 77.94 334 ASP A O 1
ATOM 2818 N N . ASP A 1 335 ? -77.938 -8.063 93.598 1.00 77.44 335 ASP A N 1
ATOM 2819 C CA . ASP A 1 335 ? -78.801 -7.197 94.404 1.00 77.44 335 ASP A CA 1
ATOM 2820 C C . ASP A 1 335 ? -80.132 -7.866 94.708 1.00 77.44 335 ASP A C 1
ATOM 2822 O O . ASP A 1 335 ? -80.527 -7.909 95.868 1.00 77.44 335 ASP A O 1
ATOM 2826 N N . GLU A 1 336 ? -80.754 -8.502 93.721 1.00 78.00 336 GLU A N 1
ATOM 2827 C CA . GLU A 1 336 ? -81.909 -9.374 93.907 1.00 78.00 336 GLU A CA 1
ATOM 2828 C C . GLU A 1 336 ? -81.552 -10.535 94.833 1.00 78.00 336 GLU A C 1
ATOM 2830 O O . GLU A 1 336 ? -82.275 -10.824 95.785 1.00 78.00 336 GLU A O 1
ATOM 2835 N N . ARG A 1 337 ? -80.386 -11.162 94.638 1.00 73.88 337 ARG A N 1
ATOM 2836 C CA . ARG A 1 337 ? -79.872 -12.201 95.530 1.00 73.88 337 ARG A CA 1
ATOM 2837 C C . ARG A 1 337 ? -79.491 -11.623 96.883 1.00 73.88 337 ARG A C 1
ATOM 2839 O O . ARG A 1 337 ? -79.644 -12.328 97.861 1.00 73.88 337 ARG A O 1
ATOM 2846 N N . ARG A 1 338 ? -79.006 -10.385 97.005 1.00 74.44 338 ARG A N 1
ATOM 2847 C CA . ARG A 1 338 ? -78.740 -9.716 98.292 1.00 74.44 338 ARG A CA 1
ATOM 2848 C C . ARG A 1 338 ? -80.037 -9.384 98.995 1.00 74.44 338 ARG A C 1
ATOM 2850 O O . ARG A 1 338 ? -80.058 -9.445 100.211 1.00 74.44 338 ARG A O 1
ATOM 2857 N N . GLU A 1 339 ? -81.099 -9.063 98.278 1.00 74.75 339 GLU A N 1
ATOM 2858 C CA . GLU A 1 339 ? -82.420 -8.803 98.828 1.00 74.75 339 GLU A CA 1
ATOM 2859 C C . GLU A 1 339 ? -83.092 -10.111 99.262 1.00 74.75 339 GLU A C 1
ATOM 2861 O O . GLU A 1 339 ? -83.613 -10.202 100.375 1.00 74.75 339 GLU A O 1
ATO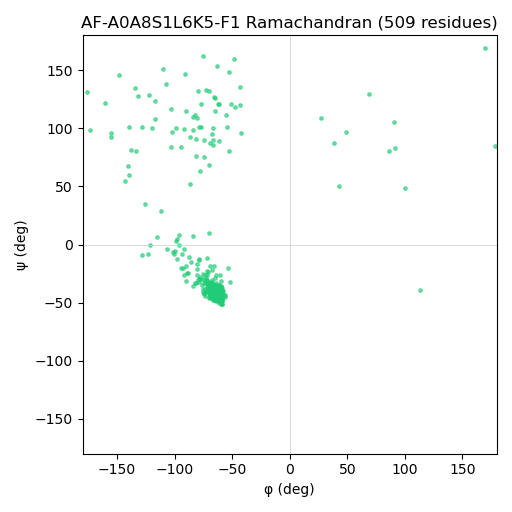M 2866 N N . GLN A 1 340 ? -82.970 -11.168 98.456 1.00 74.00 340 GLN A N 1
ATOM 2867 C CA . GLN A 1 340 ? -83.329 -12.538 98.826 1.00 74.00 340 GLN A CA 1
ATOM 2868 C C . GLN A 1 340 ? -82.480 -13.027 100.000 1.00 74.00 340 GLN A C 1
ATOM 2870 O O . GLN A 1 340 ? -83.025 -13.532 100.968 1.00 74.00 340 GLN A O 1
ATOM 2875 N N . GLN A 1 341 ? -81.168 -12.791 99.994 1.00 66.75 341 GLN A N 1
ATOM 2876 C CA . GLN A 1 341 ? -80.260 -13.107 101.093 1.00 66.75 341 GLN A CA 1
ATOM 2877 C C . GLN A 1 341 ? -80.467 -12.194 102.290 1.00 66.75 341 GLN A C 1
ATOM 2879 O O . GLN A 1 341 ? -80.100 -12.595 103.375 1.00 66.75 341 GLN A O 1
ATOM 2884 N N . LYS A 1 342 ? -81.014 -10.984 102.154 1.00 70.25 342 LYS A N 1
ATOM 2885 C CA . LYS A 1 342 ? -81.392 -10.112 103.271 1.00 70.25 342 LYS A CA 1
ATOM 2886 C C . LYS A 1 342 ? -82.674 -10.637 103.897 1.00 70.25 342 LYS A C 1
ATOM 2888 O O . LYS A 1 342 ? -82.714 -10.765 105.108 1.00 70.25 342 LYS A O 1
ATOM 2893 N N . LYS A 1 343 ? -83.643 -11.080 103.092 1.00 68.62 343 LYS A N 1
ATOM 2894 C CA . LYS A 1 343 ? -84.795 -11.864 103.566 1.00 68.62 343 LYS A CA 1
ATOM 2895 C C . LYS A 1 343 ? -84.348 -13.164 104.243 1.00 68.62 343 LYS A C 1
ATOM 2897 O O . LYS A 1 343 ? -84.815 -13.492 105.330 1.00 68.62 343 LYS A O 1
ATOM 2902 N N . GLU A 1 344 ? -83.393 -13.882 103.657 1.00 66.31 344 GLU A N 1
ATOM 2903 C CA . GLU A 1 344 ? -82.827 -15.092 104.250 1.00 66.31 344 GLU A CA 1
ATOM 2904 C C . GLU A 1 344 ? -81.914 -14.791 105.435 1.00 66.31 344 GLU A C 1
ATOM 2906 O O . GLU A 1 344 ? -81.864 -15.623 106.320 1.00 66.31 344 GLU A O 1
ATOM 2911 N N . ARG A 1 345 ? -81.218 -13.647 105.499 1.00 57.31 345 ARG A N 1
ATOM 2912 C CA . ARG A 1 345 ? -80.398 -13.175 106.629 1.00 57.31 345 ARG A CA 1
ATOM 2913 C C . ARG A 1 345 ? -81.261 -12.616 107.733 1.00 57.31 345 ARG A C 1
ATOM 2915 O O . ARG A 1 345 ? -80.860 -12.775 108.857 1.00 57.31 345 ARG A O 1
ATOM 2922 N N . ASP A 1 346 ? -82.432 -12.053 107.503 1.00 57.22 346 ASP A N 1
ATOM 2923 C CA . ASP A 1 346 ? -83.365 -11.767 108.594 1.00 57.22 346 ASP A CA 1
ATOM 2924 C C . ASP A 1 346 ? -83.884 -13.091 109.187 1.00 57.22 346 ASP A C 1
ATOM 2926 O O . ASP A 1 346 ? -83.989 -13.244 110.407 1.00 57.22 346 ASP A O 1
ATOM 2930 N N . ASN A 1 347 ? -84.070 -14.114 108.342 1.00 59.31 347 ASN A N 1
ATOM 2931 C CA . ASN A 1 347 ? -84.380 -15.481 108.777 1.00 59.31 347 ASN A CA 1
ATOM 2932 C C . ASN A 1 347 ? -83.173 -16.220 109.389 1.00 59.31 347 ASN A C 1
ATOM 2934 O O . ASN A 1 347 ? -83.339 -17.018 110.310 1.00 59.31 347 ASN A O 1
ATOM 2938 N N . LYS A 1 348 ? -81.952 -15.932 108.929 1.00 55.94 348 LYS A N 1
ATOM 2939 C CA . LYS A 1 348 ? -80.705 -16.546 109.389 1.00 55.94 348 LYS A CA 1
ATOM 2940 C C . LYS A 1 348 ? -80.040 -15.776 110.507 1.00 55.94 348 LYS A C 1
ATOM 2942 O O . LYS A 1 348 ? -79.386 -16.439 111.261 1.00 55.94 348 LYS A O 1
ATOM 2947 N N . ILE A 1 349 ? -80.188 -14.471 110.709 1.00 51.62 349 ILE A N 1
ATOM 2948 C CA . ILE A 1 349 ? -79.700 -13.708 111.878 1.00 51.62 349 ILE A CA 1
ATOM 2949 C C . ILE A 1 349 ? -80.437 -14.208 113.124 1.00 51.62 349 ILE A C 1
ATOM 2951 O O . ILE A 1 349 ? -79.817 -14.373 114.173 1.00 51.62 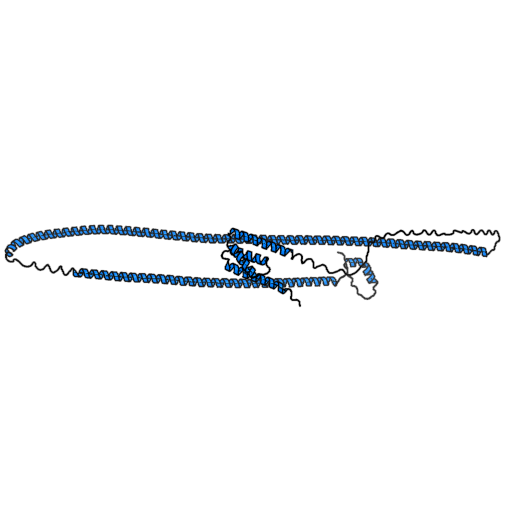349 ILE A O 1
ATOM 2955 N N . LYS A 1 350 ? -81.703 -14.624 112.972 1.00 52.59 350 LYS A N 1
ATOM 2956 C CA . LYS A 1 350 ? -82.398 -15.473 113.953 1.00 52.59 350 LYS A CA 1
ATOM 2957 C C . LYS A 1 350 ? -81.712 -16.830 114.197 1.00 52.59 350 LYS A C 1
ATOM 2959 O O . LYS A 1 350 ? -81.770 -17.330 115.310 1.00 52.59 350 LYS A O 1
ATOM 2964 N N . GLN A 1 351 ? -81.047 -17.416 113.201 1.00 50.69 351 GLN A N 1
ATOM 2965 C CA . GLN A 1 351 ? -80.299 -18.683 113.306 1.00 50.69 351 GLN A CA 1
ATOM 2966 C C . GLN A 1 351 ? -78.767 -18.529 113.507 1.00 50.69 351 GLN A C 1
ATOM 2968 O O . GLN A 1 351 ? -78.110 -19.502 113.845 1.00 50.69 351 GLN A O 1
ATOM 2973 N N . PHE A 1 352 ? -78.174 -17.343 113.335 1.00 43.66 352 PHE A N 1
ATOM 2974 C CA . PHE A 1 352 ? -76.727 -17.067 113.252 1.00 43.66 352 PHE A CA 1
ATOM 2975 C C . PHE A 1 352 ? -76.231 -16.085 114.322 1.00 43.66 352 PHE A C 1
ATOM 2977 O O . PHE A 1 352 ? -75.021 -15.927 114.444 1.00 43.66 352 PHE A O 1
ATOM 2984 N N . MET A 1 353 ? -77.096 -15.571 115.211 1.00 45.16 353 MET A N 1
ATOM 2985 C CA . MET A 1 353 ? -76.661 -15.383 116.609 1.00 45.16 353 MET A CA 1
ATOM 2986 C C . MET A 1 353 ? -76.103 -16.694 117.203 1.00 45.16 353 MET A C 1
ATOM 2988 O O . MET A 1 353 ? -75.346 -16.651 118.165 1.00 45.16 353 MET A O 1
ATOM 2992 N N . SER A 1 354 ? -76.437 -17.855 116.621 1.00 43.56 354 SER A N 1
ATOM 2993 C CA . SER A 1 354 ? -75.988 -19.159 117.106 1.00 43.56 354 SER A CA 1
ATOM 2994 C C . SER A 1 354 ? -74.559 -19.540 116.716 1.00 43.56 354 SER A C 1
ATOM 2996 O O . SER A 1 354 ? -73.942 -20.259 117.484 1.00 43.56 354 SER A O 1
ATOM 2998 N N . ASN A 1 355 ? -74.015 -19.131 115.563 1.00 44.44 355 ASN A N 1
ATOM 2999 C CA . ASN A 1 355 ? -72.799 -19.771 115.024 1.00 44.44 355 ASN A CA 1
ATOM 3000 C C . ASN A 1 355 ? -71.826 -18.761 114.405 1.00 44.44 355 ASN A C 1
ATOM 3002 O O . ASN A 1 355 ? -71.601 -18.710 113.197 1.00 44.44 355 ASN A O 1
ATOM 3006 N N . TYR A 1 356 ? -71.259 -17.941 115.283 1.00 41.56 356 TYR A N 1
ATOM 3007 C CA . TYR A 1 356 ? -70.138 -17.041 115.034 1.00 41.56 356 TYR A CA 1
ATOM 3008 C C . TYR A 1 356 ? -68.963 -17.749 114.315 1.00 41.56 356 TYR A C 1
ATOM 3010 O O . TYR A 1 356 ? -68.727 -18.946 114.468 1.00 41.56 356 TYR A O 1
ATOM 3018 N N . SER A 1 357 ? -68.104 -16.949 113.683 1.00 41.09 357 SER A N 1
ATOM 3019 C CA . SER A 1 357 ? -66.668 -16.922 114.025 1.00 41.09 357 SER A CA 1
ATOM 3020 C C . SER A 1 357 ? -65.613 -17.407 113.031 1.00 41.09 357 SER A C 1
ATOM 3022 O O . SER A 1 357 ? -64.541 -16.814 113.053 1.00 41.09 357 SER A O 1
ATOM 3024 N N . HIS A 1 358 ? -65.761 -18.473 112.238 1.00 39.38 358 HIS A N 1
ATOM 3025 C CA . HIS A 1 358 ? -64.527 -19.229 111.912 1.00 39.38 358 HIS A CA 1
ATOM 3026 C C . HIS A 1 358 ? -64.333 -19.718 110.469 1.00 39.38 358 HIS A C 1
ATOM 3028 O O . HIS A 1 358 ? -64.501 -20.901 110.221 1.00 39.38 358 HIS A O 1
ATOM 3034 N N . GLN A 1 359 ? -63.859 -18.856 109.547 1.00 42.41 359 GLN A N 1
ATOM 3035 C CA . GLN A 1 359 ? -62.899 -19.244 108.478 1.00 42.41 359 GLN A CA 1
ATOM 3036 C C . GLN A 1 359 ? -62.552 -18.080 107.522 1.00 42.41 359 GLN A C 1
ATOM 3038 O O . GLN A 1 359 ? -63.119 -17.946 106.443 1.00 42.41 359 GLN A O 1
ATOM 3043 N N . VAL A 1 360 ? -61.575 -17.243 107.890 1.00 47.16 360 VAL A N 1
ATOM 3044 C CA . VAL A 1 360 ? -60.962 -16.227 106.992 1.00 47.16 360 VAL A CA 1
ATOM 3045 C C . VAL A 1 360 ? -59.468 -16.514 106.725 1.00 47.16 360 VAL A C 1
ATOM 3047 O O . VAL A 1 360 ? -58.787 -15.773 106.031 1.00 47.16 360 VAL A O 1
ATOM 3050 N N . LEU A 1 361 ? -58.938 -17.650 107.184 1.00 43.75 361 LEU A N 1
ATOM 3051 C CA . LEU A 1 361 ? -57.491 -17.925 107.177 1.00 43.75 361 LEU A CA 1
ATOM 3052 C C . LEU A 1 361 ? -56.952 -18.742 105.984 1.00 43.75 361 LEU A C 1
ATOM 3054 O O . LEU A 1 361 ? -55.781 -19.106 105.986 1.00 43.75 361 LEU A O 1
ATOM 3058 N N . THR A 1 362 ? -57.744 -19.025 104.945 1.00 50.16 362 THR A N 1
ATOM 3059 C CA . THR A 1 362 ? -57.333 -19.950 103.863 1.00 50.16 362 THR A CA 1
ATOM 3060 C C . THR A 1 362 ? -56.847 -19.310 102.557 1.00 50.16 362 THR A C 1
ATOM 3062 O O . THR A 1 362 ? -56.345 -20.037 101.707 1.00 50.16 362 THR A O 1
ATOM 3065 N N . LYS A 1 363 ? -56.913 -17.984 102.361 1.00 53.06 363 LYS A N 1
ATOM 3066 C CA . LYS A 1 363 ? -56.655 -17.375 101.031 1.00 53.06 363 LYS A CA 1
ATOM 3067 C C . LYS A 1 363 ? -55.262 -16.788 100.774 1.00 53.06 363 LYS A C 1
ATOM 3069 O O . LYS A 1 363 ? -55.030 -16.269 99.690 1.00 53.06 363 LYS A O 1
ATOM 3074 N N . GLN A 1 364 ? -54.314 -16.885 101.705 1.00 44.38 364 GLN A N 1
ATOM 3075 C CA . GLN A 1 364 ? -53.016 -16.204 101.549 1.00 44.38 364 GLN A CA 1
ATOM 3076 C C . GLN A 1 364 ? -51.887 -17.079 100.970 1.00 44.38 364 GLN A C 1
ATOM 3078 O O . GLN A 1 364 ? -50.786 -16.586 100.768 1.00 44.38 364 GLN A O 1
ATOM 3083 N N . LYS A 1 365 ? -52.144 -18.361 100.666 1.00 50.16 365 LYS A N 1
ATOM 3084 C CA . LYS A 1 365 ? -51.100 -19.326 100.258 1.00 50.16 365 LYS A CA 1
ATOM 3085 C C . LYS A 1 365 ? -50.995 -19.586 98.745 1.00 50.16 365 LYS A C 1
ATOM 3087 O O . LYS A 1 365 ? -50.053 -20.241 98.317 1.00 50.16 365 LYS A O 1
ATOM 3092 N N . GLU A 1 366 ? -51.931 -19.083 97.938 1.00 52.75 366 GLU A N 1
ATOM 3093 C CA . GLU A 1 366 ? -51.993 -19.358 96.487 1.00 52.75 366 GLU A CA 1
ATOM 3094 C C . GLU A 1 366 ? -51.209 -18.360 95.612 1.00 52.75 366 GLU A C 1
ATOM 3096 O O . GLU A 1 366 ? -50.864 -18.690 94.480 1.00 52.75 366 GLU A O 1
ATOM 3101 N N . ASN A 1 367 ? -50.863 -17.169 96.120 1.00 54.56 367 ASN A N 1
ATOM 3102 C CA . ASN A 1 367 ? -50.200 -16.135 95.309 1.00 54.56 367 ASN A CA 1
ATOM 3103 C C . ASN A 1 367 ? -48.686 -16.344 95.127 1.00 54.56 367 ASN A C 1
ATOM 3105 O O . ASN A 1 367 ? -48.141 -15.925 94.111 1.00 54.56 367 ASN A O 1
ATOM 3109 N N . GLU A 1 368 ? -48.004 -17.032 96.045 1.00 51.34 368 GLU A N 1
ATOM 3110 C CA . GLU A 1 368 ? -46.536 -17.168 95.995 1.00 51.34 368 GLU A CA 1
ATOM 3111 C C . GLU A 1 368 ? -46.043 -18.252 95.015 1.00 51.34 368 GLU A C 1
ATOM 3113 O O . GLU A 1 368 ? -44.881 -18.248 94.615 1.00 51.34 368 GLU A O 1
ATOM 3118 N N . GLN A 1 369 ? -46.905 -19.173 94.564 1.00 57.44 369 GLN A N 1
ATOM 3119 C CA . GLN A 1 369 ? -46.486 -20.269 93.672 1.00 57.44 369 GLN A CA 1
ATOM 3120 C C . GLN A 1 369 ? -46.481 -19.913 92.175 1.00 57.44 369 GLN A C 1
ATOM 3122 O O . GLN A 1 369 ? -45.867 -20.635 91.384 1.00 57.44 369 GLN A O 1
ATOM 3127 N N . ASN A 1 370 ? -47.117 -18.811 91.763 1.00 58.47 370 ASN A N 1
ATOM 3128 C CA . ASN A 1 370 ? -47.275 -18.473 90.342 1.00 58.47 370 ASN A CA 1
ATOM 3129 C C . ASN A 1 370 ? -46.174 -17.556 89.779 1.00 58.47 370 ASN A C 1
ATOM 3131 O O . ASN A 1 370 ? -45.931 -17.580 88.573 1.00 58.47 370 ASN A O 1
ATOM 3135 N N . GLU A 1 371 ? -45.437 -16.824 90.617 1.00 56.97 371 GLU A N 1
ATOM 3136 C CA . GLU A 1 371 ? -44.387 -15.900 90.152 1.00 56.97 371 GLU A CA 1
ATOM 3137 C C . GLU A 1 371 ? -43.102 -16.624 89.700 1.00 56.97 371 GLU A C 1
ATOM 3139 O O . GLU A 1 371 ? -42.435 -16.198 88.756 1.00 56.97 371 GLU A O 1
ATOM 3144 N N . GLY A 1 372 ? -42.790 -17.788 90.283 1.00 54.00 372 GLY A N 1
ATOM 3145 C CA . GLY A 1 372 ? -41.583 -18.561 89.951 1.00 54.00 372 GLY A CA 1
ATOM 3146 C C . GLY A 1 372 ? -41.604 -19.252 88.578 1.00 54.00 372 GLY A C 1
ATOM 3147 O O . GLY A 1 372 ? -40.550 -19.474 87.982 1.00 54.00 372 GLY A O 1
ATOM 3148 N N . LYS A 1 373 ? -42.786 -19.574 88.032 1.00 59.06 373 LYS A N 1
ATOM 3149 C CA . LYS A 1 373 ? -42.911 -20.252 86.724 1.00 59.06 373 LYS A CA 1
ATOM 3150 C C . LYS A 1 373 ? -42.721 -19.308 85.532 1.00 59.06 373 LYS A C 1
ATOM 3152 O O . LYS A 1 373 ? -42.249 -19.746 84.486 1.00 59.06 373 LYS A O 1
ATOM 3157 N N . TYR A 1 374 ? -43.026 -18.023 85.695 1.00 63.69 374 TYR A N 1
ATOM 3158 C CA . TYR A 1 374 ? -42.981 -17.033 84.616 1.00 63.69 374 TYR A CA 1
ATOM 3159 C C . TYR A 1 374 ? -41.545 -16.638 84.216 1.00 63.69 374 TYR A C 1
ATOM 3161 O O . TYR A 1 374 ? -41.238 -16.524 83.030 1.00 63.69 374 TYR A O 1
ATOM 3169 N N . MET A 1 375 ? -40.624 -16.521 85.183 1.00 62.06 375 MET A N 1
ATOM 3170 C CA . MET A 1 375 ? -39.210 -16.208 84.903 1.00 62.06 375 MET A CA 1
ATOM 3171 C C . MET A 1 375 ? -38.477 -17.324 84.145 1.00 62.06 375 MET A C 1
ATOM 3173 O O . MET A 1 375 ? -37.652 -17.051 83.270 1.00 62.06 375 MET A O 1
ATOM 3177 N N . LEU A 1 376 ? -38.777 -18.586 84.460 1.00 66.75 376 LEU A N 1
ATOM 3178 C CA . LEU A 1 376 ? -38.094 -19.735 83.862 1.00 66.75 376 LEU A CA 1
ATOM 3179 C C . LEU A 1 376 ? -38.440 -19.897 82.370 1.00 66.75 376 LEU A C 1
ATOM 3181 O O . LEU A 1 376 ? -37.592 -20.280 81.565 1.00 66.75 376 LEU A O 1
ATOM 3185 N N . GLU A 1 377 ? -39.674 -19.567 81.983 1.00 71.06 377 GLU A N 1
ATOM 3186 C CA . GLU A 1 377 ? -40.122 -19.637 80.589 1.00 71.06 377 GLU A CA 1
ATOM 3187 C C . GLU A 1 377 ? -39.499 -18.531 79.716 1.00 71.06 377 GLU A C 1
ATOM 3189 O O . GLU A 1 377 ? -39.234 -18.743 78.530 1.00 71.06 377 GLU A O 1
ATOM 3194 N N . GLN A 1 378 ? -39.204 -17.367 80.301 1.00 70.88 378 GLN A N 1
ATOM 3195 C CA . GLN A 1 378 ? -38.614 -16.235 79.585 1.00 70.88 378 GLN A CA 1
ATOM 3196 C C . GLN A 1 378 ? -37.138 -16.478 79.220 1.00 70.88 378 GLN A C 1
ATOM 3198 O O . GLN A 1 378 ? -36.733 -16.202 78.090 1.00 70.88 378 GLN A O 1
ATOM 3203 N N . LEU A 1 379 ? -36.362 -17.085 80.127 1.00 69.94 379 LEU A N 1
ATOM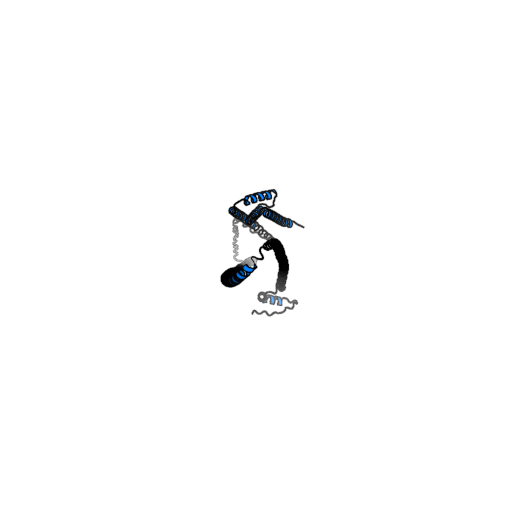 3204 C CA . LEU A 1 379 ? -34.969 -17.483 79.872 1.00 69.94 379 LEU A CA 1
ATOM 3205 C C . LEU A 1 379 ? -34.859 -18.516 78.743 1.00 69.94 379 LEU A C 1
ATOM 3207 O O . LEU A 1 379 ? -33.991 -18.408 77.877 1.00 69.94 379 LEU A O 1
ATOM 3211 N N . LYS A 1 380 ? -35.786 -19.479 78.703 1.00 74.19 380 LYS A N 1
ATOM 3212 C CA . LYS A 1 380 ? -35.802 -20.529 77.677 1.00 74.19 380 LYS A CA 1
ATOM 3213 C C . LYS A 1 380 ? -36.076 -19.970 76.273 1.00 74.19 380 LYS A C 1
ATOM 3215 O O . LYS A 1 380 ? -35.442 -20.393 75.309 1.00 74.19 380 LYS A O 1
ATOM 3220 N N . LYS A 1 381 ? -36.963 -18.972 76.160 1.00 75.94 381 LYS A N 1
ATOM 3221 C CA . LYS A 1 381 ? -37.259 -18.280 74.888 1.00 75.94 381 LYS A CA 1
ATOM 3222 C C . LYS A 1 381 ? -36.067 -17.470 74.365 1.00 75.94 381 LYS A C 1
ATOM 3224 O O . LYS A 1 381 ? -35.861 -17.405 73.155 1.00 75.94 381 LYS A O 1
ATOM 3229 N N . GLN A 1 382 ? -35.266 -16.884 75.254 1.00 74.06 382 GLN A N 1
ATOM 3230 C CA . GLN A 1 382 ? -34.081 -16.114 74.866 1.00 74.06 382 GLN A CA 1
ATOM 3231 C C . GLN A 1 382 ? -32.956 -17.018 74.331 1.00 74.06 382 GLN A C 1
ATOM 3233 O O . GLN A 1 382 ? -32.334 -16.704 73.317 1.00 74.06 382 GLN A O 1
ATOM 3238 N N . GLU A 1 383 ? -32.759 -18.188 74.940 1.00 75.31 383 GLU A N 1
ATOM 3239 C CA . GLU A 1 383 ? -31.736 -19.155 74.522 1.00 75.31 383 GLU A CA 1
ATOM 3240 C C . GLU A 1 383 ? -32.039 -19.803 73.150 1.00 75.31 383 GLU A C 1
ATOM 3242 O O . GLU A 1 383 ? -31.135 -20.051 72.345 1.00 75.31 383 GLU A O 1
ATOM 3247 N N . GLU A 1 384 ? -33.318 -20.053 72.843 1.00 78.44 384 GLU A N 1
ATOM 3248 C CA . GLU A 1 384 ? -33.749 -20.559 71.531 1.00 78.44 384 GLU A CA 1
ATOM 3249 C C . GLU A 1 384 ? -33.551 -19.527 70.411 1.00 78.44 384 GLU A C 1
ATOM 3251 O O . GLU A 1 384 ? -33.106 -19.883 69.314 1.00 78.44 384 GLU A O 1
ATOM 3256 N N . TYR A 1 385 ? -33.809 -18.246 70.690 1.00 82.06 385 TYR A N 1
ATOM 3257 C CA . TYR A 1 385 ? -33.600 -17.158 69.733 1.00 82.06 385 TYR A CA 1
ATOM 3258 C C . TYR A 1 385 ? -32.117 -16.997 69.355 1.00 82.06 385 TYR A C 1
ATOM 3260 O O . TYR A 1 385 ? -31.777 -16.891 68.170 1.00 82.06 385 TYR A O 1
ATOM 3268 N N . ASP A 1 386 ? -31.216 -17.072 70.337 1.00 77.94 386 ASP A N 1
ATOM 3269 C CA . ASP A 1 386 ? -29.774 -16.979 70.097 1.00 77.94 386 ASP A CA 1
ATOM 3270 C C . ASP A 1 386 ? -29.240 -18.165 69.277 1.00 77.94 386 ASP A C 1
ATOM 3272 O O . ASP A 1 386 ? -28.424 -17.981 68.364 1.00 77.94 386 ASP A O 1
ATOM 3276 N N . LYS A 1 387 ? -29.751 -19.381 69.517 1.00 82.50 387 LYS A N 1
ATOM 3277 C CA . LYS A 1 387 ? -29.416 -20.563 68.701 1.00 82.50 387 LYS A CA 1
ATOM 3278 C C . LYS A 1 387 ? -29.848 -20.395 67.241 1.00 82.50 387 LYS A C 1
ATOM 3280 O O . LYS A 1 387 ? -29.063 -20.711 66.341 1.00 82.50 387 LYS A O 1
ATOM 3285 N N . GLN A 1 388 ? -31.044 -19.863 66.986 1.00 80.88 388 GLN A N 1
ATOM 3286 C CA . GLN A 1 388 ? -31.526 -19.610 65.621 1.00 80.88 388 GLN A CA 1
ATOM 3287 C C . GLN A 1 388 ? -30.686 -18.541 64.902 1.00 80.88 388 GLN A C 1
ATOM 3289 O O . GLN A 1 388 ? -30.295 -18.731 63.746 1.00 80.88 388 GLN A O 1
ATOM 3294 N N . GLN A 1 389 ? -30.314 -17.458 65.591 1.00 79.69 389 GLN A N 1
ATOM 3295 C CA . GLN A 1 389 ? -29.445 -16.412 65.038 1.00 79.69 389 GLN A CA 1
ATOM 3296 C C . GLN A 1 389 ? -28.050 -16.938 64.667 1.00 79.69 389 GLN A C 1
ATOM 3298 O O . GLN A 1 389 ? -27.507 -16.593 63.611 1.00 79.69 389 GLN A O 1
ATOM 3303 N N . GLN A 1 390 ? -27.461 -17.807 65.493 1.00 78.75 390 GLN A N 1
ATOM 3304 C CA . GLN A 1 390 ? -26.167 -18.423 65.186 1.00 78.75 390 GLN A CA 1
ATOM 3305 C C . GLN A 1 390 ? -26.234 -19.358 63.970 1.00 78.75 390 GLN A C 1
ATOM 3307 O O . GLN A 1 390 ? -25.325 -19.340 63.135 1.00 78.75 390 GLN A O 1
ATOM 3312 N N . GLN A 1 391 ? -27.302 -20.151 63.833 1.00 80.75 391 GLN A N 1
ATOM 3313 C CA . GLN A 1 391 ? -27.501 -21.008 62.659 1.00 80.75 391 GLN A CA 1
ATOM 3314 C C . GLN A 1 391 ? -27.677 -20.186 61.377 1.00 80.75 391 GLN A C 1
ATOM 3316 O O . GLN A 1 391 ? -27.059 -20.495 60.357 1.00 80.75 391 GLN A O 1
ATOM 3321 N N . TYR A 1 392 ? -28.438 -19.092 61.445 1.00 86.38 392 TYR A N 1
ATOM 3322 C CA . TYR A 1 392 ? -28.640 -18.189 60.314 1.00 86.38 392 TYR A CA 1
ATOM 3323 C C . TYR A 1 392 ? -27.335 -17.525 59.846 1.00 86.38 392 TYR A C 1
ATOM 3325 O O . TYR A 1 392 ? -27.053 -17.479 58.646 1.00 86.38 392 TYR A O 1
ATOM 3333 N N . LYS A 1 393 ? -26.489 -17.064 60.780 1.00 85.44 393 LYS A N 1
ATOM 3334 C CA . LYS A 1 393 ? -25.163 -16.510 60.452 1.00 85.44 393 LYS A CA 1
ATOM 3335 C C . LYS A 1 393 ? -24.268 -17.542 59.760 1.00 85.44 393 LYS A C 1
ATOM 3337 O O . LYS A 1 393 ? -23.679 -17.224 58.729 1.00 85.44 393 LYS A O 1
ATOM 3342 N N . LYS A 1 394 ? -24.228 -18.781 60.267 1.00 86.94 394 LYS A N 1
ATOM 3343 C CA . LYS A 1 394 ? -23.453 -19.880 59.662 1.00 86.94 394 LYS A CA 1
ATOM 3344 C C . LYS A 1 394 ? -23.925 -20.225 58.245 1.00 86.94 394 LYS A C 1
ATOM 3346 O O . LYS A 1 394 ? -23.092 -20.486 57.382 1.00 86.94 394 LYS A O 1
ATOM 3351 N N . LEU A 1 395 ? -25.236 -20.221 57.990 1.00 86.00 395 LEU A N 1
ATOM 3352 C CA . LEU A 1 395 ? -25.788 -20.465 56.651 1.00 86.00 395 LEU A CA 1
ATOM 3353 C C . LEU A 1 395 ? -25.395 -19.358 55.665 1.00 86.00 395 LEU A C 1
ATOM 3355 O O . LEU A 1 395 ? -24.858 -19.660 54.603 1.00 86.00 395 LEU A O 1
ATOM 3359 N N . LYS A 1 396 ? -25.547 -18.085 56.050 1.00 87.44 396 LYS A N 1
ATOM 3360 C CA . LYS A 1 396 ? -25.121 -16.949 55.214 1.00 87.44 396 LYS A CA 1
ATOM 3361 C C . LYS A 1 396 ? -23.628 -16.953 54.902 1.00 87.44 396 LYS A C 1
ATOM 3363 O O . LYS A 1 396 ? -23.217 -16.533 53.824 1.00 87.44 396 LYS A O 1
ATOM 3368 N N . GLU A 1 397 ? -22.800 -17.372 55.852 1.00 85.38 397 GLU A N 1
ATOM 3369 C CA . GLU A 1 397 ? -21.356 -17.464 55.647 1.00 85.38 397 GLU A CA 1
ATOM 3370 C C . GLU A 1 397 ? -20.994 -18.580 54.657 1.00 85.38 397 GLU A C 1
ATOM 3372 O O . GLU A 1 397 ? -20.173 -18.360 53.766 1.00 85.38 397 GLU A O 1
ATOM 3377 N N . LYS A 1 398 ? -21.678 -19.733 54.732 1.00 91.00 398 LYS A N 1
ATOM 3378 C CA . LYS A 1 398 ? -21.551 -20.809 53.737 1.00 91.00 398 LYS A CA 1
ATOM 3379 C C . LYS A 1 398 ? -21.969 -20.359 52.336 1.00 91.00 398 LYS A C 1
ATOM 3381 O O . LYS A 1 398 ? -21.209 -20.582 51.400 1.00 91.00 398 LYS A O 1
ATOM 3386 N N . GLU A 1 399 ? -23.104 -19.672 52.198 1.00 89.31 399 GLU A N 1
ATOM 3387 C CA . GLU A 1 399 ? -23.569 -19.138 50.906 1.00 89.31 399 GLU A CA 1
ATOM 3388 C C . GLU A 1 399 ? -22.560 -18.157 50.291 1.00 89.31 399 GLU A C 1
ATOM 3390 O O . GLU A 1 399 ? -22.265 -18.222 49.098 1.00 89.31 399 GLU A O 1
ATOM 3395 N N . LYS A 1 400 ? -21.971 -17.269 51.106 1.00 86.75 400 LYS A N 1
ATOM 3396 C CA . LYS A 1 400 ? -20.914 -16.353 50.646 1.00 86.75 400 LYS A CA 1
ATOM 3397 C C . LYS A 1 400 ? -19.671 -17.105 50.170 1.00 86.75 400 LYS A C 1
ATOM 3399 O O . LYS A 1 400 ? -19.123 -16.766 49.125 1.00 86.75 400 LYS A O 1
ATOM 3404 N N . MET A 1 401 ? -19.234 -18.118 50.916 1.00 88.38 401 MET A N 1
ATOM 3405 C CA . MET A 1 401 ? -18.103 -18.973 50.537 1.00 88.38 401 MET A CA 1
ATOM 3406 C C . MET A 1 401 ? -18.359 -19.709 49.218 1.00 88.38 401 MET A C 1
ATOM 3408 O O . MET A 1 401 ? -17.476 -19.785 48.363 1.00 88.38 401 MET A O 1
ATOM 3412 N N . GLU A 1 402 ? -19.573 -20.215 49.024 1.00 91.06 402 GLU A N 1
ATOM 3413 C CA . GLU A 1 402 ? -19.962 -20.927 47.810 1.00 91.06 402 GLU A CA 1
ATOM 3414 C C . GLU A 1 402 ? -20.030 -19.994 46.593 1.00 91.06 402 GLU A C 1
ATOM 3416 O O . GLU A 1 402 ? -19.510 -20.336 45.530 1.00 91.06 402 GLU A O 1
ATOM 3421 N N . LEU A 1 403 ? -20.541 -18.771 46.768 1.00 91.25 403 LEU A N 1
ATOM 3422 C CA . LEU A 1 403 ? -20.525 -17.734 45.734 1.00 91.25 403 LEU A CA 1
ATOM 3423 C C . LEU A 1 403 ? -19.094 -17.361 45.317 1.00 91.25 403 LEU A C 1
ATOM 3425 O O . LEU A 1 403 ? -18.793 -17.284 44.126 1.00 91.25 403 LEU A O 1
ATOM 3429 N N . VAL A 1 404 ? -18.193 -17.169 46.286 1.00 89.88 404 VAL A N 1
ATOM 3430 C CA . VAL A 1 404 ? -16.775 -16.875 46.015 1.00 89.88 404 VAL A CA 1
ATOM 3431 C C . VAL A 1 404 ? -16.114 -18.035 45.268 1.00 89.88 404 VAL A C 1
ATOM 3433 O O . VAL A 1 404 ? -15.374 -17.812 44.310 1.00 89.88 404 VAL A O 1
ATOM 3436 N N . LYS A 1 405 ? -16.417 -19.283 45.645 1.00 91.56 405 LYS A N 1
ATOM 3437 C CA . LYS A 1 405 ? -15.918 -20.477 44.950 1.00 91.56 405 LYS A CA 1
ATOM 3438 C C . LYS A 1 405 ? -16.401 -20.533 43.496 1.00 91.56 405 LYS A C 1
ATOM 3440 O O . LYS A 1 405 ? -15.592 -20.799 42.608 1.00 91.56 405 LYS A O 1
ATOM 3445 N N . GLN A 1 406 ? -17.677 -20.237 43.241 1.00 92.44 406 GLN A N 1
ATOM 3446 C CA . GLN A 1 406 ? -18.234 -20.168 41.885 1.00 92.44 406 GLN A CA 1
ATOM 3447 C C . GLN A 1 406 ? -17.562 -19.070 41.047 1.00 92.44 406 GLN A C 1
ATOM 3449 O O . GLN A 1 406 ? -17.183 -19.315 39.903 1.00 92.44 406 GLN A O 1
ATOM 3454 N N . GLN A 1 407 ? -17.344 -17.883 41.622 1.00 88.94 407 GLN A N 1
ATOM 3455 C CA . GLN A 1 407 ? -16.650 -16.781 40.946 1.00 88.94 407 GLN A CA 1
ATOM 3456 C C . GLN A 1 407 ? -15.196 -17.130 40.606 1.00 88.94 407 GLN A C 1
ATOM 3458 O O . GLN A 1 407 ? -14.742 -16.866 39.491 1.00 88.94 407 GLN A O 1
ATOM 3463 N N . LEU A 1 408 ? -14.474 -17.768 41.532 1.00 90.00 408 LEU A N 1
ATOM 3464 C CA . LEU A 1 408 ? -13.103 -18.218 41.297 1.00 90.00 408 LEU A CA 1
ATOM 3465 C C . LEU A 1 408 ? -13.047 -19.284 40.193 1.00 90.00 408 LEU A C 1
ATOM 3467 O O . LEU A 1 408 ? -12.182 -19.233 39.320 1.00 90.00 408 LEU A O 1
ATOM 3471 N N . GLN A 1 409 ? -13.991 -20.225 40.193 1.00 92.19 409 GLN A N 1
ATOM 3472 C CA . GLN A 1 409 ? -14.080 -21.260 39.165 1.00 92.19 409 GLN A CA 1
ATOM 3473 C C . GLN A 1 409 ? -14.373 -20.668 37.779 1.00 92.19 409 GLN A C 1
ATOM 3475 O O . GLN A 1 409 ? -13.750 -21.078 36.797 1.00 92.19 409 GLN A O 1
ATOM 3480 N N . LEU A 1 410 ? -15.238 -19.652 37.703 1.00 93.81 410 LEU A N 1
ATOM 3481 C CA . LEU A 1 410 ? -15.507 -18.918 36.467 1.00 93.81 410 LEU A CA 1
ATOM 3482 C C . LEU A 1 410 ? -14.253 -18.186 35.960 1.00 93.81 410 LEU A C 1
ATOM 3484 O O . LEU A 1 410 ? -13.939 -18.264 34.774 1.00 93.81 410 LEU A O 1
ATOM 3488 N N . GLN A 1 411 ? -13.491 -17.535 36.846 1.00 86.75 411 GLN A N 1
ATOM 3489 C CA . GLN A 1 411 ? -12.222 -16.895 36.471 1.00 86.75 411 GLN A CA 1
ATOM 3490 C C . GLN A 1 411 ? -11.195 -17.902 35.940 1.00 86.75 411 GLN A C 1
ATOM 3492 O O . GLN A 1 411 ? -10.492 -17.611 34.970 1.00 86.75 411 GLN A O 1
ATOM 3497 N N . ILE A 1 412 ? -11.107 -19.091 36.544 1.00 91.19 412 ILE A N 1
ATOM 3498 C CA . ILE A 1 412 ? -10.223 -20.162 36.064 1.00 91.19 412 ILE A CA 1
ATOM 3499 C C . ILE A 1 412 ? -10.636 -20.599 34.654 1.00 91.19 412 ILE A C 1
ATOM 3501 O O . ILE A 1 412 ? -9.775 -20.688 33.777 1.00 91.19 412 ILE A O 1
ATOM 3505 N N . GLN A 1 413 ? -11.934 -20.809 34.411 1.00 92.69 413 GLN A N 1
ATOM 3506 C CA . GLN A 1 413 ? -12.449 -21.182 33.090 1.00 92.69 413 GLN A CA 1
ATOM 3507 C C . GLN A 1 413 ? -12.198 -20.095 32.040 1.00 92.69 413 GLN A C 1
ATOM 3509 O O . GLN A 1 413 ? -11.700 -20.402 30.959 1.00 92.69 413 GLN A O 1
ATOM 3514 N N . GLN A 1 414 ? -12.454 -18.824 32.361 1.00 88.19 414 GLN A N 1
ATOM 3515 C CA . GLN A 1 414 ? -12.173 -17.700 31.461 1.00 88.19 414 GLN A CA 1
ATOM 3516 C C . GLN A 1 414 ? -10.681 -17.606 31.123 1.00 88.19 414 GLN A C 1
ATOM 3518 O O . GLN A 1 414 ? -10.310 -17.405 29.968 1.00 88.19 414 GLN A O 1
ATOM 3523 N N . LYS A 1 415 ? -9.802 -17.807 32.113 1.00 90.44 415 LYS A N 1
ATOM 3524 C CA . LYS A 1 415 ? -8.350 -17.810 31.899 1.00 90.44 415 LYS A CA 1
ATOM 3525 C C . LYS A 1 415 ? -7.896 -18.990 31.036 1.00 90.44 415 LYS A C 1
ATOM 3527 O O . LYS A 1 415 ? -6.982 -18.827 30.230 1.00 90.44 415 LYS A O 1
ATOM 3532 N N . GLN A 1 416 ? -8.515 -20.161 31.189 1.00 90.06 416 GLN A N 1
ATOM 3533 C CA . GLN A 1 416 ? -8.255 -21.325 30.337 1.00 90.06 416 GLN A CA 1
ATOM 3534 C C . GLN A 1 416 ? -8.737 -21.101 28.901 1.00 90.06 416 GLN A C 1
ATOM 3536 O O . GLN A 1 416 ? -7.969 -21.347 27.978 1.00 90.06 416 GLN A O 1
ATOM 3541 N N . GLN A 1 417 ? -9.948 -20.572 28.704 1.00 88.69 417 GLN A N 1
ATOM 3542 C CA . GLN A 1 417 ? -10.459 -20.229 27.372 1.00 88.69 417 GLN A CA 1
ATOM 3543 C C . GLN A 1 417 ? -9.582 -19.188 26.679 1.00 88.69 417 GLN A C 1
ATOM 3545 O O . GLN A 1 417 ? -9.249 -19.355 25.511 1.00 88.69 417 GLN A O 1
ATOM 3550 N N . LYS A 1 418 ? -9.139 -18.157 27.408 1.00 87.44 418 LYS A N 1
ATOM 3551 C CA . LYS A 1 418 ? -8.233 -17.150 26.857 1.00 87.44 418 LYS A CA 1
ATOM 3552 C C . LYS A 1 418 ? -6.903 -17.763 26.417 1.00 87.44 418 LYS A C 1
ATOM 3554 O O . LYS A 1 418 ? -6.441 -17.467 25.326 1.00 87.44 418 LYS A O 1
ATOM 3559 N N . ARG A 1 419 ? -6.325 -18.664 27.222 1.00 90.38 419 ARG A N 1
ATOM 3560 C CA . ARG A 1 419 ? -5.104 -19.395 26.841 1.00 90.38 419 ARG A CA 1
ATOM 3561 C C . ARG A 1 419 ? -5.297 -20.255 25.594 1.00 90.38 419 ARG A C 1
ATOM 3563 O O . ARG A 1 419 ? -4.415 -20.257 24.748 1.00 90.38 419 ARG A O 1
ATOM 3570 N N . LEU A 1 420 ? -6.419 -20.967 25.482 1.00 90.06 420 LEU A N 1
ATOM 3571 C CA . LEU A 1 420 ? -6.721 -21.782 24.300 1.00 90.06 420 LEU A CA 1
ATOM 3572 C C . LEU A 1 420 ? -6.890 -20.910 23.049 1.00 90.06 420 LEU A C 1
ATOM 3574 O O . LEU A 1 420 ? -6.298 -21.217 22.023 1.00 90.06 420 LEU A O 1
ATOM 3578 N N . SER A 1 421 ? -7.608 -19.789 23.160 1.00 87.94 421 SER A N 1
ATOM 3579 C CA . SER A 1 421 ? -7.760 -18.816 22.071 1.00 87.94 421 SER A CA 1
ATOM 3580 C C . SER A 1 421 ? -6.416 -18.215 21.649 1.00 87.94 421 SER A C 1
ATOM 3582 O O . SER A 1 421 ? -6.123 -18.146 20.462 1.00 87.94 421 SER A O 1
ATOM 3584 N N . GLU A 1 422 ? -5.569 -17.822 22.607 1.00 88.00 422 GLU A N 1
ATOM 3585 C CA . GLU A 1 422 ? -4.217 -17.311 22.335 1.00 88.00 422 GLU A CA 1
ATOM 3586 C C . GLU A 1 422 ? -3.340 -18.379 21.648 1.00 88.00 422 GLU A C 1
ATOM 3588 O O . GLU A 1 422 ? -2.560 -18.059 20.752 1.00 88.00 422 GLU A O 1
ATOM 3593 N N . GLU A 1 423 ? -3.471 -19.655 22.025 1.00 90.69 423 GLU A N 1
ATOM 3594 C CA . GLU A 1 423 ? -2.748 -20.766 21.391 1.00 90.69 423 GLU A CA 1
ATOM 3595 C C . GLU A 1 423 ? -3.243 -21.040 19.958 1.00 90.69 423 GLU A C 1
ATOM 3597 O O . GLU A 1 423 ? -2.437 -21.295 19.059 1.00 90.69 423 GLU A O 1
ATOM 3602 N N . GLU A 1 424 ? -4.553 -20.966 19.716 1.00 90.50 424 GLU A N 1
ATOM 3603 C CA . GLU A 1 424 ? -5.152 -21.085 18.381 1.00 90.50 424 GLU A CA 1
ATOM 3604 C C . GLU A 1 424 ? -4.737 -19.928 17.463 1.00 90.50 424 GLU A C 1
ATOM 3606 O O . GLU A 1 424 ? -4.338 -20.167 16.321 1.00 90.50 424 GLU A O 1
ATOM 3611 N N . GLU A 1 425 ? -4.738 -18.693 17.968 1.00 86.75 425 GLU A N 1
ATOM 3612 C CA . GLU A 1 425 ? -4.252 -17.514 17.242 1.00 86.75 425 GLU A CA 1
ATOM 3613 C C . GLU A 1 425 ? -2.767 -17.644 16.882 1.00 86.75 425 GLU A C 1
ATOM 3615 O O . GLU A 1 425 ? -2.374 -17.369 15.746 1.00 86.75 425 GLU A O 1
ATOM 3620 N N . GLN A 1 426 ? -1.935 -18.126 17.811 1.00 85.88 426 GLN A N 1
ATOM 3621 C CA . GLN A 1 426 ? -0.517 -18.380 17.544 1.00 85.88 426 GLN A CA 1
ATOM 3622 C C . GLN A 1 426 ? -0.314 -19.464 16.480 1.00 85.88 426 GLN A C 1
ATOM 3624 O O . GLN A 1 426 ? 0.532 -19.304 15.595 1.00 85.88 426 GLN A O 1
ATOM 3629 N N . LYS A 1 427 ? -1.097 -20.550 16.519 1.00 91.62 427 LYS A N 1
ATOM 3630 C CA . LYS A 1 427 ? -1.062 -21.601 15.488 1.00 91.62 427 LYS A CA 1
ATOM 3631 C C . LYS A 1 427 ? -1.480 -21.063 14.122 1.00 91.62 427 LYS A C 1
ATOM 3633 O O . LYS A 1 427 ? -0.833 -21.387 13.126 1.00 91.62 427 LYS A O 1
ATOM 3638 N N . LEU A 1 428 ? -2.516 -20.228 14.068 1.00 90.56 428 LEU A N 1
ATOM 3639 C CA . LEU A 1 428 ? -2.981 -19.608 12.829 1.00 90.56 428 LEU A CA 1
ATOM 3640 C C . LEU A 1 428 ? -1.924 -18.664 12.243 1.00 90.56 428 LEU A C 1
ATOM 3642 O O . LEU A 1 428 ? -1.643 -18.726 11.046 1.00 90.56 428 LEU A O 1
ATOM 3646 N N . LEU A 1 429 ? -1.289 -17.846 13.086 1.00 89.31 429 LEU A N 1
ATOM 3647 C CA . LEU A 1 429 ? -0.212 -16.948 12.673 1.00 89.31 429 LEU A CA 1
ATOM 3648 C C . LEU A 1 429 ? 0.989 -17.725 12.115 1.00 89.31 429 LEU A C 1
ATOM 3650 O O . LEU A 1 429 ? 1.529 -17.367 11.068 1.00 89.31 429 LEU A O 1
ATOM 3654 N N . LEU A 1 430 ? 1.378 -18.816 12.780 1.00 89.81 430 LEU A N 1
ATOM 3655 C CA . LEU A 1 430 ? 2.458 -19.687 12.318 1.00 89.81 430 LEU A CA 1
ATOM 3656 C C . LEU A 1 430 ? 2.126 -20.325 10.960 1.00 89.81 430 LEU A C 1
ATOM 3658 O O . LEU A 1 430 ? 2.969 -20.353 10.062 1.00 89.81 430 LEU A O 1
ATOM 3662 N N . LEU A 1 431 ? 0.890 -20.801 10.789 1.00 92.75 431 LEU A N 1
ATOM 3663 C CA . LEU A 1 431 ? 0.423 -21.385 9.533 1.00 92.75 431 LEU A CA 1
ATOM 3664 C C . LEU A 1 431 ? 0.430 -20.356 8.394 1.00 92.75 431 LEU A C 1
ATOM 3666 O O . LEU A 1 431 ? 0.874 -20.659 7.285 1.00 92.75 431 LEU A O 1
ATOM 3670 N N . GLN A 1 432 ? -0.014 -19.129 8.669 1.00 88.75 432 GLN A N 1
ATOM 3671 C CA . GLN A 1 432 ? 0.033 -18.036 7.703 1.00 88.75 432 GLN A CA 1
ATOM 3672 C C . GLN A 1 432 ? 1.476 -17.725 7.290 1.00 88.75 432 GLN A C 1
ATOM 3674 O O . GLN A 1 432 ? 1.769 -17.632 6.098 1.00 88.75 432 GLN A O 1
ATOM 3679 N N . GLN A 1 433 ? 2.394 -17.638 8.254 1.00 88.81 433 GLN A N 1
ATOM 3680 C CA . GLN A 1 433 ? 3.809 -17.407 7.975 1.00 88.81 433 GLN A CA 1
ATOM 3681 C C . GLN A 1 433 ? 4.408 -18.528 7.111 1.00 88.81 433 GLN A C 1
ATOM 3683 O O . GLN A 1 433 ? 5.167 -18.263 6.177 1.00 88.81 433 GLN A O 1
ATOM 3688 N N . GLN A 1 434 ? 4.036 -19.784 7.371 1.00 90.38 434 GLN A N 1
ATOM 3689 C CA . GLN A 1 434 ? 4.477 -20.922 6.567 1.00 90.38 434 GLN A CA 1
ATOM 3690 C C . GLN A 1 434 ? 3.966 -20.834 5.119 1.00 90.38 434 GLN A C 1
ATOM 3692 O O . GLN A 1 434 ? 4.734 -21.066 4.182 1.00 90.38 434 GLN A O 1
ATOM 3697 N N . LEU A 1 435 ? 2.703 -20.447 4.919 1.00 91.69 435 LEU A N 1
ATOM 3698 C CA . LEU A 1 435 ? 2.129 -20.227 3.588 1.00 91.69 435 LEU A CA 1
ATOM 3699 C C . LEU A 1 435 ? 2.814 -19.074 2.846 1.00 91.69 435 LEU A C 1
ATOM 3701 O O . LEU A 1 435 ? 3.106 -19.195 1.656 1.00 91.69 435 LEU A O 1
ATOM 3705 N N . GLU A 1 436 ? 3.112 -17.970 3.530 1.00 90.81 436 GLU A N 1
ATOM 3706 C CA . GLU A 1 436 ? 3.837 -16.836 2.950 1.00 90.81 436 GLU A CA 1
ATOM 3707 C C . GLU A 1 436 ? 5.246 -17.235 2.496 1.00 90.81 436 GLU A C 1
ATOM 3709 O O . GLU A 1 436 ? 5.652 -16.890 1.383 1.00 90.81 436 GLU A O 1
ATOM 3714 N N . LEU A 1 437 ? 5.962 -18.030 3.298 1.00 90.38 437 LEU A N 1
ATOM 3715 C CA . LEU A 1 437 ? 7.273 -18.569 2.934 1.00 90.38 437 LEU A CA 1
ATOM 3716 C C . LEU A 1 437 ? 7.199 -19.508 1.721 1.00 90.38 437 LEU A C 1
ATOM 3718 O O . LEU A 1 437 ? 8.033 -19.405 0.817 1.00 90.38 437 LEU A O 1
ATOM 3722 N N . MET A 1 438 ? 6.195 -20.391 1.655 1.00 91.62 438 MET A N 1
ATOM 3723 C CA . MET A 1 438 ? 5.995 -21.264 0.491 1.00 91.62 438 MET A CA 1
ATOM 3724 C C . MET A 1 438 ? 5.681 -20.456 -0.773 1.00 91.62 438 MET A C 1
ATOM 3726 O O . MET A 1 438 ? 6.303 -20.683 -1.813 1.00 91.62 438 MET A O 1
ATOM 3730 N N . ASN A 1 439 ? 4.790 -19.467 -0.676 1.00 92.06 439 ASN A N 1
ATOM 3731 C CA . ASN A 1 439 ? 4.443 -18.577 -1.784 1.00 92.06 439 ASN A CA 1
ATOM 3732 C C . ASN A 1 439 ? 5.646 -17.755 -2.260 1.00 92.06 439 ASN A C 1
ATOM 3734 O O . ASN A 1 439 ? 5.850 -17.586 -3.464 1.00 92.06 439 ASN A O 1
ATOM 3738 N N . TYR A 1 440 ? 6.462 -17.250 -1.332 1.00 91.06 440 TYR A N 1
ATOM 3739 C CA . TYR A 1 440 ? 7.693 -16.537 -1.659 1.00 91.06 440 TYR A CA 1
ATOM 3740 C C . TYR A 1 440 ? 8.682 -17.448 -2.395 1.00 91.06 440 TYR A C 1
ATOM 3742 O O . TYR A 1 440 ? 9.164 -17.088 -3.469 1.00 91.06 440 TYR A O 1
ATOM 3750 N N . SER A 1 441 ? 8.917 -18.658 -1.875 1.00 92.62 441 SER A N 1
ATOM 3751 C CA . SER A 1 441 ? 9.796 -19.647 -2.509 1.00 92.62 441 SER A CA 1
ATOM 3752 C C . SER A 1 441 ? 9.317 -20.028 -3.913 1.00 92.62 441 SER A C 1
ATOM 3754 O O . SER A 1 441 ? 10.121 -20.131 -4.840 1.00 92.62 441 SER A O 1
ATOM 3756 N N . GLN A 1 442 ? 8.006 -20.197 -4.105 1.00 93.31 442 GLN A N 1
ATOM 3757 C CA . GLN A 1 442 ? 7.432 -20.495 -5.414 1.00 93.31 442 GLN A CA 1
ATOM 3758 C C . GLN A 1 442 ? 7.643 -19.344 -6.405 1.00 93.31 442 GLN A C 1
ATOM 3760 O O . GLN A 1 442 ? 8.138 -19.579 -7.507 1.00 93.31 442 GLN A O 1
ATOM 3765 N N . LYS A 1 443 ? 7.376 -18.097 -5.997 1.00 89.56 443 LYS A N 1
ATOM 3766 C CA . LYS A 1 443 ? 7.643 -16.906 -6.824 1.00 89.56 443 LYS A CA 1
ATOM 3767 C C . LYS A 1 443 ? 9.121 -16.762 -7.175 1.00 89.56 443 LYS A C 1
ATOM 3769 O O . LYS A 1 443 ? 9.463 -16.353 -8.284 1.00 89.56 443 LYS A O 1
ATOM 3774 N N . GLU A 1 444 ? 10.013 -17.100 -6.249 1.00 90.88 444 GLU A N 1
ATOM 3775 C CA . GLU A 1 444 ? 11.451 -17.075 -6.501 1.00 90.88 444 GLU A CA 1
ATOM 3776 C C . GLU A 1 444 ? 11.854 -18.130 -7.543 1.00 90.88 444 GLU A C 1
ATOM 3778 O O . GLU A 1 444 ? 12.583 -17.812 -8.486 1.00 90.88 444 GLU A O 1
ATOM 3783 N N . LYS A 1 445 ? 11.309 -19.351 -7.448 1.00 93.38 445 LYS A N 1
ATOM 3784 C CA . LYS A 1 445 ? 11.496 -20.405 -8.461 1.00 93.38 445 LYS A CA 1
ATOM 3785 C C . LYS A 1 445 ? 10.947 -19.995 -9.826 1.00 93.38 445 LYS A C 1
ATOM 3787 O O . LYS A 1 445 ? 11.624 -20.199 -10.831 1.00 93.38 445 LYS A O 1
ATOM 3792 N N . GLU A 1 446 ? 9.764 -19.389 -9.880 1.00 92.06 446 GLU A N 1
ATOM 3793 C CA . GLU A 1 446 ? 9.168 -18.872 -11.120 1.00 92.06 446 GLU A CA 1
ATOM 3794 C C . GLU A 1 446 ? 10.044 -17.785 -11.751 1.00 92.06 446 GLU A C 1
ATOM 3796 O O . GLU A 1 446 ? 10.313 -17.823 -12.952 1.00 92.06 446 GLU A O 1
ATOM 3801 N N . LYS A 1 447 ? 10.579 -16.862 -10.943 1.00 92.94 447 LYS A N 1
ATOM 3802 C CA . LYS A 1 447 ? 11.515 -15.832 -11.407 1.00 92.94 447 LYS A CA 1
ATOM 3803 C C . LYS A 1 447 ? 12.813 -16.441 -11.939 1.00 92.94 447 LYS A C 1
ATOM 3805 O O . LYS A 1 447 ? 13.300 -16.019 -12.987 1.00 92.94 447 LYS A O 1
ATOM 3810 N N . GLN A 1 448 ? 13.372 -17.438 -11.254 1.00 91.75 448 GLN A N 1
ATOM 3811 C CA . GLN A 1 448 ? 14.564 -18.151 -11.722 1.00 91.75 448 GLN A CA 1
ATOM 3812 C C . GLN A 1 448 ? 14.298 -18.907 -13.032 1.00 91.75 448 GLN A C 1
ATOM 3814 O O . GLN A 1 448 ? 15.120 -18.845 -13.948 1.00 91.75 448 GLN A O 1
ATOM 3819 N N . LEU A 1 449 ? 13.144 -19.569 -13.160 1.00 94.31 449 LEU A N 1
ATOM 3820 C CA . LEU A 1 449 ? 12.714 -20.227 -14.397 1.00 94.31 449 LEU A CA 1
ATOM 3821 C C . LEU A 1 449 ? 12.535 -19.225 -15.537 1.00 94.31 449 LEU A C 1
ATOM 3823 O O . LEU A 1 449 ? 13.014 -19.477 -16.640 1.00 94.31 449 LEU A O 1
ATOM 3827 N N . TYR A 1 450 ? 11.918 -18.075 -15.271 1.00 94.69 450 TYR A N 1
ATOM 3828 C CA . TYR A 1 450 ? 11.772 -16.997 -16.245 1.00 94.69 450 TYR A CA 1
ATOM 3829 C C . TYR A 1 450 ? 13.133 -16.498 -16.741 1.00 94.69 450 TYR A C 1
ATOM 3831 O O . TYR A 1 450 ? 13.359 -16.415 -17.947 1.00 94.69 450 TYR A O 1
ATOM 3839 N N . ILE A 1 451 ? 14.071 -16.240 -15.825 1.00 91.38 451 ILE A N 1
ATOM 3840 C CA . ILE A 1 451 ? 15.440 -15.828 -16.162 1.00 91.38 451 ILE A CA 1
ATOM 3841 C C . ILE A 1 451 ? 16.133 -16.904 -17.009 1.00 91.38 451 ILE A C 1
ATOM 3843 O O . ILE A 1 451 ? 16.720 -16.595 -18.044 1.00 91.38 451 ILE A O 1
ATOM 3847 N N . LYS A 1 452 ? 16.036 -18.178 -16.611 1.00 95.50 452 LYS A N 1
ATOM 3848 C CA . LYS A 1 452 ? 16.622 -19.305 -17.349 1.00 95.50 452 LYS A CA 1
ATOM 3849 C C . LYS A 1 452 ? 16.030 -19.439 -18.755 1.00 95.50 452 LYS A C 1
ATOM 3851 O O . LYS A 1 452 ? 16.779 -19.645 -19.708 1.00 95.50 452 LYS A O 1
ATOM 3856 N N . ASN A 1 453 ? 14.714 -19.293 -18.891 1.00 94.81 453 ASN A N 1
ATOM 3857 C CA . ASN A 1 453 ? 14.027 -19.327 -20.179 1.00 94.81 453 ASN A CA 1
ATOM 3858 C C . ASN A 1 453 ? 14.435 -18.147 -21.063 1.00 94.81 453 ASN A C 1
ATOM 3860 O O . ASN A 1 453 ? 14.698 -18.351 -22.242 1.00 94.81 453 ASN A O 1
ATOM 3864 N N . ASN A 1 454 ? 14.576 -16.948 -20.496 1.00 94.00 454 ASN A N 1
ATOM 3865 C CA . ASN A 1 454 ? 15.048 -15.775 -21.226 1.00 94.00 454 ASN A CA 1
ATOM 3866 C C . ASN A 1 454 ? 16.486 -15.970 -21.736 1.00 94.00 454 ASN A C 1
ATOM 3868 O O . ASN A 1 454 ? 16.761 -15.730 -22.907 1.00 94.00 454 ASN A O 1
ATOM 3872 N N . TYR A 1 455 ? 17.392 -16.503 -20.907 1.00 93.75 455 TYR A N 1
ATOM 3873 C CA . TYR A 1 455 ? 18.745 -16.852 -21.354 1.00 93.75 455 TYR A CA 1
ATOM 3874 C C . TYR A 1 455 ? 18.746 -17.911 -22.456 1.00 93.75 455 TYR A C 1
ATOM 3876 O O . TYR A 1 455 ? 19.510 -17.787 -23.412 1.00 93.75 455 TYR A O 1
ATOM 3884 N N . LYS A 1 456 ? 17.888 -18.932 -22.349 1.00 95.94 456 LYS A N 1
ATOM 3885 C CA . LYS A 1 456 ? 17.740 -19.959 -23.385 1.00 95.94 456 LYS A CA 1
ATOM 3886 C C . LYS A 1 456 ? 17.236 -19.353 -24.698 1.00 95.94 456 LYS A C 1
ATOM 3888 O O . LYS A 1 456 ? 17.805 -19.639 -25.745 1.00 95.94 456 LYS A O 1
ATOM 3893 N N . GLN A 1 457 ? 16.233 -18.482 -24.635 1.00 93.12 457 GLN A N 1
ATOM 3894 C CA . GLN A 1 457 ? 15.691 -17.788 -25.800 1.00 93.12 457 GLN A CA 1
ATOM 3895 C C . GLN A 1 457 ? 16.741 -16.876 -26.445 1.00 93.12 457 GLN A C 1
ATOM 3897 O O . GLN A 1 457 ? 16.989 -16.990 -27.639 1.00 93.12 457 GLN A O 1
ATOM 3902 N N . ASN A 1 458 ? 17.457 -16.074 -25.653 1.00 90.81 458 ASN A N 1
ATOM 3903 C CA . ASN A 1 458 ? 18.557 -15.247 -26.155 1.00 90.81 458 ASN A CA 1
ATOM 3904 C C . ASN A 1 458 ? 19.657 -16.100 -26.805 1.00 90.81 458 ASN A C 1
ATOM 3906 O O . ASN A 1 458 ? 20.227 -15.714 -27.821 1.00 90.81 458 ASN A O 1
ATOM 3910 N N . GLN A 1 459 ? 19.963 -17.273 -26.242 1.00 92.94 459 GLN A N 1
ATOM 3911 C CA . GLN A 1 459 ? 20.923 -18.204 -26.832 1.00 92.94 459 GLN A CA 1
ATOM 3912 C C . GLN A 1 459 ? 20.431 -18.757 -28.178 1.00 92.94 459 GLN A C 1
ATOM 3914 O O . GLN A 1 459 ? 21.227 -18.881 -29.109 1.00 92.94 459 GLN A O 1
ATOM 3919 N N . GLU A 1 460 ? 19.148 -19.099 -28.291 1.00 94.50 460 GLU A N 1
ATOM 3920 C CA . GLU A 1 460 ? 18.527 -19.533 -29.547 1.00 94.50 460 GLU A CA 1
ATOM 3921 C C . GLU A 1 460 ? 18.522 -18.411 -30.593 1.00 94.50 460 GLU A C 1
ATOM 3923 O O . GLU A 1 460 ? 18.872 -18.658 -31.745 1.00 94.50 460 GLU A O 1
ATOM 3928 N N . ASP A 1 461 ? 18.223 -17.176 -30.195 1.00 92.44 461 ASP A N 1
ATOM 3929 C CA . ASP A 1 461 ? 18.233 -16.015 -31.087 1.00 92.44 461 ASP A CA 1
ATOM 3930 C C . ASP A 1 461 ? 19.647 -15.696 -31.586 1.00 92.44 461 ASP A C 1
ATOM 3932 O O . ASP A 1 461 ? 19.847 -15.468 -32.779 1.00 92.44 461 ASP A O 1
ATOM 3936 N N . ILE A 1 462 ? 20.658 -15.772 -30.715 1.00 91.69 462 ILE A N 1
ATOM 3937 C CA . ILE A 1 462 ? 22.066 -15.641 -31.118 1.00 91.69 462 ILE A CA 1
ATOM 3938 C C . ILE A 1 462 ? 22.456 -16.765 -32.085 1.00 91.69 462 ILE A C 1
ATOM 3940 O O . ILE A 1 462 ? 23.117 -16.503 -33.089 1.00 91.69 462 ILE A O 1
ATOM 3944 N N . LYS A 1 463 ? 22.042 -18.014 -31.830 1.00 92.94 463 LYS A N 1
ATOM 3945 C CA . LYS A 1 463 ? 22.291 -19.128 -32.760 1.00 92.94 463 LYS A CA 1
ATOM 3946 C C . LYS A 1 463 ? 21.657 -18.871 -34.126 1.00 92.94 463 LYS A C 1
ATOM 3948 O O . LYS A 1 463 ? 22.350 -19.032 -35.126 1.00 92.94 463 LYS A O 1
ATOM 3953 N N . LYS A 1 464 ? 20.405 -18.402 -34.173 1.00 92.62 464 LYS A N 1
ATOM 3954 C CA . LYS A 1 464 ? 19.736 -18.012 -35.424 1.00 92.62 464 LYS A CA 1
ATOM 3955 C C . LYS A 1 464 ? 20.493 -16.901 -36.148 1.00 92.62 464 LYS A C 1
ATOM 3957 O O . LYS A 1 464 ? 20.738 -17.025 -37.339 1.00 92.62 464 LYS A O 1
ATOM 3962 N N . GLN A 1 465 ? 20.952 -15.865 -35.443 1.00 87.69 465 GLN A N 1
ATOM 3963 C CA . GLN A 1 465 ? 21.766 -14.797 -36.042 1.00 87.69 465 GLN A CA 1
ATOM 3964 C C . GLN A 1 465 ? 23.101 -15.321 -36.604 1.00 87.69 465 GLN A C 1
ATOM 3966 O O . GLN A 1 465 ? 23.556 -14.885 -37.667 1.00 87.69 465 GLN A O 1
ATOM 3971 N N . ILE A 1 466 ? 23.737 -16.278 -35.923 1.00 85.75 466 ILE A N 1
ATOM 3972 C CA . ILE A 1 466 ? 24.961 -16.935 -36.404 1.00 85.75 466 ILE A CA 1
ATOM 3973 C C . ILE A 1 466 ? 24.670 -17.791 -37.646 1.00 85.75 466 ILE A C 1
ATOM 3975 O O . ILE A 1 466 ? 25.431 -17.749 -38.608 1.00 85.75 466 ILE A O 1
ATOM 3979 N N . GLU A 1 467 ? 23.577 -18.549 -37.662 1.00 87.25 467 GLU A N 1
ATOM 3980 C CA . GLU A 1 467 ? 23.160 -19.329 -38.832 1.00 87.25 467 GLU A CA 1
ATOM 3981 C C . GLU A 1 467 ? 22.798 -18.428 -40.019 1.00 87.25 467 GLU A C 1
ATOM 3983 O O . GLU A 1 467 ? 23.265 -18.662 -41.131 1.00 87.25 467 GLU A O 1
ATOM 3988 N N . GLU A 1 468 ? 22.050 -17.347 -39.795 1.00 83.75 468 GLU A N 1
ATOM 3989 C CA . GLU A 1 468 ? 21.716 -16.359 -40.824 1.00 83.75 468 GLU A CA 1
ATOM 3990 C C . GLU A 1 468 ? 22.960 -15.670 -41.393 1.00 83.75 468 GLU A C 1
ATOM 3992 O O . GLU A 1 468 ? 23.055 -15.475 -42.605 1.00 83.75 468 GLU A O 1
ATOM 3997 N N . SER A 1 469 ? 23.930 -15.311 -40.548 1.00 79.75 469 SER A N 1
ATOM 3998 C CA . SER A 1 469 ? 25.185 -14.699 -41.004 1.00 79.75 469 SER A CA 1
ATOM 3999 C C . SER A 1 469 ? 26.079 -15.688 -41.755 1.00 79.75 469 SER A C 1
ATOM 4001 O O . SER A 1 469 ? 26.647 -15.323 -42.785 1.00 79.75 469 SER A O 1
ATOM 4003 N N . ARG A 1 470 ? 26.140 -16.957 -41.328 1.00 77.06 470 ARG A N 1
ATOM 4004 C CA . ARG A 1 470 ? 26.827 -18.027 -42.075 1.00 77.06 470 ARG A CA 1
ATOM 4005 C C . ARG A 1 470 ? 26.168 -18.301 -43.425 1.00 77.06 470 ARG A C 1
ATOM 4007 O O . ARG A 1 470 ? 26.867 -18.433 -44.425 1.00 77.06 470 ARG A O 1
ATOM 4014 N N . ASN A 1 471 ? 24.838 -18.329 -43.482 1.00 69.19 471 ASN A N 1
ATOM 4015 C CA . ASN A 1 471 ? 24.101 -18.541 -44.730 1.00 69.19 471 ASN A CA 1
ATOM 4016 C C . ASN A 1 471 ? 24.262 -17.365 -45.707 1.00 69.19 471 ASN A C 1
ATOM 4018 O O . ASN A 1 471 ? 24.283 -17.581 -46.917 1.00 69.19 471 ASN A O 1
ATOM 4022 N N . LYS A 1 472 ? 24.435 -16.136 -45.200 1.00 65.19 472 LYS A N 1
ATOM 4023 C CA . LYS A 1 472 ? 24.743 -14.953 -46.022 1.00 65.19 472 LYS A CA 1
ATOM 4024 C C . LYS A 1 472 ? 26.169 -14.974 -46.589 1.00 65.19 472 LYS A C 1
ATOM 4026 O O . LYS A 1 472 ? 26.350 -14.512 -47.708 1.00 65.19 472 LYS A O 1
ATOM 4031 N N . SER A 1 473 ? 27.157 -15.535 -45.881 1.00 56.94 473 SER A N 1
ATOM 4032 C CA . SER A 1 473 ? 28.547 -15.589 -46.376 1.00 56.94 473 SER A CA 1
ATOM 4033 C C . SER A 1 473 ? 28.862 -16.824 -47.233 1.00 56.94 473 SER A C 1
ATOM 4035 O O . SER A 1 473 ? 29.786 -16.787 -48.038 1.00 56.94 473 SER A O 1
ATOM 4037 N N . ALA A 1 474 ? 28.125 -17.932 -47.082 1.00 56.28 474 ALA A N 1
ATOM 4038 C CA . ALA A 1 474 ? 28.417 -19.184 -47.793 1.00 56.28 474 ALA A CA 1
ATOM 4039 C C . ALA A 1 474 ? 27.940 -19.204 -49.262 1.00 56.28 474 ALA A C 1
ATOM 4041 O O . ALA A 1 474 ? 28.328 -20.087 -50.030 1.00 56.28 474 ALA A O 1
ATOM 4042 N N . HIS A 1 475 ? 27.098 -18.253 -49.670 1.00 54.78 475 HIS A N 1
ATOM 4043 C CA . HIS A 1 475 ? 26.564 -18.140 -51.029 1.00 54.78 475 HIS A CA 1
ATOM 4044 C C . HIS A 1 475 ? 26.521 -16.676 -51.477 1.00 54.78 475 HIS A C 1
ATOM 4046 O O . HIS A 1 475 ? 25.473 -16.146 -51.843 1.00 54.78 475 HIS A O 1
ATOM 4052 N N . GLU A 1 476 ? 27.685 -16.032 -51.498 1.00 59.53 476 GLU A N 1
ATOM 4053 C CA . GLU A 1 476 ? 27.893 -14.757 -52.187 1.00 59.53 476 GLU A CA 1
ATOM 4054 C C . GLU A 1 476 ? 27.841 -14.992 -53.711 1.00 59.53 476 GLU A C 1
ATOM 4056 O O . GLU A 1 476 ? 28.830 -14.983 -54.439 1.00 59.53 476 GLU A O 1
ATOM 4061 N N . LYS A 1 477 ? 26.647 -15.322 -54.210 1.00 68.06 477 LYS A N 1
ATOM 4062 C CA . LYS A 1 477 ? 26.327 -15.210 -55.630 1.00 68.06 477 LYS A CA 1
ATOM 4063 C C . LYS A 1 477 ? 26.252 -13.717 -55.921 1.00 68.06 477 LYS A C 1
ATOM 4065 O O . LYS A 1 477 ? 25.571 -13.006 -55.185 1.00 68.06 477 LYS A O 1
ATOM 4070 N N . MET A 1 478 ? 26.917 -13.273 -56.989 1.00 64.56 478 MET A N 1
ATOM 4071 C CA . MET A 1 478 ? 26.803 -11.898 -57.485 1.00 64.56 478 MET A CA 1
ATOM 4072 C C . MET A 1 478 ? 25.340 -11.452 -57.470 1.00 64.56 478 MET A C 1
ATOM 4074 O O . MET A 1 478 ? 24.445 -12.203 -57.885 1.00 64.56 478 MET A O 1
ATOM 4078 N N . SER A 1 479 ? 25.105 -10.233 -56.990 1.00 72.25 479 SER A N 1
ATOM 4079 C CA . SER A 1 479 ? 23.777 -9.636 -56.958 1.00 72.25 479 SER A CA 1
ATOM 4080 C C . SER A 1 479 ? 23.150 -9.692 -58.353 1.00 72.25 479 SER A C 1
ATOM 4082 O O . SER A 1 479 ? 23.836 -9.611 -59.374 1.00 72.25 479 SER A O 1
ATOM 4084 N N . LYS A 1 480 ? 21.821 -9.811 -58.431 1.00 74.62 480 LYS A N 1
ATOM 4085 C CA . LYS A 1 480 ? 21.081 -9.884 -59.705 1.00 74.62 480 LYS A CA 1
ATOM 4086 C C . LYS A 1 480 ? 21.453 -8.733 -60.657 1.00 74.62 480 LYS A C 1
ATOM 4088 O O . LYS A 1 480 ? 21.469 -8.925 -61.871 1.00 74.62 480 LYS A O 1
ATOM 4093 N N . MET A 1 481 ? 21.783 -7.567 -60.096 1.00 73.38 481 MET A N 1
ATOM 4094 C CA . MET A 1 481 ? 22.234 -6.387 -60.834 1.00 73.38 481 MET A CA 1
ATOM 4095 C C . MET A 1 481 ? 23.675 -6.528 -61.351 1.00 73.38 481 MET A C 1
ATOM 4097 O O . MET A 1 481 ? 23.937 -6.235 -62.515 1.00 73.38 481 MET A O 1
ATOM 4101 N N . GLU A 1 482 ? 24.587 -7.050 -60.531 1.00 77.81 482 GLU A N 1
ATOM 4102 C CA . GLU A 1 482 ? 25.976 -7.334 -60.921 1.00 77.81 482 GLU A CA 1
ATOM 4103 C C . GLU A 1 482 ? 26.033 -8.409 -62.016 1.00 77.81 482 GLU A C 1
ATOM 4105 O O . GLU A 1 482 ? 26.777 -8.271 -62.981 1.00 77.81 482 GLU A O 1
ATOM 4110 N N . LEU A 1 483 ? 25.179 -9.439 -61.941 1.00 80.75 483 LEU A N 1
ATOM 4111 C CA . LEU A 1 483 ? 25.025 -10.452 -62.995 1.00 80.75 483 LEU A CA 1
ATOM 4112 C C . LEU A 1 483 ? 24.542 -9.860 -64.326 1.00 80.75 483 LEU A C 1
ATOM 4114 O O . LEU A 1 483 ? 24.938 -10.337 -65.389 1.00 80.75 483 LEU A O 1
ATOM 4118 N N . LEU A 1 484 ? 23.677 -8.844 -64.283 1.00 78.38 484 LEU A N 1
ATOM 4119 C CA . LEU A 1 484 ? 23.189 -8.151 -65.477 1.00 78.38 484 LEU A CA 1
ATOM 4120 C C . LEU A 1 484 ? 24.258 -7.233 -66.077 1.00 78.38 484 LEU A C 1
ATOM 4122 O O . LEU A 1 484 ? 24.431 -7.237 -67.295 1.00 78.38 484 LEU A O 1
ATOM 4126 N N . GLN A 1 485 ? 24.995 -6.498 -65.244 1.00 81.69 485 GLN A N 1
ATOM 4127 C CA . GLN A 1 485 ? 26.101 -5.638 -65.681 1.00 81.69 485 GLN A CA 1
ATOM 4128 C C . GLN A 1 485 ? 27.262 -6.460 -66.253 1.00 81.69 485 GLN A C 1
ATOM 4130 O O . GLN A 1 485 ? 27.777 -6.150 -67.324 1.00 81.69 485 GLN A O 1
ATOM 4135 N N . ASN A 1 486 ? 27.592 -7.581 -65.612 1.00 82.81 486 ASN A N 1
ATOM 4136 C CA . ASN A 1 486 ? 28.636 -8.497 -66.063 1.00 82.81 486 ASN A CA 1
ATOM 4137 C C . ASN A 1 486 ? 28.140 -9.498 -67.117 1.00 82.81 486 ASN A C 1
ATOM 4139 O O . ASN A 1 486 ? 28.878 -10.401 -67.494 1.00 82.81 486 ASN A O 1
ATOM 4143 N N . LYS A 1 487 ? 26.907 -9.375 -67.627 1.00 82.69 487 LYS A N 1
ATOM 4144 C CA . LYS A 1 487 ? 26.301 -10.362 -68.538 1.00 82.69 487 LYS A CA 1
ATOM 4145 C C . LYS A 1 487 ? 27.114 -10.580 -69.816 1.00 82.69 487 LYS A C 1
ATOM 4147 O O . LYS A 1 487 ? 27.217 -11.716 -70.274 1.00 82.69 487 LYS A O 1
ATOM 4152 N N . SER A 1 488 ? 27.666 -9.520 -70.406 1.00 77.94 488 SER A N 1
ATOM 4153 C CA . SER A 1 488 ? 28.510 -9.611 -71.607 1.00 77.94 488 SER A CA 1
ATOM 4154 C C . SER A 1 488 ? 29.863 -10.255 -71.296 1.00 77.94 488 SER A C 1
ATOM 4156 O O . SER A 1 488 ? 30.268 -11.173 -72.000 1.00 77.94 488 SER A O 1
ATOM 4158 N N . LEU A 1 489 ? 30.507 -9.849 -70.198 1.00 77.94 489 LEU A N 1
ATOM 4159 C CA . LEU A 1 489 ? 31.770 -10.416 -69.713 1.00 77.94 489 LEU A CA 1
ATOM 4160 C C . LEU A 1 489 ? 31.630 -11.902 -69.367 1.00 77.94 489 LEU A C 1
ATOM 4162 O O . LEU A 1 489 ? 32.415 -12.717 -69.832 1.00 77.94 489 LEU A O 1
ATOM 4166 N N . LEU A 1 490 ? 30.588 -12.282 -68.626 1.00 74.94 490 LEU A N 1
ATOM 4167 C CA . LEU A 1 490 ? 30.297 -13.673 -68.271 1.00 74.94 490 LEU A CA 1
ATOM 4168 C C . LEU A 1 490 ? 29.957 -14.521 -69.500 1.00 74.94 490 LEU A C 1
ATOM 4170 O O . LEU A 1 490 ? 30.323 -15.692 -69.550 1.00 74.94 490 LEU A O 1
ATOM 4174 N N . LYS A 1 491 ? 29.282 -13.943 -70.503 1.00 77.81 491 LYS A N 1
ATOM 4175 C CA . LYS A 1 491 ? 29.022 -14.610 -71.785 1.00 77.81 491 LYS A CA 1
ATOM 4176 C C . LYS A 1 491 ? 30.321 -14.852 -72.558 1.00 77.81 491 LYS A C 1
ATOM 4178 O O . LYS A 1 491 ? 30.481 -15.942 -73.095 1.00 77.81 491 LYS A O 1
ATOM 4183 N N . ASN A 1 492 ? 31.232 -13.880 -72.570 1.00 74.88 492 ASN A N 1
ATOM 4184 C CA . ASN A 1 492 ? 32.532 -14.000 -73.229 1.00 74.88 492 ASN A CA 1
ATOM 4185 C C . ASN A 1 492 ? 33.435 -15.011 -72.505 1.00 74.88 492 ASN A C 1
ATOM 4187 O O . ASN A 1 492 ? 33.964 -15.903 -73.150 1.00 74.88 492 ASN A O 1
ATOM 4191 N N . ILE A 1 493 ? 33.508 -14.974 -71.169 1.00 72.56 493 ILE A N 1
ATOM 4192 C CA . ILE A 1 493 ? 34.260 -15.950 -70.355 1.00 72.56 493 ILE A CA 1
ATOM 4193 C C . ILE A 1 493 ? 33.716 -17.373 -70.552 1.00 72.56 493 ILE A C 1
ATOM 4195 O O . ILE A 1 493 ? 34.487 -18.321 -70.687 1.00 72.56 493 ILE A O 1
ATOM 4199 N N . ALA A 1 494 ? 32.389 -17.537 -70.616 1.00 68.56 494 ALA A N 1
ATOM 4200 C CA . ALA A 1 494 ? 31.762 -18.828 -70.903 1.00 68.56 494 ALA A CA 1
ATOM 4201 C C . ALA A 1 494 ? 32.020 -19.326 -72.338 1.00 68.56 494 ALA A C 1
ATOM 4203 O O . ALA A 1 494 ? 31.887 -20.521 -72.593 1.00 68.56 494 ALA A O 1
ATOM 4204 N N . GLN A 1 495 ? 32.348 -18.428 -73.272 1.00 67.94 495 GLN A N 1
ATOM 4205 C CA . GLN A 1 495 ? 32.716 -18.763 -74.650 1.00 67.94 495 GLN A CA 1
ATOM 4206 C C . GLN A 1 495 ? 34.230 -18.999 -74.812 1.00 67.94 495 GLN A C 1
ATOM 4208 O O . GLN A 1 495 ? 34.610 -19.842 -75.617 1.00 67.94 495 GLN A O 1
ATOM 4213 N N . GLU A 1 496 ? 35.080 -18.317 -74.035 1.00 64.81 496 GLU A N 1
ATOM 4214 C CA . GLU A 1 496 ? 36.544 -18.476 -74.042 1.00 64.81 496 GLU A CA 1
ATOM 4215 C C . GLU A 1 496 ? 37.032 -19.695 -73.243 1.00 64.81 496 GLU A C 1
ATOM 4217 O O . GLU A 1 496 ? 38.043 -20.301 -73.602 1.00 64.81 496 GLU A O 1
ATOM 4222 N N . GLN A 1 497 ? 36.330 -20.119 -72.183 1.00 54.84 497 GLN A N 1
ATOM 4223 C CA . GLN A 1 497 ? 36.708 -21.324 -71.439 1.00 54.84 497 GLN A CA 1
ATOM 4224 C C . GLN A 1 497 ? 36.220 -22.607 -72.126 1.00 54.84 497 GLN A C 1
ATOM 4226 O O . GLN A 1 497 ? 35.163 -23.154 -71.821 1.00 54.84 497 GLN A O 1
ATOM 4231 N N . VAL A 1 498 ? 37.068 -23.163 -72.991 1.00 55.00 498 VAL A N 1
ATOM 4232 C CA . VAL A 1 498 ? 36.905 -24.486 -73.630 1.00 55.00 498 VAL A CA 1
ATOM 4233 C C . VAL A 1 498 ? 37.087 -25.668 -72.642 1.00 55.00 498 VAL A C 1
ATOM 4235 O O . VAL A 1 498 ? 37.112 -26.830 -73.042 1.00 55.00 498 VAL A O 1
ATOM 4238 N N . VAL A 1 499 ? 37.159 -25.450 -71.321 1.00 50.56 499 VAL A N 1
ATOM 4239 C CA . VAL A 1 499 ? 37.507 -26.521 -70.363 1.00 50.56 499 VAL A CA 1
ATOM 4240 C C . VAL A 1 499 ? 36.409 -26.803 -69.322 1.00 50.56 499 VAL A C 1
ATOM 4242 O O . VAL A 1 499 ? 36.283 -26.149 -68.294 1.00 50.56 499 VAL A O 1
ATOM 4245 N N . LYS A 1 500 ? 35.648 -27.874 -69.601 1.00 53.84 500 LYS A N 1
ATOM 4246 C CA . LYS A 1 500 ? 35.049 -28.860 -68.668 1.00 53.84 500 LYS A CA 1
ATOM 4247 C C . LYS A 1 500 ? 34.395 -28.363 -67.361 1.00 53.84 500 LYS A C 1
ATOM 4249 O O . LYS A 1 500 ? 34.587 -28.978 -66.315 1.00 53.84 500 LYS A O 1
ATOM 4254 N N . THR A 1 501 ? 33.499 -27.382 -67.404 1.00 57.19 501 THR A N 1
ATOM 4255 C CA . THR A 1 501 ? 32.501 -27.211 -66.326 1.00 57.19 501 THR A CA 1
ATOM 4256 C C . THR A 1 501 ? 31.091 -27.028 -66.894 1.00 57.19 501 THR A C 1
ATOM 4258 O O . THR A 1 501 ? 30.848 -26.231 -67.795 1.00 57.19 501 THR A O 1
ATOM 4261 N N . LYS A 1 502 ? 30.132 -27.836 -66.414 1.00 55.88 502 LYS A N 1
ATOM 4262 C CA . LYS A 1 502 ? 28.721 -27.774 -66.833 1.00 55.88 502 LYS A CA 1
ATOM 4263 C C . LYS A 1 502 ? 28.045 -26.581 -66.149 1.00 55.88 502 LYS A C 1
ATOM 4265 O O . LYS A 1 502 ? 27.662 -26.679 -64.986 1.00 55.88 502 LYS A O 1
ATOM 4270 N N . PHE A 1 503 ? 27.866 -25.471 -66.862 1.00 57.00 503 PHE A N 1
ATOM 4271 C CA . PHE A 1 503 ? 27.113 -24.319 -66.355 1.00 57.00 503 PHE A CA 1
ATOM 4272 C C . PHE A 1 503 ? 25.595 -24.533 -66.482 1.00 57.00 503 PHE A C 1
ATOM 4274 O O . PHE A 1 503 ? 25.090 -24.904 -67.542 1.00 57.00 503 PHE A O 1
ATOM 4281 N N . ARG A 1 504 ? 24.841 -24.260 -65.407 1.00 56.97 504 ARG A N 1
ATOM 4282 C CA . ARG A 1 504 ? 23.368 -24.271 -65.410 1.00 56.97 504 ARG A CA 1
ATOM 4283 C C . ARG A 1 504 ? 22.850 -22.875 -65.768 1.00 56.97 504 ARG A C 1
ATOM 4285 O O . ARG A 1 504 ? 23.045 -21.935 -65.004 1.00 56.97 504 ARG A O 1
ATOM 4292 N N . LYS A 1 505 ? 22.174 -22.736 -66.915 1.00 58.69 505 LYS A N 1
ATOM 4293 C CA . LYS A 1 505 ? 21.497 -21.484 -67.304 1.00 58.69 505 LYS A CA 1
ATOM 4294 C C . LYS A 1 505 ? 20.341 -21.198 -66.340 1.00 58.69 505 LYS A C 1
ATOM 4296 O O . LYS A 1 505 ? 19.477 -22.051 -66.147 1.00 58.69 505 LYS A O 1
ATOM 4301 N N . VAL A 1 506 ? 20.314 -19.999 -65.764 1.00 60.50 506 VAL A N 1
ATOM 4302 C CA . VAL A 1 506 ? 19.199 -19.494 -64.950 1.00 60.50 506 VAL A CA 1
ATOM 4303 C C . VAL A 1 506 ? 18.626 -18.269 -65.657 1.00 60.50 506 VAL A C 1
ATOM 4305 O O . VAL A 1 506 ? 19.358 -17.325 -65.949 1.00 60.50 506 VAL A O 1
ATOM 4308 N N . ASN A 1 507 ? 17.328 -18.293 -65.960 1.00 54.38 507 ASN A N 1
ATOM 4309 C CA . ASN A 1 507 ? 16.634 -17.156 -66.558 1.00 54.38 507 ASN A CA 1
ATOM 4310 C C . ASN A 1 507 ? 16.359 -16.106 -65.480 1.00 54.38 507 ASN A C 1
ATOM 4312 O O . ASN A 1 507 ? 15.683 -16.377 -64.491 1.00 54.38 507 ASN A O 1
ATOM 4316 N N . VAL A 1 508 ? 16.888 -14.903 -65.684 1.00 52.38 508 VAL A N 1
ATOM 4317 C CA . VAL A 1 508 ? 16.769 -13.782 -64.753 1.00 52.38 508 VAL A CA 1
ATOM 4318 C C . VAL A 1 508 ? 15.992 -12.668 -65.458 1.00 52.38 508 VAL A C 1
ATOM 4320 O O . VAL A 1 508 ? 16.502 -12.043 -66.382 1.00 52.38 508 VAL A O 1
ATOM 4323 N N . SER A 1 509 ? 14.742 -12.446 -65.043 1.00 51.06 509 SER A N 1
ATOM 4324 C CA . SER A 1 509 ? 13.850 -11.383 -65.536 1.00 51.06 509 SER A CA 1
ATOM 4325 C C . SER A 1 509 ? 13.693 -10.300 -64.463 1.00 51.06 509 SER A C 1
ATOM 4327 O O . SER A 1 509 ? 13.599 -10.626 -63.276 1.00 51.06 509 SER 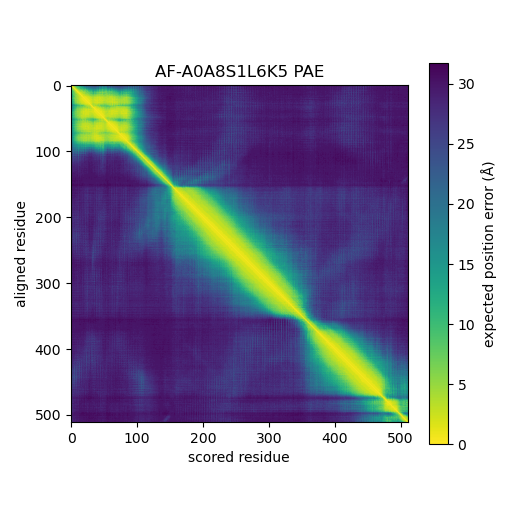A O 1
ATOM 4329 N N . MET A 1 510 ? 13.710 -9.021 -64.854 1.00 49.47 510 MET A N 1
ATOM 4330 C CA . MET A 1 510 ? 13.312 -7.912 -63.980 1.00 49.47 510 MET A CA 1
ATOM 4331 C C . MET A 1 510 ? 11.789 -7.773 -64.040 1.00 49.47 510 MET A C 1
ATOM 4333 O O . MET A 1 510 ? 11.254 -7.221 -64.997 1.00 49.47 510 MET A O 1
ATOM 4337 N N . LYS A 1 511 ? 11.114 -8.341 -63.043 1.00 41.75 511 LYS A N 1
ATOM 4338 C CA . LYS A 1 511 ? 9.820 -7.857 -62.573 1.00 41.75 511 LYS A CA 1
ATOM 4339 C C . LYS A 1 511 ? 10.057 -7.165 -61.247 1.00 41.75 511 LYS A C 1
ATOM 4341 O O . LYS A 1 511 ? 10.918 -7.693 -60.497 1.00 41.75 511 LYS A O 1
#

Foldseek 3Di:
DDPDPPVVVVLVVVLVVVLVVLLVVLCVVFVPDVLLSLLSNLLSLLLVLVDVHDDPVNSVVSSVVSVVLSVDDSVSSVVSSVVSVVVSVVSVVVVVVVVVVPPPPPPPDDDDDDDDDDDDPDPDDDDDPDPPPPPPPPPPPPDPPPDPPDDDPDDVVVVVVVVVVVVVVVVVVVVVVVVVVVVVVVVVVVVVVVVVVVVVVVVVVVVVVVVVVVVVVVVVVVVVVVVVVVVVVVVVVVVVVVVVVVVVVVVVVVVVVVVVVVVVVVVVVVVVVVVVVVVVVVVVVVVVVVVVVVVVVVVVVVVVVVVVVVVVVVVVVVVVVVVVVVVVVVVVVVVVVVVVVVVVCVVCVVVPVPPDDDDPPPPPPPPPPPPVVVVVVVVVVVVVVVVVVVVVVVVVVVVVVVVVVVVVVVVVVVVVVVVVVVVVVVVVVVVVVVVVVVVVVVVVVVVVVVVVVVVVVVVVVVVVVVVVVCVVPVDPDPDLVRCVVCVVVVVVVVVPPPDDDDDDDDDRDDD

Radius of gyration: 74.2 Å; Cα contacts (8 Å, |Δi|>4): 56; chains: 1; bounding box: 168×60×239 Å

Mean predicted aligned error: 24.03 Å